Protein AF-0000000080313450 (afdb_homodimer)

Sequence (412 aa):
MVEDDPHGAEAVARVVRRHAEVVIRSTRADALAELDGVGREGWIAVIIDVGLADGSGLELLADIRQRWDDLPALVVTGQDSRALANRAQALRAEFAFKPFGPDNVLRFVESAIARDPDARVAQVIDELATAWGLTPREREIVTLVVAGHSRDGVMVILGVTENTLKSQTRSLLHKARAASLEAVARAVLERAVGLPLAPGTVPERRMVEDDPHGAEAVARVVRRHAEVVIRSTRADALAELDGVGREGWIAVIIDVGLADGSGLELLADIRQRWDDLPALVVTGQDSRALANRAQALRAEFAFKPFGPDNVLRFVESAIARDPDARVAQVIDELATAWGLTPREREIVTLVVAGHSRDGVMVILGVTENTLKSQTRSLLHKARAASLEAVARAVLERAVGLPLAPGTVPERR

Structure (mmCIF, N/CA/C/O backbone):
data_AF-0000000080313450-model_v1
#
loop_
_entity.id
_entity.type
_entity.pdbx_description
1 polymer 'Two-component nitrogen fixation transcriptional regulator FixJ'
#
loop_
_atom_site.group_PDB
_atom_site.id
_atom_site.type_symbol
_atom_site.label_atom_id
_atom_site.label_alt_id
_atom_site.label_comp_id
_atom_site.label_asym_id
_atom_site.label_entity_id
_atom_site.label_seq_id
_atom_site.pdbx_PDB_ins_code
_atom_site.Cartn_x
_atom_site.Cartn_y
_atom_site.Cartn_z
_atom_site.occupancy
_atom_site.B_iso_or_equiv
_atom_site.auth_seq_id
_atom_site.auth_comp_id
_atom_site.auth_asym_id
_atom_site.auth_atom_id
_atom_site.pdbx_PDB_model_num
ATOM 1 N N . MET A 1 1 ? 17.312 -11.492 1.434 1 92.06 1 MET A N 1
ATOM 2 C CA . MET A 1 1 ? 17.172 -12.625 0.525 1 92.06 1 MET A CA 1
ATOM 3 C C . MET A 1 1 ? 17.5 -13.938 1.24 1 92.06 1 MET A C 1
ATOM 5 O O . MET A 1 1 ? 18.5 -14.039 1.936 1 92.06 1 MET A O 1
ATOM 9 N N . VAL A 1 2 ? 16.625 -14.828 1.127 1 92.19 2 VAL A N 1
ATOM 10 C CA . VAL A 1 2 ? 16.859 -16.156 1.674 1 92.19 2 VAL A CA 1
ATOM 11 C C . VAL A 1 2 ? 16.938 -17.172 0.538 1 92.19 2 VAL A C 1
ATOM 13 O O . VAL A 1 2 ? 15.922 -17.531 -0.06 1 92.19 2 VAL A O 1
ATOM 16 N N . GLU A 1 3 ? 18.094 -17.641 0.206 1 92.12 3 GLU A N 1
ATOM 17 C CA . GLU A 1 3 ? 18.422 -18.469 -0.953 1 92.12 3 GLU A CA 1
ATOM 18 C C . GLU A 1 3 ? 19.672 -19.297 -0.696 1 92.12 3 GLU A C 1
ATOM 20 O O . GLU A 1 3 ? 20.75 -18.766 -0.428 1 92.12 3 GLU A O 1
ATOM 25 N N . ASP A 1 4 ? 19.531 -20.547 -0.769 1 90.5 4 ASP A N 1
ATOM 26 C CA . ASP A 1 4 ? 20.656 -21.406 -0.405 1 90.5 4 ASP A CA 1
ATOM 27 C C . ASP A 1 4 ? 21.547 -21.688 -1.611 1 90.5 4 ASP A C 1
ATOM 29 O O . ASP A 1 4 ? 22.688 -22.125 -1.457 1 90.5 4 ASP A O 1
ATOM 33 N N . ASP A 1 5 ? 21.062 -21.516 -2.85 1 92 5 ASP A N 1
ATOM 34 C CA . ASP A 1 5 ? 21.859 -21.641 -4.059 1 92 5 ASP A CA 1
ATOM 35 C C . ASP A 1 5 ? 22.578 -20.328 -4.383 1 92 5 ASP A C 1
ATOM 37 O O . ASP A 1 5 ? 21.953 -19.344 -4.77 1 92 5 ASP A O 1
ATOM 41 N N . PRO A 1 6 ? 23.938 -20.344 -4.324 1 92.75 6 PRO A N 1
ATOM 42 C CA . PRO A 1 6 ? 24.672 -19.109 -4.566 1 92.75 6 PRO A CA 1
ATOM 43 C C . PRO A 1 6 ? 24.422 -18.516 -5.949 1 92.75 6 PRO A C 1
ATOM 45 O O . PRO A 1 6 ? 24.422 -17.297 -6.117 1 92.75 6 PRO A O 1
ATOM 48 N N . HIS A 1 7 ? 24.266 -19.375 -6.91 1 93.19 7 HIS A N 1
ATOM 49 C CA . HIS A 1 7 ? 24 -18.891 -8.258 1 93.19 7 HIS A CA 1
ATOM 50 C C . HIS A 1 7 ? 22.641 -18.203 -8.336 1 93.19 7 HIS A C 1
ATOM 52 O O . HIS A 1 7 ? 22.5 -17.156 -8.984 1 93.19 7 HIS A O 1
ATOM 58 N N . GLY A 1 8 ? 21.672 -18.797 -7.668 1 93 8 GLY A N 1
ATOM 59 C CA . GLY A 1 8 ? 20.359 -18.172 -7.59 1 93 8 GLY A CA 1
ATOM 60 C C . GLY A 1 8 ? 20.391 -16.844 -6.859 1 93 8 GLY A C 1
ATOM 61 O O . GLY A 1 8 ? 19.766 -15.875 -7.309 1 93 8 GLY A O 1
ATOM 62 N N . ALA A 1 9 ? 21.109 -16.797 -5.781 1 93.5 9 ALA A N 1
ATOM 63 C CA . ALA A 1 9 ? 21.25 -15.562 -5.004 1 93.5 9 ALA A CA 1
ATOM 64 C C . ALA A 1 9 ? 21.875 -14.453 -5.836 1 93.5 9 ALA A C 1
ATOM 66 O O . ALA A 1 9 ? 21.406 -13.312 -5.824 1 93.5 9 ALA A O 1
ATOM 67 N N . GLU A 1 10 ? 22.859 -14.82 -6.527 1 94 10 GLU A N 1
ATOM 68 C CA . GLU A 1 10 ? 23.562 -13.836 -7.332 1 94 10 GLU A CA 1
ATOM 69 C C . GLU A 1 10 ? 22.703 -13.328 -8.484 1 94 10 GLU A C 1
ATOM 71 O O . GLU A 1 10 ? 22.766 -12.148 -8.836 1 94 10 GLU A O 1
ATOM 76 N N . ALA A 1 11 ? 21.984 -14.211 -9.125 1 92.94 11 ALA A N 1
ATOM 77 C CA . ALA A 1 11 ? 21.094 -13.82 -10.211 1 92.94 11 ALA A CA 1
ATOM 78 C C . ALA A 1 11 ? 20.094 -12.766 -9.75 1 92.94 11 ALA A C 1
ATOM 80 O O . ALA A 1 11 ? 19.891 -11.758 -10.43 1 92.94 11 ALA A O 1
ATOM 81 N N . VAL A 1 12 ? 19.531 -12.922 -8.578 1 94.88 12 VAL A N 1
ATOM 82 C CA . VAL A 1 12 ? 18.578 -11.969 -8.008 1 94.88 12 VAL A CA 1
ATOM 83 C C . VAL A 1 12 ? 19.297 -10.672 -7.641 1 94.88 12 VAL A C 1
ATOM 85 O O . VAL A 1 12 ? 18.828 -9.586 -7.949 1 94.88 12 VAL A O 1
ATOM 88 N N . ALA A 1 13 ? 20.438 -10.789 -7.062 1 95 13 ALA A N 1
ATOM 89 C CA . ALA A 1 13 ? 21.219 -9.641 -6.621 1 95 13 ALA A CA 1
ATOM 90 C C . ALA A 1 13 ? 21.562 -8.727 -7.793 1 95 13 ALA A C 1
ATOM 92 O O . ALA A 1 13 ? 21.5 -7.504 -7.676 1 95 13 ALA A O 1
ATOM 93 N N . ARG A 1 14 ? 21.906 -9.336 -8.859 1 94.62 14 ARG A N 1
ATOM 94 C CA . ARG A 1 14 ? 22.266 -8.578 -10.047 1 94.62 14 ARG A CA 1
ATOM 95 C C . ARG A 1 14 ? 21.109 -7.695 -10.508 1 94.62 14 ARG A C 1
ATOM 97 O O . ARG A 1 14 ? 21.328 -6.547 -10.906 1 94.62 14 ARG A O 1
ATOM 104 N N . VAL A 1 15 ? 19.969 -8.25 -10.469 1 94.12 15 VAL A N 1
ATOM 105 C CA . VAL A 1 15 ? 18.797 -7.504 -10.898 1 94.12 15 VAL A CA 1
ATOM 106 C C . VAL A 1 15 ? 18.484 -6.402 -9.891 1 94.12 15 VAL A C 1
ATOM 108 O O . VAL A 1 15 ? 18.25 -5.254 -10.273 1 94.12 15 VAL A O 1
ATOM 111 N N . VAL A 1 16 ? 18.531 -6.648 -8.57 1 94.12 16 VAL A N 1
ATOM 112 C CA . VAL A 1 16 ? 18.203 -5.707 -7.508 1 94.12 16 VAL A CA 1
ATOM 113 C C . VAL A 1 16 ? 19.172 -4.531 -7.539 1 94.12 16 VAL A C 1
ATOM 115 O O . VAL A 1 16 ? 18.781 -3.381 -7.352 1 94.12 16 VAL A O 1
ATOM 118 N N . ARG A 1 17 ? 20.359 -4.816 -7.848 1 91.5 17 ARG A N 1
ATOM 119 C CA . ARG A 1 17 ? 21.406 -3.811 -7.832 1 91.5 17 ARG A CA 1
ATOM 120 C C . ARG A 1 17 ? 21.203 -2.787 -8.945 1 91.5 17 ARG A C 1
ATOM 122 O O . ARG A 1 17 ? 21.812 -1.712 -8.922 1 91.5 17 ARG A O 1
ATOM 129 N N . ARG A 1 18 ? 20.359 -3.127 -9.898 1 88.62 18 ARG A N 1
ATOM 130 C CA . ARG A 1 18 ? 20.031 -2.172 -10.953 1 88.62 18 ARG A CA 1
ATOM 131 C C . ARG A 1 18 ? 19.172 -1.029 -10.422 1 88.62 18 ARG A C 1
ATOM 133 O O . ARG A 1 18 ? 19.016 -0.003 -11.086 1 88.62 18 ARG A O 1
ATOM 140 N N . HIS A 1 19 ? 18.547 -1.219 -9.273 1 84.06 19 HIS A N 1
ATOM 141 C CA . HIS A 1 19 ? 17.766 -0.171 -8.633 1 84.06 19 HIS A CA 1
ATOM 142 C C . HIS A 1 19 ? 18.578 0.565 -7.574 1 84.06 19 HIS A C 1
ATOM 144 O O . HIS A 1 19 ? 18.875 0.015 -6.508 1 84.06 19 HIS A O 1
ATOM 150 N N . ALA A 1 20 ? 18.875 1.78 -7.793 1 80.75 20 ALA A N 1
ATOM 151 C CA . ALA A 1 20 ? 19.719 2.57 -6.91 1 80.75 20 ALA A CA 1
ATOM 152 C C . ALA A 1 20 ? 19 2.895 -5.602 1 80.75 20 ALA A C 1
ATOM 154 O O . ALA A 1 20 ? 19.641 3.271 -4.613 1 80.75 20 ALA A O 1
ATOM 155 N N . GLU A 1 21 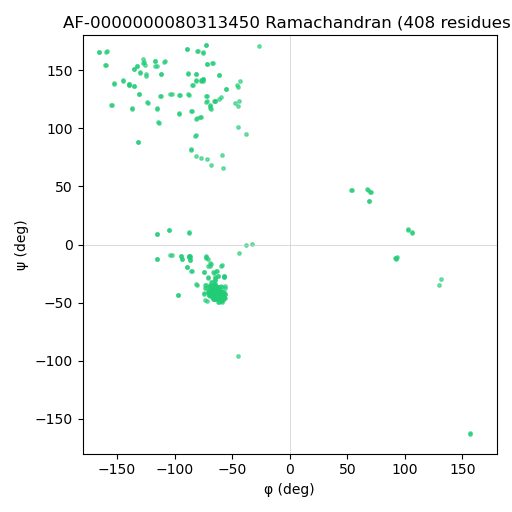? 17.766 2.676 -5.566 1 83.25 21 GLU A N 1
ATOM 156 C CA . GLU A 1 21 ? 16.969 3.094 -4.418 1 83.25 21 GLU A CA 1
ATOM 157 C C . GLU A 1 21 ? 16.969 2.027 -3.328 1 83.25 21 GLU A C 1
ATOM 159 O O . GLU A 1 21 ? 16.484 2.27 -2.217 1 83.25 21 GLU A O 1
ATOM 164 N N . VAL A 1 22 ? 17.484 0.849 -3.707 1 88 22 VAL A N 1
ATOM 165 C CA . VAL A 1 22 ? 17.422 -0.225 -2.719 1 88 22 VAL A CA 1
ATOM 166 C C . VAL A 1 22 ? 18.781 -0.919 -2.631 1 88 22 VAL A C 1
ATOM 168 O O . VAL A 1 22 ? 19.594 -0.84 -3.559 1 88 22 VAL A O 1
ATOM 171 N N . VAL A 1 23 ? 19.078 -1.507 -1.507 1 90.62 23 VAL A N 1
ATOM 172 C CA . VAL A 1 23 ? 20.281 -2.309 -1.301 1 90.62 23 VAL A CA 1
ATOM 173 C C . VAL A 1 23 ? 19.906 -3.652 -0.683 1 90.62 23 VAL A C 1
ATOM 175 O O . VAL A 1 23 ? 18.906 -3.758 0.032 1 90.62 23 VAL A O 1
ATOM 178 N N . ILE A 1 24 ? 20.656 -4.629 -1.016 1 91.19 24 ILE A N 1
ATOM 179 C CA . ILE A 1 24 ? 20.5 -5.914 -0.348 1 91.19 24 ILE A CA 1
ATOM 180 C C . ILE A 1 24 ? 21.156 -5.863 1.03 1 91.19 24 ILE A C 1
ATOM 182 O O . ILE A 1 24 ? 22.391 -5.809 1.138 1 91.19 24 ILE A O 1
ATOM 186 N N . ARG A 1 25 ? 20.375 -5.871 1.996 1 87.12 25 ARG A N 1
ATOM 187 C CA . ARG A 1 25 ? 20.859 -5.727 3.361 1 87.12 25 ARG A CA 1
ATOM 188 C C . ARG A 1 25 ? 21.391 -7.055 3.893 1 87.12 25 ARG A C 1
ATOM 190 O O . ARG A 1 25 ? 22.312 -7.074 4.719 1 87.12 25 ARG A O 1
ATOM 197 N N . SER A 1 26 ? 20.734 -8.164 3.467 1 86.5 26 SER A N 1
ATOM 198 C CA . SER A 1 26 ? 21.156 -9.469 3.961 1 86.5 26 SER A CA 1
ATOM 199 C C . SER A 1 26 ? 20.828 -10.57 2.949 1 86.5 26 SER A C 1
ATOM 201 O O . SER A 1 26 ? 19.797 -10.516 2.27 1 86.5 26 SER A O 1
ATOM 203 N N . THR A 1 27 ? 21.766 -11.461 2.824 1 88.75 27 THR A N 1
ATOM 204 C CA . THR A 1 27 ? 21.578 -12.695 2.078 1 88.75 27 THR A CA 1
ATOM 205 C C . THR A 1 27 ? 21.875 -13.906 2.957 1 88.75 27 THR A C 1
ATOM 207 O O . THR A 1 27 ? 22.953 -14.008 3.549 1 88.75 27 THR A O 1
ATOM 210 N N . ARG A 1 28 ? 20.859 -14.703 3.016 1 87.06 28 ARG A N 1
ATOM 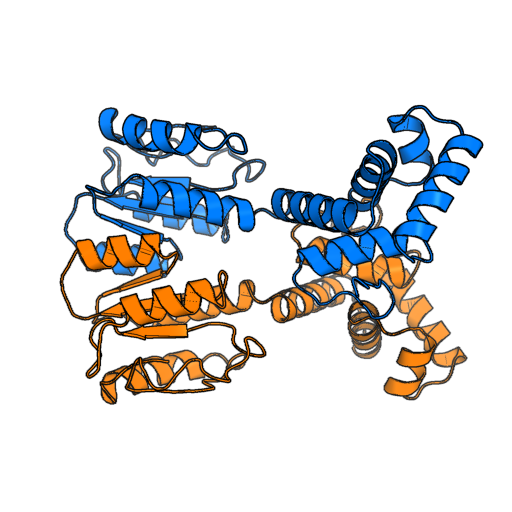211 C CA . ARG A 1 28 ? 21 -15.875 3.871 1 87.06 28 ARG A CA 1
ATOM 212 C C . ARG A 1 28 ? 20.656 -17.156 3.109 1 87.06 28 ARG A C 1
ATOM 214 O O . ARG A 1 28 ? 19.859 -17.125 2.176 1 87.06 28 ARG A O 1
ATOM 221 N N . ALA A 1 29 ? 21.266 -18.297 3.672 1 86.19 29 ALA A N 1
ATOM 222 C CA . ALA A 1 29 ? 21.047 -19.578 3.002 1 86.19 29 ALA A CA 1
ATOM 223 C C . ALA A 1 29 ? 20.047 -20.438 3.766 1 86.19 29 ALA A C 1
ATOM 225 O O . ALA A 1 29 ? 19.609 -21.484 3.279 1 86.19 29 ALA A O 1
ATOM 226 N N . ASP A 1 30 ? 19.734 -19.906 4.977 1 81.5 30 ASP A N 1
ATOM 227 C CA . ASP A 1 30 ? 18.891 -20.75 5.824 1 81.5 30 ASP A CA 1
ATOM 228 C C . ASP A 1 30 ? 17.781 -19.938 6.469 1 81.5 30 ASP A C 1
ATOM 230 O O . ASP A 1 30 ? 17.859 -18.719 6.551 1 81.5 30 ASP A O 1
ATOM 234 N N . ALA A 1 31 ? 16.656 -20.734 6.715 1 71.81 31 ALA A N 1
ATOM 235 C CA . ALA A 1 31 ? 15.461 -20.125 7.297 1 71.81 31 ALA A CA 1
ATOM 236 C C . ALA A 1 31 ? 15.703 -19.719 8.742 1 71.81 31 ALA A C 1
ATOM 238 O O . ALA A 1 31 ? 15.078 -18.766 9.234 1 71.81 31 ALA A O 1
ATOM 239 N N . LEU A 1 32 ? 16.547 -20.578 9.43 1 63.44 32 LEU A N 1
ATOM 240 C CA . LEU A 1 32 ? 16.734 -20.438 10.875 1 63.44 32 LEU A CA 1
ATOM 241 C C . LEU A 1 32 ? 17.5 -19.172 11.211 1 63.44 32 LEU A C 1
ATOM 243 O O . LEU A 1 32 ? 17.328 -18.594 12.289 1 63.44 32 LEU A O 1
ATOM 247 N N . ALA A 1 33 ? 18.469 -18.844 10.383 1 59 33 ALA A N 1
ATOM 248 C CA . ALA A 1 33 ? 19.234 -17.641 10.75 1 59 33 ALA A CA 1
ATOM 249 C C . ALA A 1 33 ? 18.312 -16.438 10.859 1 59 33 ALA A C 1
ATOM 251 O O . ALA A 1 33 ? 17.734 -15.984 9.859 1 59 33 ALA A O 1
ATOM 252 N N . GLU A 1 34 ? 17.5 -16.641 11.859 1 54.19 34 GLU A N 1
ATOM 253 C CA . GLU A 1 34 ? 16.25 -16.062 12.305 1 54.19 34 GLU A CA 1
ATOM 254 C C . GLU A 1 34 ? 16.266 -14.547 12.195 1 54.19 34 GLU A C 1
ATOM 256 O O . GLU A 1 34 ? 17.328 -13.922 12.289 1 54.19 34 GLU A O 1
ATOM 261 N N . LEU A 1 35 ? 15.07 -14.102 11.773 1 61.72 35 LEU A N 1
ATOM 262 C CA . LEU A 1 35 ? 14.422 -12.812 11.977 1 61.72 35 LEU A CA 1
ATOM 263 C C . LEU A 1 35 ? 14.695 -12.273 13.375 1 61.72 35 LEU A C 1
ATOM 265 O O . LEU A 1 35 ? 14.398 -11.117 13.672 1 61.72 35 LEU A O 1
ATOM 269 N N . ASP A 1 36 ? 15.547 -13.234 14.125 1 61.16 36 ASP A N 1
ATOM 270 C CA . ASP A 1 36 ? 15.75 -12.805 15.5 1 61.16 36 ASP A CA 1
ATOM 271 C C . ASP A 1 36 ? 16.641 -11.562 15.562 1 61.16 36 ASP A C 1
ATOM 273 O O . ASP A 1 36 ? 17.734 -11.547 14.992 1 61.16 36 ASP A O 1
ATOM 277 N N . GLY A 1 37 ? 16.203 -10.555 16.062 1 62.03 37 GLY A N 1
ATOM 278 C CA . GLY A 1 37 ? 16.906 -9.289 16.266 1 62.03 37 GLY A CA 1
ATOM 279 C C . GLY A 1 37 ? 16.734 -8.336 15.094 1 62.03 37 GLY A C 1
ATOM 280 O O . GLY A 1 37 ? 17.266 -7.215 15.125 1 62.03 37 GLY A O 1
ATOM 281 N N . VAL A 1 38 ? 16.203 -8.977 14.07 1 63.62 38 VAL A N 1
ATOM 282 C CA . VAL A 1 38 ? 16.047 -8.086 12.93 1 63.62 38 VAL A CA 1
ATOM 283 C C . VAL A 1 38 ? 14.781 -7.258 13.086 1 63.62 38 VAL A C 1
ATOM 285 O O . VAL A 1 38 ? 13.688 -7.812 13.258 1 63.62 38 VAL A O 1
ATOM 288 N N . GLY A 1 39 ? 15.07 -6.055 13.352 1 70 39 GLY A N 1
ATOM 289 C CA . GLY A 1 39 ? 13.93 -5.152 13.359 1 70 39 GLY A CA 1
ATOM 290 C C . GLY A 1 39 ? 13.391 -4.867 11.969 1 70 39 GLY A C 1
ATOM 291 O O . GLY A 1 39 ? 14.031 -5.188 10.969 1 70 39 GLY A O 1
ATOM 292 N N . ARG A 1 40 ? 12.094 -4.496 11.922 1 71.12 40 ARG A N 1
ATOM 293 C CA . ARG A 1 40 ? 11.406 -4.164 10.68 1 71.12 40 ARG A CA 1
ATOM 294 C C . ARG A 1 40 ? 12.086 -2.994 9.977 1 71.12 40 ARG A C 1
ATOM 296 O O . ARG A 1 40 ? 11.961 -2.84 8.758 1 71.12 40 ARG A O 1
ATOM 303 N N . GLU A 1 41 ? 12.867 -2.318 10.805 1 71.12 41 GLU A N 1
ATOM 304 C CA . GLU A 1 41 ? 13.367 -1.033 10.32 1 71.12 41 GLU A CA 1
ATOM 305 C C . GLU A 1 41 ? 14.289 -1.217 9.125 1 71.12 41 GLU A C 1
ATOM 307 O O . GLU A 1 41 ? 15.195 -2.059 9.148 1 71.12 41 GLU A O 1
ATOM 312 N N . GLY A 1 42 ? 14.016 -0.61 8.047 1 75.62 42 GLY A N 1
ATOM 313 C CA . GLY A 1 42 ? 14.852 -0.538 6.855 1 75.62 42 GLY A CA 1
ATOM 314 C C . GLY A 1 42 ? 14.555 -1.637 5.852 1 75.62 42 GLY A C 1
ATOM 315 O O . GLY A 1 42 ? 15.047 -1.599 4.723 1 75.62 42 GLY A O 1
ATOM 316 N N . TRP A 1 43 ? 13.742 -2.67 6.293 1 85.94 43 TRP A N 1
ATOM 317 C CA . TRP A 1 43 ? 13.391 -3.723 5.348 1 85.94 43 TRP A CA 1
ATOM 318 C C . TRP A 1 43 ? 12.148 -3.346 4.551 1 85.94 43 TRP A C 1
ATOM 320 O O . TRP A 1 43 ? 11.102 -3.029 5.133 1 85.94 43 TRP A O 1
ATOM 330 N N . ILE A 1 44 ? 12.273 -3.459 3.283 1 88.25 44 ILE A N 1
ATOM 331 C CA . ILE A 1 44 ? 11.094 -3.092 2.502 1 88.25 44 ILE A CA 1
ATOM 332 C C . ILE A 1 44 ? 10.562 -4.32 1.771 1 88.25 44 ILE A C 1
ATOM 334 O O . ILE A 1 44 ? 9.445 -4.297 1.241 1 88.25 44 ILE A O 1
ATOM 338 N N . ALA A 1 45 ? 11.422 -5.414 1.778 1 93.75 45 ALA A N 1
ATOM 339 C CA . ALA A 1 45 ? 10.969 -6.629 1.1 1 93.75 45 ALA A CA 1
ATOM 340 C C . ALA A 1 45 ? 11.836 -7.824 1.473 1 93.75 45 ALA A C 1
ATOM 342 O O . ALA A 1 45 ? 12.914 -7.656 2.047 1 93.75 45 ALA A O 1
ATOM 343 N N . VAL A 1 46 ? 11.312 -8.969 1.147 1 93.06 46 VAL A N 1
ATOM 344 C CA . VAL A 1 46 ? 12.078 -10.203 1.291 1 93.06 46 VAL A CA 1
ATOM 345 C C . VAL A 1 46 ? 11.828 -11.109 0.091 1 93.06 46 VAL A C 1
ATOM 347 O O . VAL A 1 46 ? 10.703 -11.188 -0.409 1 93.06 46 VAL A O 1
ATOM 350 N N . ILE A 1 47 ? 12.82 -11.711 -0.419 1 95.81 47 ILE A N 1
ATOM 351 C CA . ILE A 1 47 ? 12.734 -12.734 -1.451 1 95.81 47 ILE A CA 1
ATOM 352 C C . ILE A 1 47 ? 13.164 -14.086 -0.873 1 95.81 47 ILE A C 1
ATOM 354 O O . ILE A 1 47 ? 14.258 -14.203 -0.306 1 95.81 47 ILE A O 1
ATOM 358 N N . ILE A 1 48 ? 12.305 -15.086 -1.052 1 95.31 48 ILE A N 1
ATOM 359 C CA . ILE A 1 48 ? 12.492 -16.328 -0.316 1 95.31 48 ILE A CA 1
ATOM 360 C C . ILE A 1 48 ? 12.406 -17.516 -1.276 1 95.31 48 ILE A C 1
ATOM 362 O O . ILE A 1 48 ? 11.438 -17.656 -2.025 1 95.31 48 ILE A O 1
ATOM 366 N N . ASP A 1 49 ? 13.398 -18.359 -1.186 1 95.56 49 ASP A N 1
ATOM 367 C CA . ASP A 1 49 ? 13.312 -19.656 -1.831 1 95.56 49 ASP A CA 1
ATOM 368 C C . ASP A 1 49 ? 12.508 -20.641 -0.982 1 95.56 49 ASP A C 1
ATOM 370 O O . ASP A 1 49 ? 12.648 -20.672 0.243 1 95.56 49 ASP A O 1
ATOM 374 N N . VAL A 1 50 ? 11.703 -21.469 -1.653 1 94.56 50 VAL A N 1
ATOM 375 C CA . VAL A 1 50 ? 10.922 -22.453 -0.919 1 94.56 50 VAL A CA 1
ATOM 376 C C . VAL A 1 50 ? 11.844 -23.578 -0.418 1 94.56 50 VAL A C 1
ATOM 378 O O . VAL A 1 50 ? 11.719 -24.016 0.724 1 94.56 50 VAL A O 1
ATOM 381 N N . GLY A 1 51 ? 12.633 -24.016 -1.35 1 92.62 51 GLY A N 1
ATOM 382 C CA . GLY A 1 51 ? 13.531 -25.109 -1.028 1 92.62 51 GLY A CA 1
ATOM 383 C C . GLY A 1 51 ? 14.797 -24.656 -0.323 1 92.62 51 GLY A C 1
ATOM 384 O O . GLY A 1 51 ? 15.766 -24.266 -0.971 1 92.62 51 GLY A O 1
ATOM 385 N N . LEU A 1 52 ? 14.82 -24.656 0.959 1 90.19 52 LEU A N 1
ATOM 386 C CA . LEU A 1 52 ? 16 -24.328 1.751 1 90.19 52 LEU A CA 1
ATOM 387 C C . LEU A 1 52 ? 16.578 -25.578 2.422 1 90.19 52 LEU A C 1
ATOM 389 O O . LEU A 1 52 ? 15.867 -26.562 2.605 1 90.19 52 LEU A O 1
ATOM 393 N N . ALA A 1 53 ? 17.828 -25.5 2.758 1 84.31 53 ALA A N 1
ATOM 394 C CA . ALA A 1 53 ? 18.531 -26.656 3.324 1 84.31 53 ALA A CA 1
ATOM 395 C C . ALA A 1 53 ? 17.984 -27.016 4.695 1 84.31 53 ALA A C 1
ATOM 397 O O . ALA A 1 53 ? 17.922 -28.188 5.055 1 84.31 53 ALA A O 1
ATOM 398 N N . ASP A 1 54 ? 17.609 -26.062 5.5 1 80.94 54 ASP A N 1
ATOM 399 C CA . ASP A 1 54 ? 17.219 -26.297 6.887 1 80.94 54 ASP A CA 1
ATOM 400 C C . ASP A 1 54 ? 15.711 -26.203 7.066 1 80.94 54 ASP A C 1
ATOM 402 O O . ASP A 1 54 ? 15.219 -26.078 8.188 1 80.94 54 ASP A O 1
ATOM 406 N N . GLY A 1 55 ? 14.992 -26.188 5.914 1 82.69 55 GLY A N 1
ATOM 407 C CA . GLY A 1 55 ? 13.555 -26.094 6.078 1 82.69 55 GLY A CA 1
ATOM 408 C C . GLY A 1 55 ? 12.852 -25.516 4.859 1 82.69 55 GLY A C 1
ATOM 409 O O . GLY A 1 55 ? 13.359 -25.641 3.738 1 82.69 55 GLY A O 1
ATOM 410 N N . SER A 1 56 ? 11.617 -25.109 5.133 1 88.12 56 SER A N 1
ATOM 411 C CA . SER A 1 56 ? 10.797 -24.594 4.043 1 88.12 56 SER A CA 1
ATOM 412 C C . SER A 1 56 ? 10.734 -23.062 4.078 1 88.12 56 SER A C 1
ATOM 414 O O . SER A 1 56 ? 10.406 -22.484 5.113 1 88.12 56 SER A O 1
ATOM 416 N N . GLY A 1 57 ? 11 -22.469 3 1 92.94 57 GLY A N 1
ATOM 417 C CA . GLY A 1 57 ? 10.852 -21.031 2.869 1 92.94 57 GLY A CA 1
ATOM 418 C C . GLY A 1 57 ? 9.445 -20.547 3.189 1 92.94 57 GLY A C 1
ATOM 419 O O . GLY A 1 57 ? 9.266 -19.422 3.652 1 92.94 57 GLY A O 1
ATOM 420 N N . LEU A 1 58 ? 8.43 -21.406 2.994 1 94.12 58 LEU A N 1
ATOM 421 C CA . LEU A 1 58 ? 7.059 -21.016 3.285 1 94.12 58 LEU A CA 1
ATOM 422 C C . LEU A 1 58 ? 6.812 -20.969 4.789 1 94.12 58 LEU A C 1
ATOM 424 O O . LEU A 1 58 ? 6.039 -20.141 5.27 1 94.12 58 LEU A O 1
ATOM 428 N N . GLU A 1 59 ? 7.445 -21.859 5.504 1 91.94 59 GLU A N 1
ATOM 429 C CA . GLU A 1 59 ? 7.363 -21.797 6.961 1 91.94 59 GLU A CA 1
ATOM 430 C C . GLU A 1 59 ? 8.023 -20.531 7.492 1 91.94 59 GLU A C 1
ATOM 432 O O . GLU A 1 59 ? 7.504 -19.891 8.414 1 91.94 59 GLU A O 1
ATOM 437 N N . LEU A 1 60 ? 9.125 -20.25 6.902 1 90.75 60 LEU A N 1
ATOM 438 C CA . LEU A 1 60 ? 9.789 -19 7.258 1 90.75 60 LEU A CA 1
ATOM 439 C C . LEU A 1 60 ? 8.883 -17.797 6.984 1 90.75 60 LEU A C 1
ATOM 441 O O . LEU A 1 60 ? 8.789 -16.891 7.809 1 90.75 60 LEU A O 1
ATOM 445 N N . LEU A 1 61 ? 8.234 -17.75 5.809 1 93.62 61 LEU A N 1
ATOM 446 C CA . LEU A 1 61 ? 7.328 -16.656 5.453 1 93.62 61 LEU A CA 1
ATOM 447 C C . LEU A 1 61 ? 6.191 -16.547 6.465 1 93.62 61 LEU A C 1
ATOM 449 O O . LEU A 1 61 ? 5.805 -15.445 6.852 1 93.62 61 LEU A O 1
ATOM 453 N N . ALA A 1 62 ? 5.668 -17.703 6.875 1 92.56 62 ALA A N 1
ATOM 454 C CA . ALA A 1 62 ? 4.605 -17.703 7.879 1 92.56 62 ALA A CA 1
ATOM 455 C C . ALA A 1 62 ? 5.074 -17.031 9.164 1 92.56 62 ALA A C 1
ATOM 457 O O . ALA A 1 62 ? 4.332 -16.25 9.766 1 92.56 62 ALA A O 1
ATOM 458 N N . ASP A 1 63 ? 6.281 -17.297 9.547 1 89.12 63 ASP A N 1
ATOM 459 C CA . ASP A 1 63 ? 6.867 -16.672 10.734 1 89.12 63 ASP A CA 1
ATOM 460 C C . ASP A 1 63 ? 7.039 -15.172 10.531 1 89.12 63 ASP A C 1
ATOM 462 O O . ASP A 1 63 ? 6.766 -14.383 11.438 1 89.12 63 ASP A O 1
ATOM 466 N N . ILE A 1 64 ? 7.48 -14.789 9.375 1 89.25 64 ILE A N 1
ATOM 467 C CA . ILE A 1 64 ? 7.684 -13.383 9.047 1 89.25 64 ILE A CA 1
ATOM 468 C C . ILE A 1 64 ? 6.355 -12.633 9.125 1 89.25 64 ILE A C 1
ATOM 470 O O . ILE A 1 64 ? 6.293 -11.523 9.648 1 89.25 64 ILE A O 1
ATOM 474 N N . ARG A 1 65 ? 5.266 -13.281 8.633 1 91 65 ARG A N 1
ATOM 475 C CA . ARG A 1 65 ? 3.947 -12.656 8.617 1 91 65 ARG A CA 1
ATOM 476 C C . ARG A 1 65 ? 3.434 -12.414 10.031 1 91 65 ARG A C 1
ATOM 478 O O . ARG A 1 65 ? 2.703 -11.453 10.273 1 91 65 ARG A O 1
ATOM 485 N N . GLN A 1 66 ? 3.881 -13.25 10.93 1 87.75 66 GLN A N 1
ATOM 486 C CA . GLN A 1 66 ? 3.494 -13.07 12.328 1 87.75 66 GLN A CA 1
ATOM 487 C C . GLN A 1 66 ? 4.168 -11.844 12.93 1 87.75 66 GLN A C 1
ATOM 489 O O . GLN A 1 66 ? 3.607 -11.195 13.82 1 87.75 66 GLN A O 1
ATOM 494 N N . ARG A 1 67 ? 5.301 -11.531 12.414 1 83.69 67 ARG A N 1
ATOM 495 C CA . ARG A 1 67 ? 6.082 -10.422 12.953 1 83.69 67 ARG A CA 1
ATOM 496 C C . ARG A 1 67 ? 5.848 -9.141 12.148 1 83.69 67 ARG A C 1
ATOM 498 O O . ARG A 1 67 ? 5.73 -8.055 12.719 1 83.69 67 ARG A O 1
ATOM 505 N N . TRP A 1 68 ? 5.84 -9.32 10.859 1 86.31 68 TRP A N 1
ATOM 506 C CA . TRP A 1 68 ? 5.703 -8.234 9.906 1 86.31 68 TRP A CA 1
ATOM 507 C C . TRP A 1 68 ? 4.645 -8.555 8.852 1 86.31 68 TRP A C 1
ATOM 509 O O . TRP A 1 68 ? 4.977 -8.906 7.719 1 86.31 68 TRP A O 1
ATOM 519 N N . ASP A 1 69 ? 3.441 -8.211 9.172 1 82.81 69 ASP A N 1
ATOM 520 C CA . ASP A 1 69 ? 2.281 -8.656 8.406 1 82.81 69 ASP A CA 1
ATOM 521 C C . ASP A 1 69 ? 2.287 -8.062 7 1 82.81 69 ASP A C 1
ATOM 523 O O . ASP A 1 69 ? 1.832 -8.703 6.047 1 82.81 69 ASP A O 1
ATOM 527 N N . ASP A 1 70 ? 2.914 -6.984 6.828 1 82.44 70 ASP A N 1
ATOM 528 C CA . ASP A 1 70 ? 2.748 -6.25 5.574 1 82.44 70 ASP A CA 1
ATOM 529 C C . ASP A 1 70 ? 4.055 -6.203 4.789 1 82.44 70 ASP A C 1
ATOM 531 O O . ASP A 1 70 ? 4.176 -5.457 3.814 1 82.44 70 ASP A O 1
ATOM 535 N N . LEU A 1 71 ? 5.059 -6.941 5.207 1 89.12 71 LEU A N 1
ATOM 536 C CA . LEU A 1 71 ? 6.324 -6.938 4.48 1 89.12 71 LEU A CA 1
ATOM 537 C C . LEU A 1 71 ? 6.168 -7.605 3.121 1 89.12 71 LEU A C 1
ATOM 539 O O . LEU A 1 71 ? 5.855 -8.797 3.043 1 89.12 71 LEU A O 1
ATOM 543 N N . PRO A 1 72 ? 6.367 -6.879 2.055 1 93.81 72 PRO A N 1
ATOM 544 C CA . PRO A 1 72 ? 6.297 -7.5 0.73 1 93.81 72 PRO A CA 1
ATOM 545 C C . PRO A 1 72 ? 7.23 -8.695 0.591 1 93.81 72 PRO A C 1
ATOM 547 O O . PRO A 1 72 ? 8.375 -8.656 1.057 1 93.81 72 PRO A O 1
ATOM 550 N N . ALA A 1 73 ? 6.699 -9.758 0.04 1 95.56 73 ALA A N 1
ATOM 551 C CA . ALA A 1 73 ? 7.477 -10.984 -0.104 1 95.56 73 ALA A CA 1
ATOM 552 C C . ALA A 1 73 ? 7.293 -11.594 -1.491 1 95.56 73 ALA A C 1
ATOM 554 O O . ALA A 1 73 ? 6.184 -11.602 -2.029 1 95.56 73 ALA A O 1
ATOM 555 N N . LEU A 1 74 ? 8.367 -12.016 -2.043 1 97.5 74 LEU A N 1
ATOM 556 C CA . LEU A 1 74 ? 8.383 -12.812 -3.266 1 97.5 74 LEU A CA 1
ATOM 557 C C . LEU A 1 74 ? 8.938 -14.211 -2.996 1 97.5 74 LEU A C 1
ATOM 559 O O . LEU A 1 74 ? 10.078 -14.352 -2.561 1 97.5 74 LEU A O 1
ATOM 563 N N . VAL A 1 75 ? 8.094 -15.195 -3.203 1 97.12 75 VAL A N 1
ATOM 564 C CA . VAL A 1 75 ? 8.492 -16.594 -3.059 1 97.12 75 VAL A CA 1
ATOM 565 C C . VAL A 1 75 ? 8.891 -17.156 -4.418 1 97.12 75 VAL A C 1
ATOM 567 O O . VAL A 1 75 ? 8.156 -17.016 -5.398 1 97.12 75 VAL A O 1
ATOM 570 N N . VAL A 1 76 ? 10.062 -17.75 -4.465 1 96.81 76 VAL A N 1
ATOM 571 C CA . VAL A 1 76 ? 10.539 -18.344 -5.707 1 96.81 76 VAL A CA 1
ATOM 572 C C . VAL A 1 76 ? 10.883 -19.812 -5.477 1 96.81 76 VAL A C 1
ATOM 574 O O . VAL A 1 76 ? 11.305 -20.203 -4.379 1 96.81 76 VAL A O 1
ATOM 577 N N . THR A 1 77 ? 10.672 -20.609 -6.457 1 94.88 77 THR A N 1
ATOM 578 C CA . THR A 1 77 ? 11 -22.016 -6.258 1 94.88 77 THR A CA 1
ATOM 579 C C . THR A 1 77 ? 11.156 -22.734 -7.598 1 94.88 77 THR A C 1
ATOM 581 O O . THR A 1 77 ? 10.547 -22.328 -8.594 1 94.88 77 THR A O 1
ATOM 584 N N . GLY A 1 78 ? 11.906 -23.766 -7.605 1 94.06 78 GLY A N 1
ATOM 585 C CA . GLY A 1 78 ? 12.016 -24.656 -8.75 1 94.06 78 GLY A CA 1
ATOM 586 C C . GLY A 1 78 ? 11.086 -25.844 -8.664 1 94.06 78 GLY A C 1
ATOM 587 O O . GLY A 1 78 ? 10.953 -26.609 -9.625 1 94.06 78 GLY A O 1
ATOM 588 N N . GLN A 1 79 ? 10.5 -26 -7.551 1 93.38 79 GLN A N 1
ATOM 589 C CA . GLN A 1 79 ? 9.57 -27.109 -7.355 1 93.38 79 GLN A CA 1
ATOM 590 C C . GLN A 1 79 ? 8.266 -26.875 -8.109 1 93.38 79 GLN A C 1
ATOM 592 O O . GLN A 1 79 ? 7.625 -25.828 -7.941 1 93.38 79 GLN A O 1
ATOM 597 N N . ASP A 1 80 ? 7.871 -27.797 -8.867 1 91.38 80 ASP A N 1
ATOM 598 C CA . ASP A 1 80 ? 6.645 -27.703 -9.648 1 91.38 80 ASP A CA 1
ATOM 599 C C . ASP A 1 80 ? 5.434 -28.141 -8.828 1 91.38 80 ASP A C 1
ATOM 601 O O . ASP A 1 80 ? 4.973 -29.281 -8.938 1 91.38 80 ASP A O 1
ATOM 605 N N . SER A 1 81 ? 4.918 -27.312 -8.055 1 92.81 81 SER A N 1
ATOM 606 C CA . SER A 1 81 ? 3.805 -27.609 -7.16 1 92.81 81 SER A CA 1
ATOM 607 C C . SER A 1 81 ? 2.779 -26.484 -7.156 1 92.81 81 SER A C 1
ATOM 609 O O . SER A 1 81 ? 3.066 -25.375 -6.695 1 92.81 81 SER A O 1
ATOM 611 N N . ARG A 1 82 ? 1.623 -26.781 -7.582 1 93.75 82 ARG A N 1
ATOM 612 C CA . ARG A 1 82 ? 0.5 -25.859 -7.543 1 93.75 82 ARG A CA 1
ATOM 613 C C . ARG A 1 82 ? 0.154 -25.469 -6.109 1 93.75 82 ARG A C 1
ATOM 615 O O . ARG A 1 82 ? -0.2 -24.328 -5.836 1 93.75 82 ARG A O 1
ATOM 622 N N . ALA A 1 83 ? 0.309 -26.453 -5.301 1 94.56 83 ALA A N 1
ATOM 623 C CA . ALA A 1 83 ? -0.024 -26.266 -3.893 1 94.56 83 ALA A CA 1
ATOM 624 C C . ALA A 1 83 ? 0.888 -25.219 -3.252 1 94.56 83 ALA A C 1
ATOM 626 O O . ALA A 1 83 ? 0.449 -24.438 -2.406 1 94.56 83 ALA A O 1
ATOM 627 N N . LEU A 1 84 ? 2.107 -25.219 -3.643 1 94.75 84 LEU A N 1
ATOM 628 C CA . LEU A 1 84 ? 3.061 -24.266 -3.098 1 94.75 84 LEU A CA 1
ATOM 629 C C . LEU A 1 84 ? 2.707 -22.844 -3.531 1 94.75 84 LEU A C 1
ATOM 631 O O . LEU A 1 84 ? 2.793 -21.906 -2.732 1 94.75 84 LEU A O 1
ATOM 635 N N . ALA A 1 85 ? 2.311 -22.703 -4.766 1 96.31 85 ALA A N 1
ATOM 636 C CA . ALA A 1 85 ? 1.892 -21.391 -5.27 1 96.31 85 ALA A CA 1
ATOM 637 C C . ALA A 1 85 ? 0.687 -20.875 -4.496 1 96.31 85 ALA A C 1
ATOM 639 O O . ALA A 1 85 ? 0.677 -19.719 -4.059 1 96.31 85 ALA A O 1
ATOM 640 N N . ASN A 1 86 ? -0.312 -21.75 -4.324 1 97.5 86 ASN A N 1
ATOM 641 C CA . ASN A 1 86 ? -1.525 -21.359 -3.615 1 97.5 86 ASN A CA 1
ATOM 642 C C . ASN A 1 86 ? -1.238 -21.016 -2.154 1 97.5 86 ASN A C 1
ATOM 644 O O . ASN A 1 86 ? -1.812 -20.078 -1.604 1 97.5 86 ASN A O 1
ATOM 648 N N . ARG A 1 87 ? -0.352 -21.766 -1.562 1 96.56 87 ARG A N 1
ATOM 649 C CA . ARG A 1 87 ? 0.007 -21.5 -0.173 1 96.56 87 ARG A CA 1
ATOM 650 C C . ARG A 1 87 ? 0.74 -20.172 -0.042 1 96.56 87 ARG A C 1
ATOM 652 O O . ARG A 1 87 ? 0.479 -19.406 0.884 1 96.56 87 ARG A O 1
ATOM 659 N N . ALA A 1 88 ? 1.688 -19.922 -0.929 1 96.88 88 ALA A N 1
ATOM 660 C CA . ALA A 1 88 ? 2.41 -18.656 -0.923 1 96.88 88 ALA A CA 1
ATOM 661 C C . ALA A 1 88 ? 1.448 -17.484 -1.047 1 96.88 88 ALA A C 1
ATOM 663 O O . ALA A 1 88 ? 1.571 -16.484 -0.32 1 96.88 88 ALA A O 1
ATOM 664 N N . GLN A 1 89 ? 0.508 -17.609 -1.963 1 97 89 GLN A N 1
ATOM 665 C CA . GLN A 1 89 ? -0.488 -16.562 -2.162 1 97 89 GLN A CA 1
ATOM 666 C C . GLN A 1 89 ? -1.333 -16.359 -0.908 1 97 89 GLN A C 1
ATOM 668 O O . GLN A 1 89 ? -1.605 -15.227 -0.512 1 97 89 GLN A O 1
ATOM 673 N N . ALA A 1 90 ? -1.724 -17.453 -0.298 1 95.56 90 ALA A N 1
ATOM 674 C CA . ALA A 1 90 ? -2.527 -17.375 0.92 1 95.56 90 ALA A CA 1
ATOM 675 C C . ALA A 1 90 ? -1.76 -16.672 2.039 1 95.56 90 ALA A C 1
ATOM 677 O O . ALA A 1 90 ? -2.363 -16.109 2.957 1 95.56 90 ALA A O 1
ATOM 678 N N . LEU A 1 91 ? -0.445 -16.75 1.987 1 95 91 LEU A N 1
ATOM 679 C CA . LEU A 1 91 ? 0.408 -16.047 2.932 1 95 91 LEU A CA 1
ATOM 680 C C . LEU A 1 91 ? 0.705 -14.633 2.434 1 95 91 LEU A C 1
ATOM 682 O O . LEU A 1 91 ? 1.612 -13.969 2.941 1 95 91 LEU A O 1
ATOM 686 N N . ARG A 1 92 ? 0.002 -14.211 1.387 1 93.81 92 ARG A N 1
ATOM 687 C CA . ARG A 1 92 ? 0.03 -12.852 0.859 1 93.81 92 ARG A CA 1
ATOM 688 C C . ARG A 1 92 ? 1.379 -12.539 0.221 1 93.81 92 ARG A C 1
ATOM 690 O O . ARG A 1 92 ? 1.921 -11.445 0.406 1 93.81 92 ARG A O 1
ATOM 697 N N . ALA A 1 93 ? 1.904 -13.484 -0.405 1 96.5 93 ALA A N 1
ATOM 698 C CA . ALA A 1 93 ? 3.166 -13.281 -1.114 1 96.5 93 ALA A CA 1
ATOM 699 C C . ALA A 1 93 ? 2.965 -13.359 -2.625 1 96.5 93 ALA A C 1
ATOM 701 O O . ALA A 1 93 ? 2.055 -14.047 -3.102 1 96.5 93 ALA A O 1
ATOM 702 N N . GLU A 1 94 ? 3.752 -12.578 -3.342 1 96.69 94 GLU A N 1
ATOM 703 C CA . GLU A 1 94 ? 3.932 -12.875 -4.758 1 96.69 94 GLU A CA 1
ATOM 704 C C . GLU A 1 94 ? 4.68 -14.188 -4.961 1 96.69 94 GLU A C 1
ATOM 706 O O . GLU A 1 94 ? 5.344 -14.68 -4.043 1 96.69 94 GLU A O 1
ATOM 711 N N . PHE A 1 95 ? 4.492 -14.812 -6.141 1 97.12 95 PHE A N 1
ATOM 712 C CA . PHE A 1 95 ? 5.055 -16.141 -6.398 1 97.12 95 PHE A CA 1
ATOM 713 C C . PHE A 1 95 ? 5.59 -16.219 -7.824 1 97.12 95 PHE A C 1
ATOM 715 O O . PHE A 1 95 ? 4.945 -15.758 -8.766 1 97.12 95 PHE A O 1
ATOM 722 N N . ALA A 1 96 ? 6.789 -16.859 -7.973 1 97.12 96 ALA A N 1
ATOM 723 C CA . ALA A 1 96 ? 7.344 -17.141 -9.297 1 97.12 96 ALA A CA 1
ATOM 724 C C . ALA A 1 96 ? 8.094 -18.469 -9.305 1 97.12 96 ALA A C 1
ATOM 726 O O . ALA A 1 96 ? 8.82 -18.781 -8.359 1 97.12 96 ALA A O 1
ATOM 727 N N . PHE A 1 97 ? 7.918 -19.172 -10.391 1 96.75 97 PHE A N 1
ATOM 728 C CA . PHE A 1 97 ? 8.68 -20.391 -10.594 1 96.75 97 PHE A CA 1
ATOM 729 C C . PHE A 1 97 ? 10.047 -20.094 -11.18 1 96.75 97 PHE A C 1
ATOM 731 O O . PHE A 1 97 ? 10.18 -19.234 -12.062 1 96.75 97 PHE A O 1
ATOM 738 N N . LYS A 1 98 ? 11.008 -20.797 -10.625 1 95.06 98 LYS A N 1
ATOM 739 C CA . LYS A 1 98 ? 12.297 -20.812 -11.32 1 95.06 98 LYS A CA 1
ATOM 740 C C . LYS A 1 98 ? 12.25 -21.719 -12.547 1 95.06 98 LYS A C 1
ATOM 742 O O . LYS A 1 98 ? 11.586 -22.75 -12.539 1 95.06 98 LYS A O 1
ATOM 747 N N . PRO A 1 99 ? 12.883 -21.438 -13.703 1 94.81 99 PRO A N 1
ATOM 748 C CA . PRO A 1 99 ? 13.578 -20.156 -13.859 1 94.81 99 PRO A CA 1
ATOM 749 C C . PRO A 1 99 ? 12.617 -19 -14.094 1 94.81 99 PRO A C 1
ATOM 751 O O . PRO A 1 99 ? 11.57 -19.172 -14.727 1 94.81 99 PRO A O 1
ATOM 754 N N . PHE A 1 100 ? 12.875 -17.859 -13.531 1 93.88 100 PHE A N 1
ATOM 755 C CA . PHE A 1 100 ? 12.148 -16.625 -13.781 1 93.88 100 PHE A CA 1
ATOM 756 C C . PHE A 1 100 ? 13.055 -15.57 -14.391 1 93.88 100 PHE A C 1
ATOM 758 O O . PHE A 1 100 ? 14.281 -15.688 -14.336 1 93.88 100 PHE A O 1
ATOM 765 N N . GLY A 1 101 ? 12.477 -14.641 -15.039 1 92.62 101 GLY A N 1
ATOM 766 C CA . GLY A 1 101 ? 13.242 -13.594 -15.695 1 92.62 101 GLY A CA 1
ATOM 767 C C . GLY A 1 101 ? 13.508 -12.398 -14.797 1 92.62 101 GLY A C 1
ATOM 768 O O . GLY A 1 101 ? 12.953 -12.305 -13.703 1 92.62 101 GLY A O 1
ATOM 769 N N . PRO A 1 102 ? 14.414 -11.531 -15.281 1 94.75 102 PRO A N 1
ATOM 770 C CA . PRO A 1 102 ? 14.734 -10.328 -14.508 1 94.75 102 PRO A CA 1
ATOM 771 C C . PRO A 1 102 ? 13.508 -9.477 -14.211 1 94.75 102 PRO A C 1
ATOM 773 O O . PRO A 1 102 ? 13.445 -8.82 -13.164 1 94.75 102 PRO A O 1
ATOM 776 N N . ASP A 1 103 ? 12.523 -9.555 -15.07 1 94.88 103 ASP A N 1
ATOM 777 C CA . ASP A 1 103 ? 11.32 -8.742 -14.898 1 94.88 103 ASP A CA 1
ATOM 778 C C . ASP A 1 103 ? 10.57 -9.133 -13.633 1 94.88 103 ASP A C 1
ATOM 780 O O . ASP A 1 103 ? 9.984 -8.273 -12.961 1 94.88 103 ASP A O 1
ATOM 784 N N . ASN A 1 104 ? 10.57 -10.344 -13.336 1 96.56 104 ASN A N 1
ATOM 785 C CA . ASN A 1 104 ? 9.891 -10.797 -12.125 1 96.56 104 ASN A CA 1
ATOM 786 C C . ASN A 1 104 ? 10.469 -10.141 -10.875 1 96.56 104 ASN A C 1
ATOM 788 O O . ASN A 1 104 ? 9.727 -9.648 -10.023 1 96.56 104 ASN A O 1
ATOM 792 N N . VAL A 1 105 ? 11.766 -10.062 -10.836 1 96.25 105 VAL A N 1
ATOM 793 C CA . VAL A 1 105 ? 12.445 -9.461 -9.688 1 96.25 105 VAL A CA 1
ATOM 794 C C . VAL A 1 105 ? 12.281 -7.941 -9.734 1 96.25 105 VAL A C 1
ATOM 796 O O . VAL A 1 105 ? 11.969 -7.312 -8.719 1 96.25 105 VAL A O 1
ATOM 799 N N . LEU A 1 106 ? 12.438 -7.414 -10.906 1 94.62 106 LEU A N 1
ATOM 800 C CA . LEU A 1 106 ? 12.383 -5.965 -11.078 1 94.62 106 LEU A CA 1
ATOM 801 C C . LEU A 1 106 ? 11.008 -5.43 -10.672 1 94.62 106 LEU A C 1
ATOM 803 O O . LEU A 1 106 ? 10.922 -4.465 -9.906 1 94.62 106 LEU A O 1
ATOM 807 N N . ARG A 1 107 ? 10 -6.004 -11.141 1 93.31 107 ARG A N 1
ATOM 808 C CA . ARG A 1 107 ? 8.641 -5.547 -10.867 1 93.31 107 ARG A CA 1
ATOM 809 C C . ARG A 1 107 ? 8.297 -5.711 -9.391 1 93.31 107 ARG A C 1
ATOM 811 O O . ARG A 1 107 ? 7.621 -4.863 -8.805 1 93.31 107 ARG A O 1
ATOM 818 N N . PHE A 1 108 ? 8.805 -6.746 -8.812 1 95.44 108 PHE A N 1
ATOM 819 C CA . PHE A 1 108 ? 8.594 -6.957 -7.387 1 95.44 108 PHE A CA 1
ATOM 820 C C . PHE A 1 108 ? 9.25 -5.848 -6.574 1 95.44 108 PHE A C 1
ATOM 822 O O . PHE A 1 108 ? 8.625 -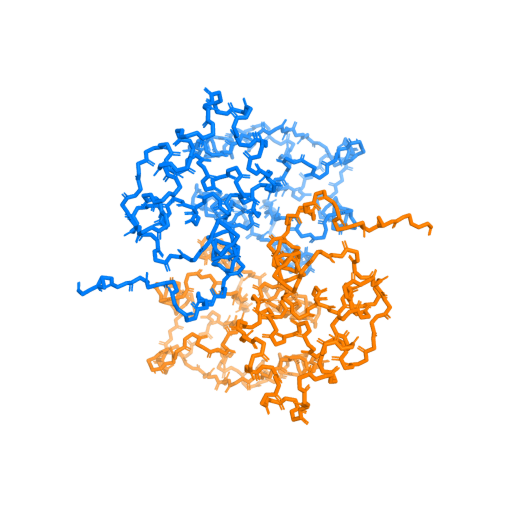5.277 -5.672 1 95.44 108 PHE A O 1
ATOM 829 N N . VAL A 1 109 ? 10.453 -5.523 -6.91 1 93.62 109 VAL A N 1
ATOM 830 C CA . VAL A 1 109 ? 11.211 -4.496 -6.203 1 93.62 109 VAL A CA 1
ATOM 831 C C . VAL A 1 109 ? 10.516 -3.145 -6.363 1 93.62 109 VAL A C 1
ATOM 833 O O . VAL A 1 109 ? 10.352 -2.402 -5.391 1 93.62 109 VAL A O 1
ATOM 836 N N . GLU A 1 110 ? 10.055 -2.881 -7.523 1 90.38 110 GLU A N 1
ATOM 837 C CA . GLU A 1 110 ? 9.352 -1.629 -7.789 1 90.38 110 GLU A CA 1
ATOM 838 C C . GLU A 1 110 ? 8.07 -1.533 -6.961 1 90.38 110 GLU A C 1
ATOM 840 O O . GLU A 1 110 ? 7.766 -0.479 -6.398 1 90.38 110 GLU A O 1
ATOM 845 N N . SER A 1 111 ? 7.379 -2.621 -6.895 1 90.56 111 SER A N 1
ATOM 846 C CA . SER A 1 111 ? 6.152 -2.662 -6.105 1 90.56 111 SER A CA 1
ATOM 847 C C . SER A 1 111 ? 6.441 -2.473 -4.621 1 90.56 111 SER A C 1
ATOM 849 O O . SER A 1 111 ? 5.695 -1.785 -3.922 1 90.56 111 SER A O 1
ATOM 851 N N . ALA A 1 112 ? 7.508 -3.088 -4.164 1 91.38 112 ALA A N 1
ATOM 852 C CA . ALA A 1 112 ? 7.906 -2.973 -2.762 1 91.38 112 ALA A CA 1
ATOM 853 C C . ALA A 1 112 ? 8.281 -1.536 -2.414 1 91.38 112 ALA A C 1
ATOM 855 O O . ALA A 1 112 ? 7.898 -1.027 -1.356 1 91.38 112 ALA A O 1
ATOM 856 N N . ILE A 1 113 ? 8.984 -0.886 -3.297 1 88.25 113 ILE A N 1
ATOM 857 C CA . ILE A 1 113 ? 9.375 0.504 -3.092 1 88.25 113 ILE A CA 1
ATOM 858 C C . ILE A 1 113 ? 8.133 1.387 -3.041 1 88.25 113 ILE A C 1
ATOM 860 O O . ILE A 1 113 ? 8.016 2.256 -2.174 1 88.25 113 ILE A O 1
ATOM 864 N N . ALA A 1 114 ? 7.211 1.129 -3.934 1 84.12 114 ALA A N 1
ATOM 865 C CA . ALA A 1 114 ? 5.992 1.927 -4.023 1 84.12 114 ALA A CA 1
ATOM 866 C C . ALA A 1 114 ? 5.152 1.789 -2.756 1 84.12 114 ALA A C 1
ATOM 868 O O . ALA A 1 114 ? 4.383 2.689 -2.412 1 84.12 114 ALA A O 1
ATOM 869 N N . ARG A 1 115 ? 5.41 0.661 -2.088 1 84.44 115 ARG A N 1
ATOM 870 C CA . ARG A 1 115 ? 4.602 0.39 -0.903 1 84.44 115 ARG A CA 1
ATOM 871 C C . ARG A 1 115 ? 5.289 0.903 0.358 1 84.44 115 ARG A C 1
ATOM 873 O O . ARG A 1 115 ? 4.68 0.953 1.427 1 84.44 115 ARG A O 1
ATOM 880 N N . ASP A 1 116 ? 6.516 1.245 0.228 1 86.06 116 ASP A N 1
ATOM 881 C CA . ASP A 1 116 ? 7.238 1.82 1.357 1 86.06 116 ASP A CA 1
ATOM 882 C C . ASP A 1 116 ? 6.77 3.244 1.644 1 86.06 116 ASP A C 1
ATOM 884 O O . ASP A 1 116 ? 6.805 4.105 0.761 1 86.06 116 ASP A O 1
ATOM 888 N N . PRO A 1 117 ? 6.309 3.453 2.891 1 85.94 117 PRO A N 1
ATOM 889 C CA . PRO A 1 117 ? 5.754 4.77 3.213 1 85.94 117 PRO A CA 1
ATOM 890 C C . PRO A 1 117 ? 6.754 5.902 2.984 1 85.94 117 PRO A C 1
ATOM 892 O O . PRO A 1 117 ? 6.391 6.961 2.467 1 85.94 117 PRO A O 1
ATOM 895 N N . ASP A 1 118 ? 8.016 5.691 3.412 1 85.69 118 ASP A N 1
ATOM 896 C CA . ASP A 1 118 ? 9.016 6.738 3.246 1 85.69 118 ASP A CA 1
ATOM 897 C C . ASP A 1 118 ? 9.273 7.023 1.768 1 85.69 118 ASP A C 1
ATOM 899 O O . ASP A 1 118 ? 9.383 8.188 1.364 1 85.69 118 ASP A O 1
ATOM 903 N N . ALA A 1 119 ? 9.352 6.027 1.011 1 85.94 119 ALA A N 1
ATOM 904 C CA . ALA A 1 119 ? 9.57 6.184 -0.424 1 85.94 119 ALA A CA 1
ATOM 905 C C . ALA A 1 119 ? 8.383 6.887 -1.085 1 85.94 119 ALA A C 1
ATOM 907 O O . ALA A 1 119 ? 8.562 7.734 -1.962 1 85.94 119 ALA A O 1
ATOM 908 N N . ARG A 1 120 ? 7.23 6.473 -0.652 1 88.25 120 ARG A N 1
ATOM 909 C CA . ARG A 1 120 ? 6.035 7.086 -1.227 1 88.25 120 ARG A CA 1
ATOM 910 C C . ARG A 1 120 ? 5.984 8.578 -0.919 1 88.25 120 ARG A C 1
ATOM 912 O O . ARG A 1 120 ? 5.699 9.391 -1.803 1 88.25 120 ARG A O 1
ATOM 919 N N . VAL A 1 121 ? 6.254 8.938 0.277 1 92.75 121 VAL A N 1
ATOM 920 C CA . VAL A 1 121 ? 6.246 10.336 0.676 1 92.75 121 VAL A CA 1
ATOM 921 C C . VAL A 1 121 ? 7.297 11.109 -0.12 1 92.75 121 VAL A C 1
ATOM 923 O O . VAL A 1 121 ? 7.016 12.195 -0.641 1 92.75 121 VAL A O 1
ATOM 926 N N . ALA A 1 122 ? 8.445 10.547 -0.25 1 91.56 122 ALA A N 1
ATOM 927 C CA . ALA A 1 122 ? 9.508 11.195 -1.016 1 91.56 122 ALA A CA 1
ATOM 928 C C . ALA A 1 122 ? 9.094 11.398 -2.469 1 91.56 122 ALA A C 1
ATOM 930 O O . ALA A 1 122 ? 9.344 12.461 -3.051 1 91.56 122 ALA A O 1
ATOM 931 N N . GLN A 1 123 ? 8.492 10.461 -3.031 1 89.69 123 GLN A N 1
ATOM 932 C CA . GLN A 1 123 ? 8.023 10.547 -4.41 1 89.69 123 GLN A CA 1
ATOM 933 C C . GLN A 1 123 ? 6.992 11.656 -4.57 1 89.69 123 GLN A C 1
ATOM 935 O O . GLN A 1 123 ? 7.039 12.422 -5.539 1 89.69 123 GLN A O 1
ATOM 940 N N . VAL A 1 124 ? 6.09 11.695 -3.672 1 93.12 124 VAL A N 1
ATOM 941 C CA . VAL A 1 124 ? 5.035 12.703 -3.719 1 93.12 124 VAL A CA 1
ATOM 942 C C . VAL A 1 124 ? 5.645 14.102 -3.574 1 93.12 124 VAL A C 1
ATOM 944 O O . VAL A 1 124 ? 5.258 15.031 -4.285 1 93.12 124 VAL A O 1
ATOM 947 N N . ILE A 1 125 ? 6.586 14.242 -2.66 1 95.75 125 ILE A N 1
ATOM 948 C CA . ILE A 1 125 ? 7.25 15.531 -2.488 1 95.75 125 ILE A CA 1
ATOM 949 C C . ILE A 1 125 ? 7.91 15.953 -3.799 1 95.75 125 ILE A C 1
ATOM 951 O O . ILE A 1 125 ? 7.785 17.109 -4.223 1 95.75 125 ILE A O 1
ATOM 955 N N . ASP A 1 126 ? 8.523 15.008 -4.453 1 94.62 126 ASP A N 1
ATOM 956 C CA . ASP A 1 126 ? 9.172 15.297 -5.73 1 94.62 126 ASP A CA 1
ATOM 957 C C . ASP A 1 126 ? 8.148 15.734 -6.777 1 94.62 126 ASP A C 1
ATOM 959 O O . ASP A 1 126 ? 8.375 16.703 -7.504 1 94.62 126 ASP A O 1
ATOM 963 N N . GLU A 1 127 ? 7.109 15.031 -6.844 1 93.62 127 GLU A N 1
ATOM 964 C CA . GLU A 1 127 ? 6.047 15.344 -7.793 1 93.62 127 GLU A CA 1
ATOM 965 C C . GLU A 1 127 ? 5.473 16.734 -7.555 1 93.62 127 GLU A C 1
ATOM 967 O O . GLU A 1 127 ? 5.336 17.531 -8.492 1 93.62 127 GLU A O 1
ATOM 972 N N . LEU A 1 128 ? 5.18 17.016 -6.324 1 94.44 128 LEU A N 1
ATOM 973 C CA . LEU A 1 128 ? 4.562 18.297 -5.984 1 94.44 128 LEU A CA 1
ATOM 974 C C . LEU A 1 128 ? 5.562 19.438 -6.133 1 94.44 128 LEU A C 1
ATOM 976 O O . LEU A 1 128 ? 5.207 20.531 -6.605 1 94.44 128 LEU A O 1
ATOM 980 N N . ALA A 1 129 ? 6.746 19.172 -5.711 1 96.19 129 ALA A N 1
ATOM 981 C CA . ALA A 1 129 ? 7.781 20.203 -5.863 1 96.19 129 ALA A CA 1
ATOM 982 C C . ALA A 1 129 ? 7.957 20.578 -7.328 1 96.19 129 ALA A C 1
ATOM 984 O O . ALA A 1 129 ? 8.109 21.766 -7.652 1 96.19 129 ALA A O 1
ATOM 985 N N . THR A 1 130 ? 7.93 19.609 -8.211 1 96.12 130 THR A N 1
ATOM 986 C CA . THR A 1 130 ? 8.031 19.859 -9.641 1 96.12 130 THR A CA 1
ATOM 987 C C . THR A 1 130 ? 6.812 20.609 -10.148 1 96.12 130 THR A C 1
ATOM 989 O O . THR A 1 130 ? 6.953 21.625 -10.852 1 96.12 130 THR A O 1
ATOM 992 N N . ALA A 1 131 ? 5.668 20.203 -9.773 1 95.38 131 ALA A N 1
ATOM 993 C CA . ALA A 1 131 ? 4.422 20.812 -10.211 1 95.38 131 ALA A CA 1
ATOM 994 C C . ALA A 1 131 ? 4.336 22.266 -9.734 1 95.38 131 ALA A C 1
ATOM 996 O O . ALA A 1 131 ? 3.82 23.125 -10.453 1 95.38 131 ALA A O 1
ATOM 997 N N . TRP A 1 132 ? 4.844 22.516 -8.531 1 95.81 132 TRP A N 1
ATOM 998 C CA . TRP A 1 132 ? 4.75 23.844 -7.93 1 95.81 132 TRP A CA 1
ATOM 999 C C . TRP A 1 132 ? 5.926 24.719 -8.352 1 95.81 132 TRP A C 1
ATOM 1001 O O . TRP A 1 132 ? 5.93 25.922 -8.094 1 95.81 132 TRP A O 1
ATOM 1011 N N . GLY A 1 133 ? 6.934 24.172 -8.969 1 97.25 133 GLY A N 1
ATOM 1012 C CA . GLY A 1 133 ? 8.117 24.922 -9.344 1 97.25 133 GLY A CA 1
ATOM 1013 C C . GLY A 1 133 ? 8.969 25.328 -8.148 1 97.25 133 GLY A C 1
ATOM 1014 O O . GLY A 1 133 ? 9.461 26.453 -8.086 1 97.25 133 GLY A O 1
ATOM 1015 N N . LEU A 1 134 ? 9.195 24.453 -7.27 1 97.75 134 LEU A N 1
ATOM 1016 C CA . LEU A 1 134 ? 9.945 24.766 -6.059 1 97.75 134 LEU A CA 1
ATOM 1017 C C . LEU A 1 134 ? 11.445 24.734 -6.32 1 97.75 134 LEU A C 1
ATOM 1019 O O . LEU A 1 134 ? 11.922 23.906 -7.098 1 97.75 134 LEU A O 1
ATOM 1023 N N . THR A 1 135 ? 12.148 25.609 -5.613 1 97.06 135 THR A N 1
ATOM 1024 C CA . THR A 1 135 ? 13.609 25.562 -5.613 1 97.06 135 THR A CA 1
ATOM 1025 C C . THR A 1 135 ? 14.109 24.406 -4.758 1 97.06 135 THR A C 1
ATOM 1027 O O . THR A 1 135 ? 13.352 23.828 -3.979 1 97.06 135 THR A O 1
ATOM 1030 N N . PRO A 1 136 ? 15.398 24.078 -4.938 1 96.94 136 PRO A N 1
ATOM 1031 C CA . PRO A 1 136 ? 15.953 23.031 -4.09 1 96.94 136 PRO A CA 1
ATOM 1032 C C . PRO A 1 136 ? 15.805 23.328 -2.602 1 96.94 136 PRO A C 1
ATOM 1034 O O . PRO A 1 136 ? 15.477 22.422 -1.818 1 96.94 136 PRO A O 1
ATOM 1037 N N . ARG A 1 137 ? 15.922 24.531 -2.25 1 97 137 ARG A N 1
ATOM 1038 C CA . ARG A 1 137 ? 15.797 24.922 -0.85 1 97 137 ARG A CA 1
ATOM 1039 C C . ARG A 1 137 ? 14.359 24.781 -0.361 1 97 137 ARG A C 1
ATOM 1041 O O . ARG A 1 137 ? 14.125 24.297 0.75 1 97 137 ARG A O 1
ATOM 1048 N N . GLU A 1 138 ? 13.438 25.203 -1.14 1 97.75 138 GLU A N 1
ATOM 1049 C CA . GLU A 1 138 ? 12.031 25.078 -0.782 1 97.75 138 GLU A CA 1
ATOM 1050 C C . GLU A 1 138 ? 11.625 23.625 -0.638 1 97.75 138 GLU A C 1
ATOM 1052 O O . GLU A 1 138 ? 10.859 23.266 0.261 1 97.75 138 GLU A O 1
ATOM 1057 N N . ARG A 1 139 ? 12.172 22.797 -1.467 1 97.69 139 ARG A N 1
ATOM 1058 C CA . ARG A 1 139 ? 11.93 21.359 -1.37 1 97.69 139 ARG A CA 1
ATOM 1059 C C . ARG A 1 139 ? 12.461 20.797 -0.053 1 97.69 139 ARG A C 1
ATOM 1061 O O . ARG A 1 139 ? 11.82 19.953 0.571 1 97.69 139 ARG A O 1
ATOM 1068 N N . GLU A 1 140 ? 13.578 21.25 0.318 1 97.56 140 GLU A N 1
ATOM 1069 C CA . GLU A 1 140 ? 14.148 20.844 1.598 1 97.56 140 GLU A CA 1
ATOM 1070 C C . GLU A 1 140 ? 13.242 21.234 2.76 1 97.56 140 GLU A C 1
ATOM 1072 O O . GLU A 1 140 ? 13.047 20.453 3.689 1 97.56 140 GLU A O 1
ATOM 1077 N N . ILE A 1 141 ? 12.68 22.375 2.643 1 97.56 141 ILE A N 1
ATOM 1078 C CA . ILE A 1 141 ? 11.781 22.859 3.688 1 97.56 141 ILE A CA 1
ATOM 1079 C C . ILE A 1 141 ? 10.562 21.953 3.771 1 97.56 141 ILE A C 1
ATOM 1081 O O . ILE A 1 141 ? 10.172 21.516 4.863 1 97.56 141 ILE A O 1
ATOM 1085 N N . VAL A 1 142 ? 10 21.609 2.637 1 97.31 142 VAL A N 1
ATOM 1086 C CA . VAL A 1 142 ? 8.836 20.734 2.602 1 97.31 142 VAL A CA 1
ATOM 1087 C C . VAL A 1 142 ? 9.18 19.375 3.23 1 97.31 142 VAL A C 1
ATOM 1089 O O . VAL A 1 142 ? 8.414 18.859 4.047 1 97.31 142 VAL A O 1
ATOM 1092 N N . THR A 1 143 ? 10.359 18.828 2.881 1 96.5 143 THR A N 1
ATOM 1093 C CA . THR A 1 143 ? 10.797 17.531 3.385 1 96.5 143 THR A CA 1
ATOM 1094 C C . THR A 1 143 ? 10.891 17.547 4.91 1 96.5 143 THR A C 1
ATOM 1096 O O . THR A 1 143 ? 10.406 16.625 5.574 1 96.5 143 THR A O 1
ATOM 1099 N N . LEU A 1 144 ? 11.398 18.625 5.5 1 95.56 144 LEU A N 1
ATOM 1100 C CA . LEU A 1 144 ? 11.586 18.734 6.941 1 95.56 144 LEU A CA 1
ATOM 1101 C C . LEU A 1 144 ? 10.25 18.922 7.648 1 95.56 144 LEU A C 1
ATOM 1103 O O . LEU A 1 144 ? 10.016 18.344 8.711 1 95.56 144 LEU A O 1
ATOM 1107 N N . VAL A 1 145 ? 9.367 19.656 7.043 1 94.06 145 VAL A N 1
ATOM 1108 C CA . VAL A 1 145 ? 8.07 19.922 7.656 1 94.06 145 VAL A CA 1
ATOM 1109 C C . VAL A 1 145 ? 7.238 18.641 7.66 1 94.06 145 VAL A C 1
ATOM 1111 O O . VAL A 1 145 ? 6.582 18.328 8.656 1 94.06 145 VAL A O 1
ATOM 1114 N N . VAL A 1 146 ? 7.293 17.906 6.617 1 93.94 146 VAL A N 1
ATOM 1115 C CA . VAL A 1 146 ? 6.555 16.656 6.531 1 93.94 146 VAL A CA 1
ATOM 1116 C C . VAL A 1 146 ? 7.098 15.664 7.555 1 93.94 146 VAL A C 1
ATOM 1118 O O . VAL A 1 146 ? 6.34 14.883 8.141 1 93.94 146 VAL A O 1
ATOM 1121 N N . ALA A 1 147 ? 8.406 15.75 7.773 1 90.94 147 ALA A N 1
ATOM 1122 C CA . ALA A 1 147 ? 9.047 14.875 8.75 1 90.94 147 ALA A CA 1
ATOM 1123 C C . ALA A 1 147 ? 8.695 15.297 10.18 1 90.94 147 ALA A C 1
ATOM 1125 O O . ALA A 1 147 ? 9.062 14.625 11.141 1 90.94 147 ALA A O 1
ATOM 1126 N N . GLY A 1 148 ? 8.086 16.422 10.359 1 87.69 148 GLY A N 1
ATOM 1127 C CA . GLY A 1 148 ? 7.547 16.797 11.656 1 87.69 148 GLY A CA 1
ATOM 1128 C C . GLY A 1 148 ? 8.367 17.859 12.359 1 87.69 148 GLY A C 1
ATOM 1129 O O . GLY A 1 148 ? 8.094 18.203 13.508 1 87.69 148 GLY A O 1
ATOM 1130 N N . HIS A 1 149 ? 9.258 18.422 11.695 1 90.62 149 HIS A N 1
ATOM 1131 C CA . HIS A 1 149 ? 10.07 19.453 12.336 1 90.62 149 HIS A CA 1
ATOM 1132 C C . HIS A 1 149 ? 9.305 20.766 12.445 1 90.62 149 HIS A C 1
ATOM 1134 O O . HIS A 1 149 ? 8.57 21.156 11.531 1 90.62 149 HIS A O 1
ATOM 1140 N N . SER A 1 150 ? 9.492 21.453 13.57 1 90.44 150 SER A N 1
ATOM 1141 C CA . SER A 1 150 ? 8.969 22.797 13.773 1 90.44 150 SER A CA 1
ATOM 1142 C C . SER A 1 150 ? 9.75 23.828 12.961 1 90.44 150 SER A C 1
ATOM 1144 O O . SER A 1 150 ? 10.781 23.5 12.375 1 90.44 150 SER A O 1
ATOM 1146 N N . ARG A 1 151 ? 9.18 25.094 12.969 1 92.25 151 ARG A N 1
ATOM 1147 C CA . ARG A 1 151 ? 9.898 26.188 12.305 1 92.25 151 ARG A CA 1
ATOM 1148 C C . ARG A 1 151 ? 11.297 26.359 12.891 1 92.25 151 ARG A C 1
ATOM 1150 O O . ARG A 1 151 ? 12.258 26.562 12.156 1 92.25 151 ARG A O 1
ATOM 1157 N N . ASP A 1 152 ? 11.352 26.234 14.18 1 95 152 ASP A N 1
ATOM 1158 C CA . ASP A 1 152 ? 12.641 26.344 14.852 1 95 152 ASP A CA 1
ATOM 1159 C C . ASP A 1 152 ? 13.578 25.219 14.422 1 95 152 ASP A C 1
ATOM 1161 O O . ASP A 1 152 ? 14.758 25.453 14.148 1 95 152 ASP A O 1
ATOM 1165 N N . GLY A 1 153 ? 13.062 24.047 14.398 1 95.38 153 GLY A N 1
ATOM 1166 C CA . GLY A 1 153 ? 13.836 22.906 13.953 1 95.38 153 GLY A CA 1
ATOM 1167 C C . GLY A 1 153 ? 14.352 23.047 12.539 1 95.38 153 GLY A C 1
ATOM 1168 O O . GLY A 1 153 ? 15.5 22.703 12.25 1 95.38 153 GLY A O 1
ATOM 1169 N N . VAL A 1 154 ? 13.57 23.547 11.695 1 96.38 154 VAL A N 1
ATOM 1170 C CA . VAL A 1 154 ? 13.945 23.75 10.297 1 96.38 154 VAL A CA 1
ATOM 1171 C C . VAL A 1 154 ? 15.094 24.75 10.219 1 96.38 154 VAL A C 1
ATOM 1173 O O . VAL A 1 154 ? 16.062 24.547 9.484 1 96.38 154 VAL A O 1
ATOM 1176 N N . MET A 1 155 ? 14.984 25.828 10.992 1 97.06 155 MET A N 1
ATOM 1177 C CA . MET A 1 155 ? 16.031 26.844 11.008 1 97.06 155 MET A CA 1
ATOM 1178 C C . MET A 1 155 ? 17.359 26.25 11.445 1 97.06 155 MET A C 1
ATOM 1180 O O . MET A 1 155 ? 18.391 26.516 10.828 1 97.06 155 MET A O 1
ATOM 1184 N N . VAL A 1 156 ? 17.328 25.438 12.461 1 97.31 156 VAL A N 1
ATOM 1185 C CA . VAL A 1 156 ? 18.531 24.828 13.023 1 97.31 156 VAL A CA 1
ATOM 1186 C C . VAL A 1 156 ? 19.156 23.891 11.992 1 97.31 156 VAL A C 1
ATOM 1188 O O . VAL A 1 156 ? 20.359 23.953 11.734 1 97.31 156 VAL A O 1
ATOM 1191 N N . ILE A 1 157 ? 18.406 23.078 11.359 1 96.75 157 ILE A N 1
ATOM 1192 C CA . ILE A 1 157 ? 18.906 22.062 10.445 1 96.75 157 ILE A CA 1
ATOM 1193 C C . ILE A 1 157 ? 19.453 22.719 9.18 1 96.75 157 ILE A C 1
ATOM 1195 O O . ILE A 1 157 ? 20.5 22.312 8.672 1 96.75 157 ILE A O 1
ATOM 1199 N N . LEU A 1 158 ? 18.75 23.703 8.727 1 97 158 LEU A N 1
ATOM 1200 C CA . LEU A 1 158 ? 19.156 24.328 7.48 1 97 158 LEU A CA 1
ATOM 1201 C C . LEU A 1 158 ? 20.188 25.438 7.738 1 97 158 LEU A C 1
ATOM 1203 O O . LEU A 1 158 ? 20.828 25.922 6.809 1 97 158 LEU A O 1
ATOM 1207 N N . GLY A 1 159 ? 20.328 25.828 8.969 1 97.19 159 GLY A N 1
ATOM 1208 C CA . GLY A 1 159 ? 21.297 26.859 9.32 1 97.19 159 GLY A CA 1
ATOM 1209 C C . GLY A 1 159 ? 20.922 28.234 8.773 1 97.19 159 GLY A C 1
ATOM 1210 O O . GLY A 1 159 ? 21.766 28.938 8.203 1 97.19 159 GLY A O 1
ATOM 1211 N N . VAL A 1 160 ? 19.656 28.609 8.953 1 97.12 160 VAL A N 1
ATOM 1212 C CA . VAL A 1 160 ? 19.203 29.891 8.422 1 97.12 160 VAL A CA 1
ATOM 1213 C C . VAL A 1 160 ? 18.547 30.703 9.539 1 97.12 160 VAL A C 1
ATOM 1215 O O . VAL A 1 160 ? 18.125 30.156 10.555 1 97.12 160 VAL A O 1
ATOM 1218 N N . THR A 1 161 ? 18.516 32 9.344 1 96.38 161 THR A N 1
ATOM 1219 C CA . THR A 1 161 ? 17.859 32.906 10.289 1 96.38 161 THR A CA 1
ATOM 1220 C C . THR A 1 161 ? 16.344 32.906 10.078 1 96.38 161 THR A C 1
ATOM 1222 O O . THR A 1 161 ? 15.852 32.406 9.062 1 96.38 161 THR A O 1
ATOM 1225 N N . GLU A 1 162 ? 15.695 33.438 11.008 1 96.31 162 GLU A N 1
ATOM 1226 C CA . GLU A 1 162 ? 14.242 33.531 10.938 1 96.31 162 GLU A CA 1
ATOM 1227 C C . GLU A 1 162 ? 13.797 34.312 9.711 1 96.31 162 GLU A C 1
ATOM 1229 O O . GLU A 1 162 ? 12.828 33.969 9.047 1 96.31 162 GLU A O 1
ATOM 1234 N N . ASN A 1 163 ? 14.484 35.375 9.43 1 96.81 163 ASN A N 1
ATOM 1235 C CA . ASN A 1 163 ? 14.125 36.219 8.305 1 96.81 163 ASN A CA 1
ATOM 1236 C C . ASN A 1 163 ? 14.297 35.5 6.977 1 96.81 163 ASN A C 1
ATOM 1238 O O . ASN A 1 163 ? 13.453 35.594 6.086 1 96.81 163 ASN A O 1
ATOM 1242 N N . THR A 1 164 ? 15.336 34.719 6.891 1 96.19 164 THR A N 1
ATOM 1243 C CA . THR A 1 164 ? 15.586 33.938 5.684 1 96.19 164 THR A CA 1
ATOM 1244 C C . THR A 1 164 ? 14.516 32.875 5.504 1 96.19 164 THR A C 1
ATOM 1246 O O . THR A 1 164 ? 13.977 32.688 4.406 1 96.19 164 THR A O 1
ATOM 1249 N N . LEU A 1 165 ? 14.25 32.188 6.559 1 97.62 165 LEU A N 1
ATOM 1250 C CA . LEU A 1 165 ? 13.227 31.156 6.48 1 97.62 165 LEU A CA 1
ATOM 1251 C C . LEU A 1 165 ? 11.867 31.766 6.117 1 97.62 165 LEU A C 1
ATOM 1253 O O . LEU A 1 165 ? 11.117 31.172 5.336 1 97.62 165 LEU A O 1
ATOM 1257 N N . LYS A 1 166 ? 11.547 32.875 6.723 1 97 166 LYS A N 1
ATOM 1258 C CA . LYS A 1 166 ? 10.289 33.562 6.445 1 97 166 LYS A CA 1
ATOM 1259 C C . LYS A 1 166 ? 10.148 33.875 4.957 1 97 166 LYS A C 1
ATOM 1261 O O . LYS A 1 166 ? 9.102 33.625 4.359 1 97 166 LYS A O 1
ATOM 1266 N N . SER A 1 167 ? 11.148 34.375 4.395 1 97.25 167 SER A N 1
ATOM 1267 C CA . SER A 1 167 ? 11.125 34.719 2.979 1 97.25 167 SER A CA 1
ATOM 1268 C C . SER A 1 167 ? 10.961 33.469 2.109 1 97.25 167 SER A C 1
ATOM 1270 O O . SER A 1 167 ? 10.141 33.469 1.185 1 97.25 167 SER A O 1
ATOM 1272 N N . GLN A 1 168 ? 11.703 32.469 2.418 1 97.25 168 GLN A N 1
ATOM 1273 C CA . GLN A 1 168 ? 11.633 31.234 1.658 1 97.25 168 GLN A CA 1
ATOM 1274 C C . GLN A 1 168 ? 10.266 30.562 1.807 1 97.25 168 GLN A C 1
ATOM 1276 O O . GLN A 1 168 ? 9.734 30.016 0.846 1 97.25 168 GLN A O 1
ATOM 1281 N N . THR A 1 169 ? 9.727 30.609 2.949 1 97.5 169 THR A N 1
ATOM 1282 C CA . THR A 1 169 ? 8.414 30.031 3.217 1 97.5 169 THR A CA 1
ATOM 1283 C C . THR A 1 169 ? 7.332 30.797 2.461 1 97.5 169 THR A C 1
ATOM 1285 O O . THR A 1 169 ? 6.414 30.203 1.899 1 97.5 169 THR A O 1
ATOM 1288 N N . ARG A 1 170 ? 7.473 32.094 2.484 1 97.44 170 ARG A N 1
ATOM 1289 C CA . ARG A 1 170 ? 6.508 32.906 1.754 1 97.44 170 ARG A CA 1
ATOM 1290 C C . ARG A 1 170 ? 6.484 32.531 0.275 1 97.44 170 ARG A C 1
ATOM 1292 O O . ARG A 1 170 ? 5.414 32.375 -0.313 1 97.44 170 ARG A O 1
ATOM 1299 N N . SER A 1 171 ? 7.652 32.438 -0.269 1 97.5 171 SER A N 1
ATOM 1300 C CA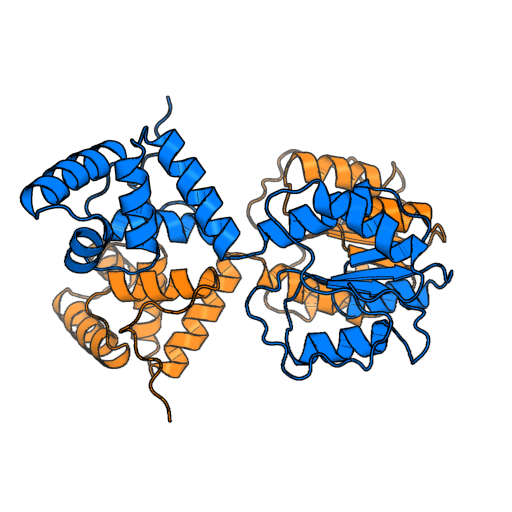 . SER A 1 171 ? 7.773 32.031 -1.666 1 97.5 171 SER A CA 1
ATOM 1301 C C . SER A 1 171 ? 7.176 30.656 -1.896 1 97.5 171 SER A C 1
ATOM 1303 O O . SER A 1 171 ? 6.41 30.453 -2.844 1 97.5 171 SER A O 1
ATOM 1305 N N . LEU A 1 172 ? 7.488 29.734 -1.029 1 97.44 172 LEU A N 1
ATOM 1306 C CA . LEU A 1 172 ? 7.012 28.359 -1.098 1 97.44 172 LEU A CA 1
ATOM 1307 C C . LEU A 1 172 ? 5.488 28.312 -1.046 1 97.44 172 LEU A C 1
ATOM 1309 O O . LEU A 1 172 ? 4.855 27.656 -1.872 1 97.44 172 LEU A O 1
ATOM 1313 N N . LEU A 1 173 ? 4.922 29 -0.103 1 96.75 173 LEU A N 1
ATOM 1314 C CA . LEU A 1 173 ? 3.477 28.984 0.091 1 96.75 173 LEU A CA 1
ATOM 1315 C C . LEU A 1 173 ? 2.758 29.594 -1.103 1 96.75 173 LEU A C 1
ATOM 1317 O O . LEU A 1 173 ? 1.681 29.141 -1.492 1 96.75 173 LEU A O 1
ATOM 1321 N N . HIS A 1 174 ? 3.322 30.641 -1.639 1 97.25 174 HIS A N 1
ATOM 1322 C CA . HIS A 1 174 ? 2.76 31.266 -2.83 1 97.25 174 HIS A CA 1
ATOM 1323 C C . HIS A 1 174 ? 2.723 30.281 -4 1 97.25 174 HIS A C 1
ATOM 1325 O O . HIS A 1 174 ? 1.688 30.125 -4.656 1 97.25 174 HIS A O 1
ATOM 1331 N N . LYS A 1 175 ? 3.785 29.594 -4.195 1 96.75 175 LYS A N 1
ATOM 1332 C CA . LYS A 1 175 ? 3.891 28.641 -5.297 1 96.75 175 LYS A CA 1
ATOM 1333 C C . LYS A 1 175 ? 2.932 27.469 -5.098 1 96.75 175 LYS A C 1
ATOM 1335 O O . LYS A 1 175 ? 2.326 26.984 -6.059 1 96.75 175 LYS A O 1
ATOM 1340 N N . ALA A 1 176 ? 2.785 27.078 -3.846 1 95.88 176 ALA A N 1
ATOM 1341 C CA . ALA A 1 176 ? 1.945 25.922 -3.525 1 95.88 176 ALA A CA 1
ATOM 1342 C C . ALA A 1 176 ? 0.491 26.344 -3.328 1 95.88 176 ALA A C 1
ATOM 1344 O O . ALA A 1 176 ? -0.386 25.5 -3.146 1 95.88 176 ALA A O 1
ATOM 1345 N N . ARG A 1 177 ? 0.221 27.578 -3.266 1 95.06 177 ARG A N 1
ATOM 1346 C CA . ARG A 1 177 ? -1.098 28.125 -2.965 1 95.06 177 ARG A CA 1
ATOM 1347 C C . ARG A 1 177 ? -1.639 27.562 -1.654 1 95.06 177 ARG A C 1
ATOM 1349 O O . ARG A 1 177 ? -2.783 27.109 -1.592 1 95.06 177 ARG A O 1
ATOM 1356 N N . ALA A 1 178 ? -0.774 27.594 -0.739 1 93.31 178 ALA A N 1
ATOM 1357 C CA . ALA A 1 178 ? -1.121 27.062 0.582 1 93.31 178 ALA A CA 1
ATOM 1358 C C . ALA A 1 178 ? -1.076 28.172 1.633 1 93.31 178 ALA A C 1
ATOM 1360 O O . ALA A 1 178 ? -0.31 29.125 1.504 1 93.31 178 ALA A O 1
ATOM 1361 N N . ALA A 1 179 ? -1.891 27.938 2.684 1 91 179 ALA A N 1
ATOM 1362 C CA . ALA A 1 179 ? -2.02 28.969 3.721 1 91 179 ALA A CA 1
ATOM 1363 C C . ALA A 1 179 ? -0.914 28.828 4.766 1 91 179 ALA A C 1
ATOM 1365 O O . ALA A 1 179 ? -0.619 29.781 5.492 1 91 179 ALA A O 1
ATOM 1366 N N . SER A 1 180 ? -0.344 27.641 4.883 1 90.69 180 SER A N 1
ATOM 1367 C CA . SER A 1 180 ? 0.664 27.391 5.906 1 90.69 180 SER A CA 1
ATOM 1368 C C . SER A 1 180 ? 1.521 26.188 5.547 1 90.69 180 SER A C 1
ATOM 1370 O O . SER A 1 180 ? 1.178 25.422 4.645 1 90.69 180 SER A O 1
ATOM 1372 N N . LEU A 1 181 ? 2.604 26.078 6.266 1 91.88 181 LEU A N 1
ATOM 1373 C CA . LEU A 1 181 ? 3.455 24.906 6.09 1 91.88 181 LEU A CA 1
ATOM 1374 C C . LEU A 1 181 ? 2.729 23.641 6.516 1 91.88 181 LEU A C 1
ATOM 1376 O O . LEU A 1 181 ? 2.938 22.578 5.934 1 91.88 181 LEU A O 1
ATOM 1380 N N . GLU A 1 182 ? 1.894 23.781 7.434 1 88.12 182 GLU A N 1
ATOM 1381 C CA . GLU A 1 182 ? 1.085 22.641 7.863 1 88.12 182 GLU A CA 1
ATOM 1382 C C . GLU A 1 182 ? 0.155 22.172 6.746 1 88.12 182 GLU A C 1
ATOM 1384 O O . GLU A 1 182 ? -0.033 20.969 6.555 1 88.12 182 GLU A O 1
ATOM 1389 N N . ALA A 1 183 ? -0.349 23.141 6.09 1 89 183 ALA A N 1
ATOM 1390 C CA . ALA A 1 183 ? -1.214 22.797 4.957 1 89 183 ALA A CA 1
ATOM 1391 C C . ALA A 1 183 ? -0.432 22.094 3.861 1 89 183 ALA A C 1
ATOM 1393 O O . ALA A 1 183 ? -0.945 21.156 3.229 1 89 183 ALA A O 1
ATOM 1394 N N . VAL A 1 184 ? 0.807 22.516 3.674 1 93 184 VAL A N 1
ATOM 1395 C CA . VAL A 1 184 ? 1.672 21.875 2.688 1 93 184 VAL A CA 1
ATOM 1396 C C . VAL A 1 184 ? 1.949 20.422 3.104 1 93 184 VAL A C 1
ATOM 1398 O O . VAL A 1 184 ? 1.826 19.5 2.291 1 93 184 VAL A O 1
ATOM 1401 N N . ALA A 1 185 ? 2.291 20.266 4.375 1 92.94 185 ALA A N 1
ATOM 1402 C CA . ALA A 1 185 ? 2.562 18.938 4.895 1 92.94 185 ALA A CA 1
ATOM 1403 C C . ALA A 1 185 ? 1.339 18.031 4.758 1 92.94 185 ALA A C 1
ATOM 1405 O O . ALA A 1 185 ? 1.456 16.875 4.359 1 92.94 185 ALA A O 1
ATOM 1406 N N . ARG A 1 186 ? 0.261 18.578 5.027 1 89.56 186 ARG A N 1
ATOM 1407 C CA . ARG A 1 186 ? -0.976 17.812 4.914 1 89.56 186 ARG A CA 1
ATOM 1408 C C . ARG A 1 186 ? -1.229 17.391 3.471 1 89.56 186 ARG A C 1
ATOM 1410 O O . ARG A 1 186 ? -1.617 16.25 3.211 1 89.56 186 ARG A O 1
ATOM 1417 N N . ALA A 1 187 ? -1.033 18.281 2.609 1 90.56 187 ALA A N 1
ATOM 1418 C CA . ALA A 1 187 ? -1.237 17.984 1.195 1 90.56 187 ALA A CA 1
ATOM 1419 C C . ALA A 1 187 ? -0.339 16.828 0.745 1 90.56 187 ALA A C 1
ATOM 1421 O O . ALA A 1 187 ? -0.78 15.938 0.019 1 90.56 187 ALA A O 1
ATOM 1422 N N . VAL A 1 188 ? 0.875 16.891 1.209 1 94.06 188 VAL A N 1
ATOM 1423 C CA . VAL A 1 188 ? 1.823 15.836 0.866 1 94.06 188 VAL A CA 1
ATOM 1424 C C . VAL A 1 188 ? 1.331 14.5 1.416 1 94.06 188 VAL A C 1
ATOM 1426 O O . VAL A 1 188 ? 1.285 13.508 0.693 1 94.06 188 VAL A O 1
ATOM 1429 N N . LEU A 1 189 ? 0.912 14.516 2.637 1 92.19 189 LEU A N 1
ATOM 1430 C CA . LEU A 1 189 ? 0.494 13.281 3.295 1 92.19 189 LEU A CA 1
ATOM 1431 C C . LEU A 1 189 ? -0.8 12.75 2.686 1 92.19 189 LEU A C 1
ATOM 1433 O O . LEU A 1 189 ? -0.96 11.539 2.512 1 92.19 189 LEU A O 1
ATOM 1437 N N . GLU A 1 190 ? -1.681 13.648 2.369 1 89.62 190 GLU A N 1
ATOM 1438 C CA . GLU A 1 190 ? -2.92 13.25 1.708 1 89.62 190 GLU A CA 1
ATOM 1439 C C . GLU A 1 190 ? -2.637 12.539 0.39 1 89.62 190 GLU A C 1
ATOM 1441 O O . GLU A 1 190 ? -3.188 11.469 0.127 1 89.62 190 GLU A O 1
ATOM 1446 N N . ARG A 1 191 ? -1.752 13.086 -0.324 1 89.75 191 ARG A N 1
ATOM 1447 C CA . ARG A 1 191 ? -1.393 12.484 -1.604 1 89.75 191 ARG A CA 1
ATOM 1448 C C . ARG A 1 191 ? -0.66 11.164 -1.401 1 89.75 191 ARG A C 1
ATOM 1450 O O . ARG A 1 191 ? -0.848 10.219 -2.17 1 89.75 191 ARG A O 1
ATOM 1457 N N . ALA A 1 192 ? 0.113 11.164 -0.369 1 90.75 192 ALA A N 1
ATOM 1458 C CA . ALA A 1 192 ? 0.888 9.953 -0.104 1 90.75 192 ALA A CA 1
ATOM 1459 C C . ALA A 1 192 ? -0.021 8.797 0.301 1 90.75 192 ALA A C 1
ATOM 1461 O O . ALA A 1 192 ? 0.278 7.637 0.014 1 90.75 192 ALA A O 1
ATOM 1462 N N . VAL A 1 193 ? -1.075 9.109 0.957 1 87.38 193 VAL A N 1
ATOM 1463 C CA . VAL A 1 193 ? -2.045 8.086 1.328 1 87.38 193 VAL A CA 1
ATOM 1464 C C . VAL A 1 193 ? -2.855 7.672 0.101 1 87.38 193 VAL A C 1
ATOM 1466 O O . VAL A 1 193 ? -3.389 6.559 0.048 1 87.38 193 VAL A O 1
ATOM 1469 N N . GLY A 1 194 ? -2.955 8.531 -0.918 1 81.75 194 GLY A N 1
ATOM 1470 C CA . GLY A 1 194 ? -3.734 8.273 -2.119 1 81.75 194 GLY A CA 1
ATOM 1471 C C . GLY A 1 194 ? -5.062 9.008 -2.141 1 81.75 194 GLY A C 1
ATOM 1472 O O . GLY A 1 194 ? -5.965 8.648 -2.898 1 81.75 194 GLY A O 1
ATOM 1473 N N . LEU A 1 195 ? -5.219 9.93 -1.277 1 76.25 195 LEU A N 1
ATOM 1474 C CA . LEU A 1 195 ? -6.422 10.75 -1.243 1 76.25 195 LEU A CA 1
ATOM 1475 C C . LEU A 1 195 ? -6.273 11.969 -2.137 1 76.25 195 LEU A C 1
ATOM 1477 O O . LEU A 1 195 ? -5.156 12.406 -2.426 1 76.25 195 LEU A O 1
ATOM 1481 N N . PRO A 1 196 ? -7.484 12.297 -2.678 1 69.06 196 PRO A N 1
ATOM 1482 C CA . PRO A 1 196 ? -7.395 13.547 -3.438 1 69.06 196 PRO A CA 1
ATOM 1483 C C . PRO A 1 196 ? -6.98 14.734 -2.576 1 69.06 196 PRO A C 1
ATOM 1485 O O . PRO A 1 196 ? -7.133 14.703 -1.353 1 69.06 196 PRO A O 1
ATOM 1488 N N . LEU A 1 197 ? -6.246 15.586 -3.205 1 57.06 197 LEU A N 1
ATOM 1489 C CA . LEU A 1 197 ? -5.852 16.781 -2.475 1 57.06 197 LEU A CA 1
ATOM 1490 C C . LEU A 1 197 ? -7.074 17.594 -2.051 1 57.06 197 LEU A C 1
ATOM 1492 O O . LEU A 1 197 ? -8.055 17.672 -2.791 1 57.06 197 LEU A O 1
ATOM 1496 N N . ALA A 1 198 ? -7.168 17.875 -0.755 1 55.56 198 ALA A N 1
ATOM 1497 C CA . ALA A 1 198 ? -8.258 18.75 -0.308 1 55.56 198 ALA A CA 1
ATOM 1498 C C . ALA A 1 198 ? -8.398 19.953 -1.225 1 55.56 198 ALA A C 1
ATOM 1500 O O . ALA A 1 198 ? -7.422 20.422 -1.808 1 55.56 198 ALA A O 1
ATOM 1501 N N . PRO A 1 199 ? -9.68 20.328 -1.616 1 46.47 199 PRO A N 1
ATOM 1502 C CA . PRO A 1 199 ? -9.922 21.562 -2.379 1 46.47 199 PRO A CA 1
ATOM 1503 C C . PRO A 1 199 ? -9.164 22.75 -1.821 1 46.47 199 PRO A C 1
ATOM 1505 O O . PRO A 1 199 ? -9.047 22.906 -0.603 1 46.47 199 PRO A O 1
ATOM 1508 N N . GLY A 1 200 ? -8.211 23.391 -2.703 1 45.94 200 GLY A N 1
ATOM 1509 C CA . GLY A 1 200 ? -7.43 24.609 -2.49 1 45.94 200 GLY A CA 1
ATOM 1510 C C . GLY A 1 200 ? -5.957 24.438 -2.814 1 45.94 200 GLY A C 1
ATOM 1511 O O . GLY A 1 200 ? -5.191 25.391 -2.77 1 45.94 200 GLY A O 1
ATOM 1512 N N . THR A 1 201 ? -5.512 23.219 -2.627 1 44.97 201 THR A N 1
ATOM 1513 C CA . THR A 1 201 ? -4.141 23.078 -3.111 1 44.97 201 THR A CA 1
ATOM 1514 C C . THR A 1 201 ? -4.121 22.859 -4.621 1 44.97 201 THR A C 1
ATOM 1516 O O . THR A 1 201 ? -4.641 21.859 -5.117 1 44.97 201 THR A O 1
ATOM 1519 N N . VAL A 1 202 ? -4.301 23.734 -5.562 1 39.38 202 VAL A N 1
ATOM 1520 C CA . VAL A 1 202 ? -4.469 23.797 -7.012 1 39.38 202 VAL A CA 1
ATOM 1521 C C . VAL A 1 202 ? -3.439 22.891 -7.684 1 39.38 202 VAL A C 1
ATOM 1523 O O . VAL A 1 202 ? -2.242 22.984 -7.406 1 39.38 202 VAL A O 1
ATOM 1526 N N . PRO A 1 203 ? -3.48 21.516 -8.289 1 42.28 203 PRO A N 1
ATOM 1527 C CA . PRO A 1 203 ? -2.654 21.484 -9.492 1 42.28 203 PRO A CA 1
ATOM 1528 C C . PRO A 1 203 ? -3.281 22.25 -10.656 1 42.28 203 PRO A C 1
ATOM 1530 O O . PRO A 1 203 ? -4.418 21.969 -11.047 1 42.28 203 PRO A O 1
ATOM 1533 N N . GLU A 1 204 ? -3.346 23.516 -10.742 1 32.69 204 GLU A N 1
ATOM 1534 C CA . GLU A 1 204 ? -3.801 24.234 -11.922 1 32.69 204 GLU A CA 1
ATOM 1535 C C . GLU A 1 204 ? -3.199 23.656 -13.203 1 32.69 204 GLU A C 1
ATOM 1537 O O . GLU A 1 204 ? -3.586 24.031 -14.305 1 32.69 204 GLU A O 1
ATOM 1542 N N . ARG A 1 205 ? -2.264 22.734 -13.672 1 32.03 205 ARG A N 1
ATOM 1543 C CA . ARG A 1 205 ? -1.938 23.312 -14.969 1 32.03 205 ARG A CA 1
ATOM 1544 C C . ARG A 1 205 ? -3.146 23.297 -15.898 1 32.03 205 ARG A C 1
ATOM 1546 O O . ARG A 1 205 ? -3.775 22.25 -16.078 1 32.03 205 ARG A O 1
ATOM 1553 N N . ARG A 1 206 ? -3.584 24.422 -16.438 1 27.05 206 ARG A N 1
ATOM 1554 C CA . ARG A 1 206 ? -4.141 24.781 -17.734 1 27.05 206 ARG A CA 1
ATOM 1555 C C . ARG A 1 206 ? -3.457 24 -18.844 1 27.05 206 ARG A C 1
ATOM 1557 O O . ARG A 1 206 ? -2.242 23.797 -18.812 1 27.05 206 ARG A O 1
ATOM 1564 N N . MET B 1 1 ? -15.117 -8.984 -11.031 1 91.88 1 MET B N 1
ATOM 1565 C CA . MET B 1 1 ? -14.727 -10.367 -11.281 1 91.88 1 MET B CA 1
ATOM 1566 C C . MET B 1 1 ? -14.875 -10.719 -12.758 1 91.88 1 MET B C 1
ATOM 1568 O O . MET B 1 1 ? -15.906 -10.422 -13.375 1 91.88 1 MET B O 1
ATOM 1572 N N . VAL B 1 2 ? -13.859 -11.227 -13.289 1 92 2 VAL B N 1
ATOM 1573 C CA . VAL B 1 2 ? -13.914 -11.703 -14.664 1 92 2 VAL B CA 1
ATOM 1574 C C . VAL B 1 2 ? -13.75 -13.219 -14.695 1 92 2 VAL B C 1
ATOM 1576 O O . VAL B 1 2 ? -12.648 -13.742 -14.484 1 92 2 VAL B O 1
ATOM 1579 N N . GLU B 1 3 ? -14.789 -13.945 -14.914 1 91.88 3 GLU B N 1
ATOM 1580 C CA . GLU B 1 3 ? -14.898 -15.398 -14.805 1 91.88 3 GLU B CA 1
ATOM 1581 C C . GLU B 1 3 ? -16.016 -15.938 -15.703 1 91.88 3 GLU B C 1
ATOM 1583 O O . GLU B 1 3 ? -17.172 -15.562 -15.547 1 91.88 3 GLU B O 1
ATOM 1588 N N . ASP B 1 4 ? -15.664 -16.766 -16.578 1 90.19 4 ASP B N 1
ATOM 1589 C CA . ASP B 1 4 ? -16.656 -17.219 -17.547 1 90.19 4 ASP B CA 1
ATOM 1590 C C . ASP B 1 4 ? -17.406 -18.453 -17.047 1 90.19 4 ASP B C 1
ATOM 1592 O O . ASP B 1 4 ? -18.469 -18.797 -17.562 1 90.19 4 ASP B O 1
ATOM 1596 N N . ASP B 1 5 ? -16.859 -19.203 -16.047 1 91.75 5 ASP B N 1
ATOM 1597 C CA . ASP B 1 5 ? -17.547 -20.328 -15.422 1 91.75 5 ASP B CA 1
ATOM 1598 C C . ASP B 1 5 ? -18.438 -19.859 -14.281 1 91.75 5 ASP B C 1
ATOM 1600 O O . ASP B 1 5 ? -17.938 -19.422 -13.242 1 91.75 5 ASP B O 1
ATOM 1604 N N . PRO B 1 6 ? -19.766 -20.031 -14.438 1 92.56 6 PRO B N 1
ATOM 1605 C CA . PRO B 1 6 ? -20.688 -19.547 -13.406 1 92.56 6 PRO B CA 1
ATOM 1606 C C . PRO B 1 6 ? -20.422 -20.172 -12.039 1 92.56 6 PRO B C 1
ATOM 1608 O O . PRO B 1 6 ? -20.594 -19.531 -11.008 1 92.56 6 PRO B O 1
ATOM 1611 N N . HIS B 1 7 ? -20.062 -21.422 -12.047 1 93.06 7 HIS B N 1
ATOM 1612 C CA . HIS B 1 7 ? -19.781 -22.094 -10.773 1 93.06 7 HIS B CA 1
ATOM 1613 C C . HIS B 1 7 ? -18.547 -21.484 -10.102 1 93.06 7 HIS B C 1
ATOM 1615 O O . HIS B 1 7 ? -18.531 -21.297 -8.883 1 93.06 7 HIS B O 1
ATOM 1621 N N . GLY B 1 8 ? -17.547 -21.219 -10.922 1 92.88 8 GLY B N 1
ATOM 1622 C CA . GLY B 1 8 ? -16.375 -20.547 -10.398 1 92.88 8 GLY B CA 1
ATOM 1623 C C . GLY B 1 8 ? -16.656 -19.156 -9.875 1 92.88 8 GLY B C 1
ATOM 1624 O O . GLY B 1 8 ? -16.172 -18.766 -8.805 1 92.88 8 GLY B O 1
ATOM 1625 N N . ALA B 1 9 ? -17.469 -18.422 -10.602 1 93.38 9 ALA B N 1
ATOM 1626 C CA . ALA B 1 9 ? -17.844 -17.078 -10.188 1 93.38 9 ALA B CA 1
ATOM 1627 C C . ALA B 1 9 ? -18.594 -17.094 -8.859 1 93.38 9 ALA B C 1
ATOM 1629 O O . ALA B 1 9 ? -18.312 -16.281 -7.973 1 93.38 9 ALA B O 1
ATOM 1630 N N . GLU B 1 10 ? -19.438 -18 -8.758 1 93.88 10 GLU B N 1
ATOM 1631 C CA . GLU B 1 10 ? -20.25 -18.094 -7.543 1 93.88 10 GLU B CA 1
ATOM 1632 C C . GLU B 1 10 ? -19.391 -18.5 -6.344 1 93.88 10 GLU B C 1
ATOM 1634 O O . GLU B 1 10 ? -19.625 -18.031 -5.227 1 93.88 10 GLU B O 1
ATOM 1639 N N . ALA B 1 11 ? -18.5 -19.438 -6.543 1 92.81 11 ALA B N 1
ATOM 1640 C CA . ALA B 1 11 ? -17.609 -19.875 -5.465 1 92.81 11 ALA B CA 1
ATOM 1641 C C . ALA B 1 11 ? -16.828 -18.688 -4.898 1 92.81 11 ALA B C 1
ATOM 1643 O O . ALA B 1 11 ? -16.734 -18.531 -3.68 1 92.81 11 ALA B O 1
ATOM 1644 N N . VAL B 1 12 ? -16.328 -17.812 -5.734 1 94.81 12 VAL B N 1
ATOM 1645 C CA . VAL B 1 12 ? -15.594 -16.625 -5.32 1 94.81 12 VAL B CA 1
ATOM 1646 C C . VAL B 1 12 ? -16.547 -15.633 -4.641 1 94.81 12 VAL B C 1
ATOM 1648 O O . VAL B 1 12 ? -16.219 -15.094 -3.576 1 94.81 12 VAL B O 1
ATOM 1651 N N . ALA B 1 13 ? -17.672 -15.469 -5.191 1 94.88 13 ALA B N 1
ATOM 1652 C CA . ALA B 1 13 ? -18.656 -14.523 -4.672 1 94.88 13 ALA B CA 1
ATOM 1653 C C . ALA B 1 13 ? -19.062 -14.883 -3.248 1 94.88 13 ALA B C 1
ATOM 1655 O O . ALA B 1 13 ? -19.219 -14.008 -2.396 1 94.88 13 ALA B O 1
ATOM 1656 N N . ARG B 1 14 ? -19.234 -16.141 -3.047 1 94.5 14 ARG B N 1
ATOM 1657 C CA . ARG B 1 14 ? -19.625 -16.609 -1.724 1 94.5 14 ARG B CA 1
ATOM 1658 C C . ARG B 1 14 ? -18.594 -16.203 -0.671 1 94.5 14 ARG B C 1
ATOM 1660 O O . ARG B 1 14 ? -18.953 -15.805 0.437 1 94.5 14 ARG B O 1
ATOM 1667 N N . VAL B 1 15 ? -17.375 -16.359 -1.021 1 93.94 15 VAL B N 1
ATOM 1668 C CA . VAL B 1 15 ? -16.312 -16.016 -0.09 1 93.94 15 VAL B CA 1
ATOM 1669 C C . VAL B 1 15 ? -16.266 -14.492 0.108 1 93.94 15 VAL B C 1
ATOM 1671 O O . VAL B 1 15 ? -16.188 -14.016 1.241 1 93.94 15 VAL B O 1
ATOM 1674 N N . VAL B 1 16 ? -16.359 -13.664 -0.941 1 93.94 16 VAL B N 1
ATOM 1675 C CA . VAL B 1 16 ? -16.281 -12.203 -0.902 1 93.94 16 VAL B CA 1
ATOM 1676 C C . VAL B 1 16 ? -17.422 -11.641 -0.067 1 93.94 16 VAL B C 1
ATOM 1678 O O . VAL B 1 16 ? -17.234 -10.703 0.709 1 93.94 16 VAL B O 1
ATOM 1681 N N . ARG B 1 17 ? -18.516 -12.242 -0.177 1 91.38 17 ARG B N 1
ATOM 1682 C CA . ARG B 1 17 ? -19.719 -11.758 0.492 1 91.38 17 ARG B CA 1
ATOM 1683 C C . ARG B 1 17 ? -19.594 -11.914 2.004 1 91.38 17 ARG B C 1
ATOM 1685 O O . ARG B 1 17 ? -20.375 -11.312 2.756 1 91.38 17 ARG B O 1
ATOM 1692 N N . ARG B 1 18 ? -18.641 -12.727 2.436 1 88.44 18 ARG B N 1
ATOM 1693 C CA . ARG B 1 18 ? -18.391 -12.859 3.867 1 88.44 18 ARG B CA 1
ATOM 1694 C C . ARG B 1 18 ? -17.781 -11.594 4.445 1 88.44 18 ARG B C 1
ATOM 1696 O O . ARG B 1 18 ? -17.734 -11.414 5.664 1 88.44 18 ARG B O 1
ATOM 1703 N N . HIS B 1 19 ? -17.219 -10.742 3.609 1 83.81 19 HIS B N 1
ATOM 1704 C CA . HIS B 1 19 ? -16.656 -9.461 4.039 1 83.81 19 HIS B CA 1
ATOM 1705 C C . HIS B 1 19 ? -17.672 -8.336 3.846 1 83.81 19 HIS B C 1
ATOM 1707 O O . HIS B 1 19 ? -17.938 -7.93 2.715 1 83.81 19 HIS B O 1
ATOM 1713 N N . ALA B 1 20 ? -18.125 -7.777 4.875 1 80.44 20 ALA B N 1
ATOM 1714 C CA . ALA B 1 20 ? -19.172 -6.746 4.832 1 80.44 20 ALA B CA 1
ATOM 1715 C C . ALA B 1 20 ? -18.609 -5.438 4.281 1 80.44 20 ALA B C 1
ATOM 1717 O O . ALA B 1 20 ? -19.375 -4.559 3.873 1 80.44 20 ALA B O 1
ATOM 1718 N N . GLU B 1 21 ? -17.359 -5.34 4.172 1 83.06 21 GLU B N 1
ATOM 1719 C CA . GLU B 1 21 ? -16.734 -4.074 3.801 1 83.06 21 GLU B CA 1
ATOM 1720 C C . GLU B 1 21 ? -16.641 -3.93 2.285 1 83.06 21 GLU B C 1
ATOM 1722 O O . GLU B 1 21 ? -16.297 -2.857 1.778 1 83.06 21 GLU B O 1
ATOM 1727 N N . VAL B 1 22 ? -16.922 -5.047 1.601 1 87.88 22 VAL B N 1
ATOM 1728 C CA . VAL B 1 22 ? -16.766 -4.973 0.152 1 87.88 22 VAL B CA 1
ATOM 1729 C C . VAL B 1 22 ? -17.984 -5.57 -0.532 1 87.88 22 VAL B C 1
ATOM 1731 O O . VAL B 1 22 ? -18.719 -6.359 0.07 1 87.88 22 VAL B O 1
ATOM 1734 N N . VAL B 1 23 ? -18.266 -5.145 -1.732 1 90.44 23 VAL B N 1
ATOM 1735 C CA . VAL B 1 23 ? -19.344 -5.691 -2.562 1 90.44 23 VAL B CA 1
ATOM 1736 C C . VAL B 1 23 ? -18.797 -6.016 -3.953 1 90.44 23 VAL B C 1
ATOM 1738 O O . VAL B 1 23 ? -17.844 -5.379 -4.422 1 90.44 23 VAL B O 1
ATOM 1741 N N . ILE B 1 24 ? -19.344 -7.016 -4.523 1 90.88 24 ILE B N 1
ATOM 1742 C CA . ILE B 1 24 ? -19.031 -7.305 -5.918 1 90.88 24 ILE B CA 1
ATOM 1743 C C . ILE B 1 24 ? -19.781 -6.34 -6.828 1 90.88 24 ILE B C 1
ATOM 1745 O O . ILE B 1 24 ? -21.016 -6.422 -6.949 1 90.88 24 ILE B O 1
ATOM 1749 N N . ARG B 1 25 ? -19.078 -5.48 -7.418 1 86.94 25 ARG B N 1
ATOM 1750 C CA . ARG B 1 25 ? -19.688 -4.438 -8.234 1 86.94 25 ARG B CA 1
ATOM 1751 C C . ARG B 1 25 ? -20.031 -4.965 -9.625 1 86.94 25 ARG B C 1
ATOM 1753 O O . ARG B 1 25 ? -20.984 -4.5 -10.25 1 86.94 25 ARG B O 1
ATOM 1760 N N . SER B 1 26 ? -19.172 -5.883 -10.125 1 86.06 26 SER B N 1
ATOM 1761 C CA . SER B 1 26 ? -19.406 -6.406 -11.469 1 86.06 26 SER B CA 1
ATOM 1762 C C . SER B 1 26 ? -18.828 -7.816 -11.609 1 86.06 26 SER B C 1
ATOM 1764 O O . SER B 1 26 ? -17.781 -8.125 -11.047 1 86.06 26 SER B O 1
ATOM 1766 N N . THR B 1 27 ? -19.609 -8.641 -12.273 1 88.25 27 THR B N 1
ATOM 1767 C CA . THR B 1 27 ? -19.156 -9.961 -12.703 1 88.25 27 THR B CA 1
ATOM 1768 C C . THR B 1 27 ? -19.312 -10.117 -14.211 1 88.25 27 THR B C 1
ATOM 1770 O O . THR B 1 27 ? -20.406 -9.906 -14.758 1 88.25 27 THR B O 1
ATOM 1773 N N . ARG B 1 28 ? -18.188 -10.391 -14.781 1 86.69 28 ARG B N 1
ATOM 1774 C CA . ARG B 1 28 ? -18.188 -10.516 -16.234 1 86.69 28 ARG B CA 1
ATOM 1775 C C . ARG B 1 28 ? -17.594 -11.852 -16.672 1 86.69 28 ARG B C 1
ATOM 1777 O O . ARG B 1 28 ? -16.75 -12.414 -15.984 1 86.69 28 ARG B O 1
ATOM 1784 N N . ALA B 1 29 ? -18.062 -12.258 -17.906 1 85.88 29 ALA B N 1
ATOM 1785 C CA . ALA B 1 29 ? -17.594 -13.547 -18.422 1 85.88 29 ALA B CA 1
ATOM 1786 C C . ALA B 1 29 ? -16.516 -13.352 -19.484 1 85.88 29 ALA B C 1
ATOM 1788 O O . ALA B 1 29 ? -15.891 -14.32 -19.922 1 85.88 29 ALA B O 1
ATOM 1789 N N . ASP B 1 30 ? -16.375 -12.055 -19.859 1 80.75 30 ASP B N 1
A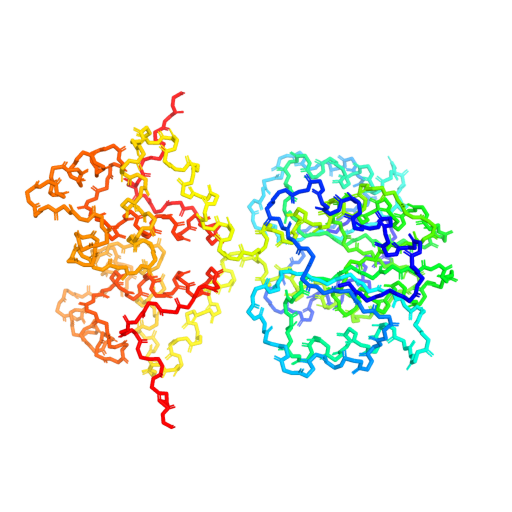TOM 1790 C CA . ASP B 1 30 ? -15.469 -11.805 -20.984 1 80.75 30 ASP B CA 1
ATOM 1791 C C . ASP B 1 30 ? -14.555 -10.625 -20.703 1 80.75 30 ASP B C 1
ATOM 1793 O O . ASP B 1 30 ? -14.836 -9.812 -19.828 1 80.75 30 ASP B O 1
ATOM 1797 N N . ALA B 1 31 ? -13.32 -10.758 -21.375 1 70.75 31 ALA B N 1
ATOM 1798 C CA . ALA B 1 31 ? -12.297 -9.734 -21.219 1 70.75 31 ALA B CA 1
ATOM 1799 C C . ALA B 1 31 ? -12.727 -8.414 -21.844 1 70.75 31 ALA B C 1
ATOM 1801 O O . ALA B 1 31 ? -12.336 -7.336 -21.375 1 70.75 31 ALA B O 1
ATOM 1802 N N . LEU B 1 32 ? -13.43 -8.562 -23.047 1 62.12 32 LEU B N 1
ATOM 1803 C CA . LEU B 1 32 ? -13.711 -7.418 -23.906 1 62.12 32 LEU B CA 1
ATOM 1804 C C . LEU B 1 32 ? -14.719 -6.48 -23.25 1 62.12 32 LEU B C 1
ATOM 1806 O O . LEU B 1 32 ? -14.711 -5.273 -23.516 1 62.12 32 LEU B O 1
ATOM 1810 N N . ALA B 1 33 ? -15.688 -7.105 -22.562 1 57.5 33 ALA B N 1
ATOM 1811 C CA . ALA B 1 33 ? -16.688 -6.191 -22.031 1 57.5 33 ALA B CA 1
ATOM 1812 C C . ALA B 1 33 ? -16.062 -5.152 -21.109 1 57.5 33 ALA B C 1
ATOM 1814 O O . ALA B 1 33 ? -15.5 -5.496 -20.062 1 57.5 33 ALA B O 1
ATOM 1815 N N . GLU B 1 34 ? -15.445 -4.195 -21.812 1 53.5 34 GLU B N 1
ATOM 1816 C CA . GLU B 1 34 ? -14.406 -3.182 -21.672 1 53.5 34 GLU B CA 1
ATOM 1817 C C . GLU B 1 34 ? -14.547 -2.422 -20.344 1 53.5 34 GLU B C 1
ATOM 1819 O O . GLU B 1 34 ? -15.664 -2.191 -19.875 1 53.5 34 GLU B O 1
ATOM 1824 N N . LEU B 1 35 ? -13.406 -2.498 -19.594 1 61.38 35 LEU B N 1
ATOM 1825 C CA . LEU B 1 35 ? -12.961 -1.453 -18.672 1 61.38 35 LEU B CA 1
ATOM 1826 C C . LEU B 1 35 ? -13.367 -0.074 -19.188 1 61.38 35 LEU B C 1
ATOM 1828 O O . LEU B 1 35 ? -13.211 0.924 -18.484 1 61.38 35 LEU B O 1
ATOM 1832 N N . ASP B 1 36 ? -14.117 -0.224 -20.484 1 60.97 36 ASP B N 1
ATOM 1833 C CA . ASP B 1 36 ? -14.477 1.063 -21.062 1 60.97 36 ASP B CA 1
ATOM 1834 C C . ASP B 1 36 ? -15.547 1.771 -20.234 1 60.97 36 ASP B C 1
ATOM 1836 O O . ASP B 1 36 ? -16.594 1.19 -19.938 1 60.97 36 ASP B O 1
ATOM 1840 N N . GLY B 1 37 ? -15.273 2.844 -19.75 1 61.75 37 GLY B N 1
ATOM 1841 C CA . GLY B 1 37 ? -16.172 3.689 -18.969 1 61.75 37 GLY B CA 1
ATOM 1842 C C . GLY B 1 37 ? -16.078 3.443 -17.469 1 61.75 37 GLY B C 1
ATOM 1843 O O . GLY B 1 37 ? -16.781 4.09 -16.688 1 61.75 37 GLY B O 1
ATOM 1844 N N . VAL B 1 38 ? -15.391 2.334 -17.281 1 63.41 38 VAL B N 1
ATOM 1845 C CA . VAL B 1 38 ? -15.297 2.07 -15.844 1 63.41 38 VAL B CA 1
ATOM 1846 C C . VAL B 1 38 ? -14.188 2.922 -15.234 1 63.41 38 VAL B C 1
ATOM 1848 O O . VAL B 1 38 ? -13.039 2.869 -15.672 1 63.41 38 VAL B O 1
ATOM 1851 N N . GLY B 1 39 ? -14.688 3.84 -14.523 1 69.56 39 GLY B N 1
ATOM 1852 C CA . GLY B 1 39 ? -13.711 4.605 -13.766 1 69.56 39 GLY B CA 1
ATOM 1853 C C . GLY B 1 39 ? -13.117 3.83 -12.602 1 69.56 39 GLY B C 1
ATOM 1854 O O . GLY B 1 39 ? -13.633 2.771 -12.227 1 69.56 39 GLY B O 1
ATOM 1855 N N . ARG B 1 40 ? -11.891 4.23 -12.195 1 70.62 40 ARG B N 1
ATOM 1856 C CA . ARG B 1 40 ? -11.18 3.621 -11.078 1 70.62 40 ARG B CA 1
ATOM 1857 C C . ARG B 1 40 ? -11.984 3.727 -9.789 1 70.62 40 ARG B C 1
ATOM 1859 O O . ARG B 1 40 ? -11.805 2.928 -8.867 1 70.62 40 ARG B O 1
ATOM 1866 N N . GLU B 1 41 ? -12.938 4.652 -9.891 1 70.94 41 GLU B N 1
ATOM 1867 C CA . GLU B 1 41 ? -13.602 5.023 -8.641 1 70.94 41 GLU B CA 1
ATOM 1868 C C . GLU B 1 41 ? -14.398 3.855 -8.07 1 70.94 41 GLU B C 1
ATOM 1870 O O . GLU B 1 41 ? -15.156 3.205 -8.797 1 70.94 41 GLU B O 1
ATOM 1875 N N . GLY B 1 42 ? -14.141 3.467 -6.898 1 75.12 42 GLY B N 1
ATOM 1876 C CA . GLY B 1 42 ? -14.891 2.48 -6.141 1 75.12 42 GLY B CA 1
ATOM 1877 C C . GLY B 1 42 ? -14.352 1.072 -6.285 1 75.12 42 GLY B C 1
ATOM 1878 O O . GLY B 1 42 ? -14.758 0.164 -5.559 1 75.12 42 GLY B O 1
ATOM 1879 N N . TRP B 1 43 ? -13.398 0.879 -7.281 1 85.5 43 TRP B N 1
ATOM 1880 C CA . TRP B 1 43 ? -12.812 -0.449 -7.426 1 85.5 43 TRP B CA 1
ATOM 1881 C C . TRP B 1 43 ? -11.586 -0.604 -6.527 1 85.5 43 TRP B C 1
ATOM 1883 O O . TRP B 1 43 ? -10.664 0.213 -6.574 1 85.5 43 TRP B O 1
ATOM 1893 N N . ILE B 1 44 ? -11.602 -1.653 -5.801 1 88 44 ILE B N 1
ATOM 1894 C CA . ILE B 1 44 ? -10.453 -1.815 -4.922 1 88 44 ILE B CA 1
ATOM 1895 C C . ILE B 1 44 ? -9.664 -3.059 -5.328 1 88 44 ILE B C 1
ATOM 1897 O O . ILE B 1 44 ? -8.531 -3.26 -4.883 1 88 44 ILE B O 1
ATOM 1901 N N . ALA B 1 45 ? -10.336 -3.898 -6.223 1 93.69 45 ALA B N 1
ATOM 1902 C CA . ALA B 1 45 ? -9.641 -5.105 -6.66 1 93.69 45 ALA B CA 1
ATOM 1903 C C . ALA B 1 45 ? -10.328 -5.727 -7.871 1 93.69 45 ALA B C 1
ATOM 1905 O O . ALA B 1 45 ? -11.461 -5.363 -8.203 1 93.69 45 ALA B O 1
ATOM 1906 N N . VAL B 1 46 ? -9.602 -6.617 -8.477 1 92.94 46 VAL B N 1
ATOM 1907 C CA . VAL B 1 46 ? -10.164 -7.418 -9.562 1 92.94 46 VAL B CA 1
ATOM 1908 C C . VAL B 1 46 ? -9.68 -8.859 -9.445 1 92.94 46 VAL B C 1
ATOM 1910 O O . VAL B 1 46 ? -8.523 -9.102 -9.086 1 92.94 46 VAL B O 1
ATOM 1913 N N . ILE B 1 47 ? -10.523 -9.797 -9.633 1 95.69 47 ILE B N 1
ATOM 1914 C CA . ILE B 1 47 ? -10.195 -11.211 -9.727 1 95.69 47 ILE B CA 1
ATOM 1915 C C . ILE B 1 47 ? -10.445 -11.703 -11.156 1 95.69 47 ILE B C 1
ATOM 1917 O O . ILE B 1 47 ? -11.531 -11.531 -11.695 1 95.69 47 ILE B O 1
ATOM 1921 N N . ILE B 1 48 ? -9.414 -12.344 -11.727 1 95.25 48 ILE B N 1
ATOM 1922 C CA . ILE B 1 48 ? -9.445 -12.609 -13.156 1 95.25 48 ILE B CA 1
ATOM 1923 C C . ILE B 1 48 ? -9.102 -14.078 -13.414 1 95.25 48 ILE B C 1
ATOM 1925 O O . ILE B 1 48 ? -8.07 -14.57 -12.953 1 95.25 48 ILE B O 1
ATOM 1929 N N . ASP B 1 49 ? -9.938 -14.695 -14.18 1 95.44 49 ASP B N 1
ATOM 1930 C CA . ASP B 1 49 ? -9.602 -16 -14.742 1 95.44 49 ASP B CA 1
ATOM 1931 C C . ASP B 1 49 ? -8.719 -15.852 -15.977 1 95.44 49 ASP B C 1
ATOM 1933 O O . ASP B 1 49 ? -8.945 -14.984 -16.812 1 95.44 49 ASP B O 1
ATOM 1937 N N . VAL B 1 50 ? -7.734 -16.75 -16.094 1 94.5 50 VAL B N 1
ATOM 1938 C CA . VAL B 1 50 ? -6.859 -16.703 -17.25 1 94.5 50 VAL B CA 1
ATOM 1939 C C . VAL B 1 50 ? -7.621 -17.172 -18.5 1 94.5 50 VAL B C 1
ATOM 1941 O O . VAL B 1 50 ? -7.512 -16.578 -19.562 1 94.5 50 VAL B O 1
ATOM 1944 N N . GLY B 1 51 ? -8.258 -18.297 -18.297 1 92.44 51 GLY B N 1
ATOM 1945 C CA . GLY B 1 51 ? -8.984 -18.891 -19.406 1 92.44 51 GLY B CA 1
ATOM 1946 C C . GLY B 1 51 ? -10.359 -18.266 -19.609 1 92.44 51 GLY B C 1
ATOM 1947 O O . GLY B 1 51 ? -11.328 -18.672 -18.969 1 92.44 51 GLY B O 1
ATOM 1948 N N . LEU B 1 52 ? -10.477 -17.312 -20.453 1 89.75 52 LEU B N 1
ATOM 1949 C CA . LEU B 1 52 ? -11.75 -16.703 -20.812 1 89.75 52 LEU B CA 1
ATOM 1950 C C . LEU B 1 52 ? -12.164 -17.078 -22.234 1 89.75 52 LEU B C 1
ATOM 1952 O O . LEU B 1 52 ? -11.328 -17.453 -23.047 1 89.75 52 LEU B O 1
ATOM 1956 N N . ALA B 1 53 ? -13.445 -16.984 -22.484 1 84.06 53 ALA B N 1
ATOM 1957 C CA . ALA B 1 53 ? -14 -17.406 -23.766 1 84.06 53 ALA B CA 1
ATOM 1958 C C . ALA B 1 53 ? -13.492 -16.516 -24.906 1 84.06 53 ALA B C 1
ATOM 1960 O O . ALA B 1 53 ? -13.273 -16.984 -26.016 1 84.06 53 ALA B O 1
ATOM 1961 N N . ASP B 1 54 ? -13.336 -15.242 -24.688 1 80.88 54 ASP B N 1
ATOM 1962 C CA . ASP B 1 54 ? -13.023 -14.289 -25.734 1 80.88 54 ASP B CA 1
ATOM 1963 C C . ASP B 1 54 ? -11.562 -13.844 -25.672 1 80.88 54 ASP B C 1
ATOM 1965 O O . ASP B 1 54 ? -11.18 -12.836 -26.266 1 80.88 54 ASP B O 1
ATOM 1969 N N . GLY B 1 55 ? -10.766 -14.602 -24.844 1 82.69 55 GLY B N 1
ATOM 1970 C CA . GLY B 1 55 ? -9.375 -14.18 -24.766 1 82.69 55 GLY B CA 1
ATOM 1971 C C . GLY B 1 55 ? -8.688 -14.625 -23.484 1 82.69 55 GLY B C 1
ATOM 1972 O O . GLY B 1 55 ? -9.078 -15.625 -22.891 1 82.69 55 GLY B O 1
ATOM 1973 N N . SER B 1 56 ? -7.57 -13.938 -23.25 1 88.06 56 SER B N 1
ATOM 1974 C CA . SER B 1 56 ? -6.77 -14.289 -22.078 1 88.06 56 SER B CA 1
ATOM 1975 C C . SER B 1 56 ? -6.957 -13.281 -20.953 1 88.06 56 SER B C 1
ATOM 1977 O O . SER B 1 56 ? -6.812 -12.07 -21.172 1 88.06 56 SER B O 1
ATOM 1979 N N . GLY B 1 57 ? -7.227 -13.766 -19.844 1 92.75 57 GLY B N 1
ATOM 1980 C CA . GLY B 1 57 ? -7.305 -12.922 -18.656 1 92.75 57 GLY B CA 1
ATOM 1981 C C . GLY B 1 57 ? -6.027 -12.141 -18.391 1 92.75 57 GLY B C 1
ATOM 1982 O O . GLY B 1 57 ? -6.07 -11.047 -17.844 1 92.75 57 GLY B O 1
ATOM 1983 N N . LEU B 1 58 ? -4.871 -12.672 -18.828 1 94 58 LEU B N 1
ATOM 1984 C CA . LEU B 1 58 ? -3.607 -11.977 -18.625 1 94 58 LEU B CA 1
ATOM 1985 C C . LEU B 1 58 ? -3.488 -10.773 -19.547 1 94 58 LEU B C 1
ATOM 1987 O O . LEU B 1 58 ? -2.9 -9.758 -19.172 1 94 58 LEU B O 1
ATOM 1991 N N . GLU B 1 59 ? -4.027 -10.898 -20.734 1 91.62 59 GLU B N 1
ATOM 1992 C CA . GLU B 1 59 ? -4.062 -9.75 -21.641 1 91.62 59 GLU B CA 1
ATOM 1993 C C . GLU B 1 59 ? -4.961 -8.648 -21.078 1 91.62 59 GLU B C 1
ATOM 1995 O O . GLU B 1 59 ? -4.621 -7.461 -21.156 1 91.62 59 GLU B O 1
ATOM 2000 N N . LEU B 1 60 ? -6.035 -9.102 -20.562 1 90.56 60 LEU B N 1
ATOM 2001 C CA . LEU B 1 60 ? -6.922 -8.148 -19.906 1 90.56 60 LEU B CA 1
ATOM 2002 C C . LEU B 1 60 ? -6.207 -7.445 -18.75 1 90.56 60 LEU B C 1
ATOM 2004 O O . LEU B 1 60 ? -6.32 -6.227 -18.609 1 90.56 60 LEU B O 1
ATOM 2008 N N . LEU B 1 61 ? -5.496 -8.188 -17.906 1 93.44 61 LEU B N 1
ATOM 2009 C CA . LEU B 1 61 ? -4.754 -7.617 -16.781 1 93.44 61 LEU B CA 1
ATOM 2010 C C . LEU B 1 61 ? -3.725 -6.605 -17.281 1 93.44 61 LEU B C 1
ATOM 2012 O O . LEU B 1 61 ? -3.555 -5.543 -16.672 1 93.44 61 LEU B O 1
ATOM 2016 N N . ALA B 1 62 ? -3.049 -6.941 -18.375 1 92.5 62 ALA B N 1
ATOM 2017 C CA . ALA B 1 62 ? -2.078 -6.012 -18.953 1 92.5 62 ALA B CA 1
ATOM 2018 C C . ALA B 1 62 ? -2.74 -4.688 -19.312 1 92.5 62 ALA B C 1
ATOM 2020 O O . ALA B 1 62 ? -2.182 -3.617 -19.062 1 92.5 62 ALA B O 1
ATOM 2021 N N . ASP B 1 63 ? -3.912 -4.773 -19.859 1 88.94 63 ASP B N 1
ATOM 2022 C CA . ASP B 1 63 ? -4.672 -3.578 -20.203 1 88.94 63 ASP B CA 1
ATOM 2023 C C . ASP B 1 63 ? -5.078 -2.799 -18.953 1 88.94 63 ASP B C 1
ATOM 2025 O O . ASP B 1 63 ? -5 -1.568 -18.938 1 88.94 63 ASP B O 1
ATOM 2029 N N . ILE B 1 64 ? -5.504 -3.49 -17.953 1 89.06 64 ILE B N 1
ATOM 2030 C CA . ILE B 1 64 ? -5.91 -2.877 -16.688 1 89.06 64 ILE B CA 1
ATOM 2031 C C . ILE B 1 64 ? -4.73 -2.125 -16.078 1 89.06 64 ILE B C 1
ATOM 2033 O O . ILE B 1 64 ? -4.887 -1.013 -15.57 1 89.06 64 ILE B O 1
ATOM 2037 N N . ARG B 1 65 ? -3.51 -2.723 -16.156 1 90.94 65 ARG B N 1
ATOM 2038 C CA . ARG B 1 65 ? -2.311 -2.131 -15.578 1 90.94 65 ARG B CA 1
ATOM 2039 C C . ARG B 1 65 ? -1.947 -0.826 -16.281 1 90.94 65 ARG B C 1
ATOM 2041 O O . ARG B 1 65 ? -1.406 0.089 -15.656 1 90.94 65 ARG B O 1
ATOM 2048 N N . GLN B 1 66 ? -2.322 -0.745 -17.531 1 87.69 66 GLN B N 1
ATOM 2049 C CA . GLN B 1 66 ? -2.07 0.483 -18.281 1 87.69 66 GLN B CA 1
ATOM 2050 C C . GLN B 1 66 ? -2.977 1.614 -17.797 1 87.69 66 GLN B C 1
ATOM 2052 O O . GLN B 1 66 ? -2.596 2.785 -17.859 1 87.69 66 GLN B O 1
ATOM 2057 N N . ARG B 1 67 ? -4.102 1.233 -17.312 1 83.56 67 ARG B N 1
ATOM 2058 C CA . ARG B 1 67 ? -5.09 2.221 -16.891 1 83.56 67 ARG B CA 1
ATOM 2059 C C . ARG B 1 67 ? -5.012 2.461 -15.383 1 83.56 67 ARG B C 1
ATOM 2061 O O . ARG B 1 67 ? -5.121 3.602 -14.922 1 83.56 67 ARG B O 1
ATOM 2068 N N . TRP B 1 68 ? -4.887 1.376 -14.695 1 86.31 68 TRP B N 1
ATOM 2069 C CA . TRP B 1 68 ? -4.863 1.37 -13.234 1 86.31 68 TRP B CA 1
ATOM 2070 C C . TRP B 1 68 ? -3.693 0.541 -12.711 1 86.31 68 TRP B C 1
ATOM 2072 O O . TRP B 1 68 ? -3.881 -0.595 -12.266 1 86.31 68 TRP B O 1
ATOM 2082 N N . ASP B 1 69 ? -2.588 1.209 -12.562 1 82.81 69 ASP B N 1
ATOM 2083 C CA . ASP B 1 69 ? -1.317 0.534 -12.312 1 82.81 69 ASP B CA 1
ATOM 2084 C C . ASP B 1 69 ? -1.315 -0.145 -10.945 1 82.81 69 ASP B C 1
ATOM 2086 O O . ASP B 1 69 ? -0.691 -1.194 -10.773 1 82.81 69 ASP B O 1
ATOM 2090 N N . ASP B 1 70 ? -2.1 0.306 -10.07 1 82.38 70 ASP B N 1
ATOM 2091 C CA . ASP B 1 70 ? -1.96 -0.14 -8.688 1 82.38 70 ASP B CA 1
ATOM 2092 C C . ASP B 1 70 ? -3.191 -0.922 -8.234 1 82.38 70 ASP B C 1
ATOM 2094 O O . ASP B 1 70 ? -3.354 -1.203 -7.043 1 82.38 70 ASP B O 1
ATOM 2098 N N . LEU B 1 71 ? -4.082 -1.24 -9.125 1 89 71 LEU B N 1
ATOM 2099 C CA . LEU B 1 71 ? -5.27 -1.992 -8.742 1 89 71 LEU B CA 1
ATOM 2100 C C . LEU B 1 71 ? -4.906 -3.42 -8.352 1 89 71 LEU B C 1
ATOM 2102 O O . LEU B 1 71 ? -4.398 -4.184 -9.172 1 89 71 LEU B O 1
ATOM 2106 N N . PRO B 1 72 ? -5.145 -3.797 -7.117 1 93.75 72 PRO B N 1
ATOM 2107 C CA . PRO B 1 72 ? -4.875 -5.18 -6.715 1 93.75 72 PRO B CA 1
ATOM 2108 C C . PRO B 1 72 ? -5.59 -6.199 -7.602 1 93.75 72 PRO B C 1
ATOM 2110 O O . PRO B 1 72 ? -6.754 -6.008 -7.957 1 93.75 72 PRO B O 1
ATOM 2113 N N . ALA B 1 73 ? -4.852 -7.215 -8.008 1 95.56 73 ALA B N 1
ATOM 2114 C CA . ALA B 1 73 ? -5.41 -8.227 -8.898 1 95.56 73 ALA B CA 1
ATOM 2115 C C . ALA B 1 73 ? -5.031 -9.633 -8.43 1 95.56 73 ALA B C 1
ATOM 2117 O O . ALA B 1 73 ? -3.898 -9.867 -8.008 1 95.56 73 ALA B O 1
ATOM 2118 N N . LEU B 1 74 ? -5.98 -10.484 -8.469 1 97.44 74 LEU B N 1
ATOM 2119 C CA . LEU B 1 74 ? -5.777 -11.922 -8.273 1 97.44 74 LEU B CA 1
ATOM 2120 C C . LEU B 1 74 ? -6.109 -12.695 -9.547 1 97.44 74 LEU B C 1
ATOM 2122 O O . LEU B 1 74 ? -7.242 -12.648 -10.023 1 97.44 74 LEU B O 1
ATOM 2126 N N . VAL B 1 75 ? -5.098 -13.344 -10.078 1 97.19 75 VAL B N 1
ATOM 2127 C CA . VAL B 1 75 ? -5.277 -14.188 -11.25 1 97.19 75 VAL B CA 1
ATOM 2128 C C . VAL B 1 75 ? -5.473 -15.641 -10.82 1 97.19 75 VAL B C 1
ATOM 2130 O O . VAL B 1 75 ? -4.695 -16.172 -10.023 1 97.19 75 VAL B O 1
ATOM 2133 N N . VAL B 1 76 ? -6.523 -16.25 -11.336 1 96.81 76 VAL B N 1
ATOM 2134 C CA . VAL B 1 76 ? -6.809 -17.641 -11.016 1 96.81 76 VAL B CA 1
ATOM 2135 C C . VAL B 1 76 ? -6.926 -18.453 -12.297 1 96.81 76 VAL B C 1
ATOM 2137 O O . VAL B 1 76 ? -7.355 -17.938 -13.328 1 96.81 76 VAL B O 1
ATOM 2140 N N . THR B 1 77 ? -6.504 -19.641 -12.242 1 94.88 77 THR B N 1
ATOM 2141 C CA . THR B 1 77 ? -6.613 -20.453 -13.461 1 94.88 77 THR B CA 1
ATOM 2142 C C . THR B 1 77 ? -6.555 -21.938 -13.141 1 94.88 77 THR B C 1
ATOM 2144 O O . THR B 1 77 ? -5.957 -22.328 -12.133 1 94.88 77 THR B O 1
ATOM 2147 N N . GLY B 1 78 ? -7.113 -22.734 -13.961 1 94.12 78 GLY B N 1
ATOM 2148 C CA . GLY B 1 78 ? -6.992 -24.172 -13.898 1 94.12 78 GLY B CA 1
ATOM 2149 C C . GLY B 1 78 ? -5.887 -24.719 -14.781 1 94.12 78 GLY B C 1
ATOM 2150 O O . GLY B 1 78 ? -5.566 -25.906 -14.719 1 94.12 78 GLY B O 1
ATOM 2151 N N . GLN B 1 79 ? -5.375 -23.875 -15.57 1 93.44 79 GLN B N 1
ATOM 2152 C CA . GLN B 1 79 ? -4.297 -24.281 -16.453 1 93.44 79 GLN B CA 1
ATOM 2153 C C . GLN B 1 79 ? -2.996 -24.5 -15.688 1 93.44 79 GLN B C 1
ATOM 2155 O O . GLN B 1 79 ? -2.551 -23.594 -14.961 1 93.44 79 GLN B O 1
ATOM 2160 N N . ASP B 1 80 ? -2.396 -25.594 -15.859 1 91.38 80 ASP B N 1
ATOM 2161 C CA . ASP B 1 80 ? -1.149 -25.922 -15.18 1 91.38 80 ASP B CA 1
ATOM 2162 C C . ASP B 1 80 ? 0.055 -25.391 -15.945 1 91.38 80 ASP B C 1
ATOM 2164 O O . ASP B 1 80 ? 0.706 -26.125 -16.688 1 91.38 80 ASP B O 1
ATOM 2168 N N . SER B 1 81 ? 0.37 -24.188 -15.805 1 92.81 81 SER B N 1
ATOM 2169 C CA . SER B 1 81 ? 1.447 -23.531 -16.531 1 92.81 81 SER B CA 1
ATOM 2170 C C . SER B 1 81 ? 2.273 -22.641 -15.609 1 92.81 81 SER B C 1
ATOM 2172 O O . SER B 1 81 ? 1.773 -21.641 -15.094 1 92.81 81 SER B O 1
ATOM 2174 N N . ARG B 1 82 ? 3.486 -22.953 -15.469 1 93.75 82 ARG B N 1
ATOM 2175 C CA . ARG B 1 82 ? 4.438 -22.156 -14.711 1 93.75 82 ARG B CA 1
ATOM 2176 C C . ARG B 1 82 ? 4.602 -20.766 -15.336 1 93.75 82 ARG B C 1
ATOM 2178 O O . ARG B 1 82 ? 4.742 -19.766 -14.617 1 93.75 82 ARG B O 1
ATOM 2185 N N . ALA B 1 83 ? 4.555 -20.812 -16.609 1 94.56 83 ALA B N 1
ATOM 2186 C CA . ALA B 1 83 ? 4.742 -19.562 -17.359 1 94.56 83 ALA B CA 1
ATOM 2187 C C . ALA B 1 83 ? 3.625 -18.578 -17.062 1 94.56 83 ALA B C 1
ATOM 2189 O O . ALA B 1 83 ? 3.863 -17.359 -16.984 1 94.56 83 ALA B O 1
ATOM 2190 N N . LEU B 1 84 ? 2.451 -19.062 -16.891 1 94.81 84 LEU B N 1
ATOM 2191 C CA . LEU B 1 84 ? 1.316 -18.203 -16.594 1 94.81 84 LEU B CA 1
ATOM 2192 C C . LEU B 1 84 ? 1.464 -17.562 -15.219 1 94.81 84 LEU B C 1
ATOM 2194 O O . LEU B 1 84 ? 1.166 -16.391 -15.039 1 94.81 84 LEU B O 1
ATOM 2198 N N . ALA B 1 85 ? 1.925 -18.344 -14.273 1 96.31 85 ALA B N 1
ATOM 2199 C CA . ALA B 1 85 ? 2.162 -17.828 -12.93 1 96.31 85 ALA B CA 1
ATOM 2200 C C . ALA B 1 85 ? 3.205 -16.719 -12.945 1 96.31 85 ALA B C 1
ATOM 2202 O O . ALA B 1 85 ? 2.994 -15.648 -12.359 1 96.31 85 ALA B O 1
ATOM 2203 N N . ASN B 1 86 ? 4.316 -16.969 -13.648 1 97.5 86 ASN B N 1
ATOM 2204 C CA . ASN B 1 86 ? 5.391 -15.992 -13.727 1 97.5 86 ASN B CA 1
ATOM 2205 C C . ASN B 1 86 ? 4.945 -14.727 -14.445 1 97.5 86 ASN B C 1
ATOM 2207 O O . ASN B 1 86 ? 5.316 -13.617 -14.055 1 97.5 86 ASN B O 1
ATOM 2211 N N . ARG B 1 87 ? 4.152 -14.906 -15.469 1 96.56 87 ARG B N 1
ATOM 2212 C CA . ARG B 1 87 ? 3.652 -13.742 -16.203 1 96.56 87 ARG B CA 1
ATOM 2213 C C . ARG B 1 87 ? 2.707 -12.922 -15.336 1 96.56 87 ARG B C 1
ATOM 2215 O O . ARG B 1 87 ? 2.768 -11.688 -15.344 1 96.56 87 ARG B O 1
ATOM 2222 N N . ALA B 1 88 ? 1.804 -13.594 -14.641 1 96.88 88 ALA B N 1
ATOM 2223 C CA . ALA B 1 88 ? 0.888 -12.898 -13.742 1 96.88 88 ALA B CA 1
ATOM 2224 C C . ALA B 1 88 ? 1.653 -12.078 -12.703 1 96.88 88 ALA B C 1
ATOM 2226 O O . ALA B 1 88 ? 1.319 -10.922 -12.445 1 96.88 88 ALA B O 1
ATOM 2227 N N . GLN B 1 89 ? 2.662 -12.695 -12.133 1 97 89 GLN B N 1
ATOM 2228 C CA . GLN B 1 89 ? 3.486 -12.016 -11.141 1 97 89 GLN B CA 1
ATOM 2229 C C . GLN B 1 89 ? 4.191 -10.805 -11.742 1 97 89 GLN B C 1
ATOM 2231 O O . GLN B 1 89 ? 4.246 -9.742 -11.125 1 97 89 GLN B O 1
ATOM 2236 N N . ALA B 1 90 ? 4.711 -10.977 -12.93 1 95.62 90 ALA B N 1
ATOM 2237 C CA . ALA B 1 90 ? 5.395 -9.875 -13.609 1 95.62 90 ALA B CA 1
ATOM 2238 C C . ALA B 1 90 ? 4.441 -8.719 -13.875 1 95.62 90 ALA B C 1
ATOM 2240 O O . ALA B 1 90 ? 4.871 -7.566 -14 1 95.62 90 ALA B O 1
ATOM 2241 N N . LEU B 1 91 ? 3.16 -9.023 -14 1 95.06 91 LEU B N 1
ATOM 2242 C CA . LEU B 1 91 ? 2.135 -7.992 -14.141 1 95.06 91 LEU B CA 1
ATOM 2243 C C . LEU B 1 91 ? 1.65 -7.52 -12.773 1 95.06 91 LEU B C 1
ATOM 2245 O O . LEU B 1 91 ? 0.61 -6.863 -12.672 1 95.06 91 LEU B O 1
ATOM 2249 N N . ARG B 1 92 ? 2.348 -7.926 -11.727 1 93.94 92 ARG B N 1
ATOM 2250 C CA . ARG B 1 92 ? 2.139 -7.465 -10.359 1 93.94 92 ARG B CA 1
ATOM 2251 C C . ARG B 1 92 ? 0.807 -7.965 -9.805 1 93.94 92 ARG B C 1
ATOM 2253 O O . ARG B 1 92 ? 0.081 -7.219 -9.148 1 93.94 92 ARG B O 1
ATOM 2260 N N . ALA B 1 93 ? 0.497 -9.125 -10.148 1 96.56 93 ALA B N 1
ATOM 2261 C CA . ALA B 1 93 ? -0.723 -9.742 -9.625 1 96.56 93 ALA B CA 1
ATOM 2262 C C . ALA B 1 93 ? -0.397 -10.898 -8.688 1 96.56 93 ALA B C 1
ATOM 2264 O O . ALA B 1 93 ? 0.648 -11.539 -8.82 1 96.56 93 ALA B O 1
ATOM 2265 N N . GLU B 1 94 ? -1.247 -11.07 -7.699 1 96.62 94 GLU B N 1
ATOM 2266 C CA . GLU B 1 94 ? -1.267 -12.352 -7.008 1 96.62 94 GLU B CA 1
ATOM 2267 C C . GLU B 1 94 ? -1.779 -13.461 -7.922 1 96.62 94 GLU B C 1
ATOM 2269 O O . GLU B 1 94 ? -2.424 -13.188 -8.938 1 96.62 94 GLU B O 1
ATOM 2274 N N . PHE B 1 95 ? -1.391 -14.719 -7.602 1 97.12 95 PHE B N 1
ATOM 2275 C CA . PHE B 1 95 ? -1.711 -15.844 -8.469 1 97.12 95 PHE B CA 1
ATOM 2276 C C . PHE B 1 95 ? -2.115 -17.062 -7.652 1 97.12 95 PHE B C 1
ATOM 2278 O O . PHE B 1 95 ? -1.488 -17.375 -6.637 1 97.12 95 PHE B O 1
ATOM 2285 N N . ALA B 1 96 ? -3.182 -17.781 -8.125 1 97.12 96 ALA B N 1
ATOM 2286 C CA . ALA B 1 96 ? -3.582 -19.047 -7.512 1 97.12 96 ALA B CA 1
ATOM 2287 C C . ALA B 1 96 ? -4.105 -20.016 -8.562 1 97.12 96 ALA B C 1
ATOM 2289 O O . ALA B 1 96 ? -4.836 -19.625 -9.477 1 97.12 96 ALA B O 1
ATOM 2290 N N . PHE B 1 97 ? -3.744 -21.266 -8.359 1 96.75 97 PHE B N 1
ATOM 2291 C CA . PHE B 1 97 ? -4.273 -22.312 -9.219 1 96.75 97 PHE B CA 1
ATOM 2292 C C . PHE B 1 97 ? -5.633 -22.797 -8.711 1 96.75 97 PHE B C 1
ATOM 2294 O O . PHE B 1 97 ? -5.836 -22.938 -7.504 1 96.75 97 PHE B O 1
ATOM 2301 N N . LYS B 1 98 ? -6.492 -22.969 -9.68 1 95.06 98 LYS B N 1
ATOM 2302 C CA . LYS B 1 98 ? -7.707 -23.703 -9.352 1 95.06 98 LYS B CA 1
ATOM 2303 C C . LYS B 1 98 ? -7.426 -25.203 -9.227 1 95.06 98 LYS B C 1
ATOM 2305 O O . LYS B 1 98 ? -6.609 -25.75 -9.969 1 95.06 98 LYS B O 1
ATOM 2310 N N . PRO B 1 99 ? -8.016 -26 -8.305 1 94.81 99 PRO B N 1
ATOM 2311 C CA . PRO B 1 99 ? -8.898 -25.422 -7.285 1 94.81 99 PRO B CA 1
ATOM 2312 C C . PRO B 1 99 ? -8.125 -24.703 -6.184 1 94.81 99 PRO B C 1
ATOM 2314 O O . PRO B 1 99 ? -7.02 -25.125 -5.824 1 94.81 99 PRO B O 1
ATOM 2317 N N . PHE B 1 100 ? -8.625 -23.594 -5.719 1 93.81 100 PHE B N 1
ATOM 2318 C CA . PHE B 1 100 ? -8.086 -22.875 -4.57 1 93.81 100 PHE B CA 1
ATOM 2319 C C . PHE B 1 100 ? -9.102 -22.828 -3.438 1 93.81 100 PHE B C 1
ATOM 2321 O O . PHE B 1 100 ? -10.297 -23.062 -3.654 1 93.81 100 PHE B O 1
ATOM 2328 N N . GLY B 1 101 ? -8.625 -22.625 -2.279 1 92.56 101 GLY B N 1
ATOM 2329 C CA . GLY B 1 101 ? -9.492 -22.578 -1.116 1 92.56 101 GLY B CA 1
ATOM 2330 C C . GLY B 1 101 ? -10.023 -21.188 -0.823 1 92.56 101 GLY B C 1
ATOM 2331 O O . GLY B 1 101 ? -9.578 -20.203 -1.42 1 92.56 101 GLY B O 1
ATOM 2332 N N . PRO B 1 102 ? -11.016 -21.156 0.078 1 94.62 102 PRO B N 1
ATOM 2333 C CA . PRO B 1 102 ? -11.586 -19.859 0.455 1 94.62 102 PRO B CA 1
ATOM 2334 C C . PRO B 1 102 ? -10.539 -18.891 0.999 1 94.62 102 PRO B C 1
ATOM 2336 O O . PRO B 1 102 ? -10.656 -17.672 0.817 1 94.62 102 PRO B O 1
ATOM 2339 N N . ASP B 1 103 ? -9.477 -19.422 1.577 1 94.81 103 ASP B N 1
ATOM 2340 C CA . ASP B 1 103 ? -8.438 -18.594 2.168 1 94.81 103 ASP B CA 1
ATOM 2341 C C . ASP B 1 103 ? -7.73 -17.75 1.102 1 94.81 103 ASP B C 1
ATOM 2343 O O . ASP B 1 103 ? -7.344 -16.609 1.351 1 94.81 103 ASP B O 1
ATOM 2347 N N . ASN B 1 104 ? -7.559 -18.297 -0.001 1 96.5 104 ASN B N 1
ATOM 2348 C CA . ASN B 1 104 ? -6.91 -17.562 -1.084 1 96.5 104 ASN B CA 1
ATOM 2349 C C . ASN B 1 104 ? -7.684 -16.297 -1.444 1 96.5 104 ASN B C 1
ATOM 2351 O O . ASN B 1 104 ? -7.098 -15.227 -1.57 1 96.5 104 ASN B O 1
ATOM 2355 N N . VAL B 1 105 ? -8.984 -16.422 -1.517 1 96.19 105 VAL B N 1
ATOM 2356 C CA . VAL B 1 105 ? -9.828 -15.289 -1.858 1 96.19 105 VAL B CA 1
ATOM 2357 C C . VAL B 1 105 ? -9.922 -14.336 -0.671 1 96.19 105 VAL B C 1
ATOM 2359 O O . VAL B 1 105 ? -9.789 -13.117 -0.834 1 96.19 105 VAL B O 1
ATOM 2362 N N . LEU B 1 106 ? -10.062 -14.914 0.477 1 94.56 106 LEU B N 1
ATOM 2363 C CA . LEU B 1 106 ? -10.227 -14.109 1.683 1 94.56 106 LEU B CA 1
ATOM 2364 C C . LEU B 1 106 ? -9 -13.234 1.927 1 94.56 106 LEU B C 1
ATOM 2366 O O . LEU B 1 106 ? -9.125 -12.031 2.162 1 94.56 106 LEU B O 1
ATOM 2370 N N . ARG B 1 107 ? -7.875 -13.797 1.879 1 93.25 107 ARG B N 1
ATOM 2371 C CA . ARG B 1 107 ? -6.637 -13.07 2.146 1 93.25 107 ARG B CA 1
ATOM 2372 C C . ARG B 1 107 ? -6.383 -12.008 1.084 1 93.25 107 ARG B C 1
ATOM 2374 O O . ARG B 1 107 ? -5.895 -10.922 1.394 1 93.25 107 ARG B O 1
ATOM 2381 N N . PHE B 1 108 ? -6.754 -12.305 -0.108 1 95.38 108 PHE B N 1
ATOM 2382 C CA . PHE B 1 108 ? -6.621 -11.328 -1.182 1 95.38 108 PHE B CA 1
ATOM 2383 C C . PHE B 1 108 ? -7.508 -10.117 -0.925 1 95.38 108 PHE B C 1
ATOM 2385 O O . PHE B 1 108 ? -7.059 -8.977 -1.037 1 95.38 108 PHE B O 1
ATOM 2392 N N . VAL B 1 109 ? -8.719 -10.367 -0.556 1 93.62 109 VAL B N 1
ATOM 2393 C CA . VAL B 1 109 ? -9.68 -9.305 -0.3 1 93.62 109 VAL B CA 1
ATOM 2394 C C . VAL B 1 109 ? -9.211 -8.453 0.876 1 93.62 109 VAL B C 1
ATOM 2396 O O . VAL B 1 109 ? -9.242 -7.223 0.812 1 93.62 109 VAL B O 1
ATOM 2399 N N . GLU B 1 110 ? -8.719 -9.086 1.864 1 90.31 110 GLU B N 1
ATOM 2400 C CA . GLU B 1 110 ? -8.211 -8.375 3.033 1 90.31 110 GLU B CA 1
ATOM 2401 C C . GLU B 1 110 ? -7.031 -7.484 2.666 1 90.31 110 GLU B C 1
ATOM 2403 O O . GLU B 1 110 ? -6.945 -6.336 3.115 1 90.31 110 GLU B O 1
ATOM 2408 N N . SER B 1 111 ? -6.176 -8.008 1.858 1 90.44 111 SER B N 1
ATOM 2409 C CA . SER B 1 111 ? -5.02 -7.238 1.408 1 90.44 111 SER B CA 1
ATOM 2410 C C . SER B 1 111 ? -5.445 -6.047 0.558 1 90.44 111 SER B C 1
ATOM 2412 O O . SER B 1 111 ? -4.875 -4.957 0.675 1 90.44 111 SER B O 1
ATOM 2414 N N . ALA B 1 112 ? -6.43 -6.266 -0.291 1 91.31 112 ALA B N 1
ATOM 2415 C CA . ALA B 1 112 ? -6.945 -5.199 -1.148 1 91.31 112 ALA B CA 1
ATOM 2416 C C . ALA B 1 112 ? -7.574 -4.086 -0.321 1 91.31 112 ALA B C 1
ATOM 2418 O O . ALA B 1 112 ? -7.367 -2.9 -0.6 1 91.31 112 ALA B O 1
ATOM 2419 N N . ILE B 1 113 ? -8.305 -4.453 0.686 1 88.19 113 ILE B N 1
ATOM 2420 C CA . ILE B 1 113 ? -8.938 -3.477 1.571 1 88.19 113 ILE B CA 1
ATOM 2421 C C . ILE B 1 113 ? -7.859 -2.674 2.299 1 88.19 113 ILE B C 1
ATOM 2423 O O . ILE B 1 113 ? -7.953 -1.448 2.4 1 88.19 113 ILE B O 1
ATOM 2427 N N . ALA B 1 114 ? -6.844 -3.357 2.768 1 84.19 114 ALA B N 1
ATOM 2428 C CA . ALA B 1 114 ? -5.77 -2.717 3.52 1 84.19 114 ALA B CA 1
ATOM 2429 C C . ALA B 1 114 ? -5.016 -1.713 2.652 1 84.19 114 ALA B C 1
ATOM 2431 O O . ALA B 1 114 ? -4.422 -0.76 3.168 1 84.19 114 ALA B O 1
ATOM 2432 N N . ARG B 1 115 ? -5.137 -1.969 1.347 1 84.44 115 ARG B N 1
ATOM 2433 C CA . ARG B 1 115 ? -4.387 -1.117 0.43 1 84.44 115 ARG B CA 1
ATOM 2434 C C . ARG B 1 115 ? -5.238 0.05 -0.055 1 84.44 115 ARG B C 1
ATOM 2436 O O . ARG B 1 115 ? -4.727 0.99 -0.666 1 84.44 115 ARG B O 1
ATOM 2443 N N . ASP B 1 116 ? -6.492 -0.028 0.192 1 86.06 116 ASP B N 1
ATOM 2444 C CA . ASP B 1 116 ? -7.383 1.072 -0.165 1 86.06 116 ASP B CA 1
ATOM 2445 C C . ASP B 1 116 ? -7.168 2.271 0.754 1 86.06 116 ASP B C 1
ATOM 2447 O O . ASP B 1 116 ? -7.27 2.15 1.978 1 86.06 116 ASP B O 1
ATOM 2451 N N . PRO B 1 117 ? -6.852 3.42 0.127 1 85.94 117 PRO B N 1
ATOM 2452 C CA . PRO B 1 117 ? -6.543 4.594 0.949 1 85.94 117 PRO B CA 1
ATOM 2453 C C . PRO B 1 117 ? -7.688 4.977 1.882 1 85.94 117 PRO B C 1
ATOM 2455 O O . PRO B 1 117 ? -7.457 5.32 3.043 1 85.94 117 PRO B O 1
ATOM 2458 N N . ASP B 1 118 ? -8.922 4.965 1.363 1 85.69 118 ASP B N 1
ATOM 2459 C CA . ASP B 1 118 ? -10.062 5.34 2.191 1 85.69 118 ASP B CA 1
ATOM 2460 C C . ASP B 1 118 ? -10.242 4.367 3.354 1 85.69 118 ASP B C 1
ATOM 2462 O O . ASP B 1 118 ? -10.508 4.781 4.484 1 85.69 118 ASP B O 1
ATOM 2466 N N . ALA B 1 119 ? -10.094 3.145 3.082 1 85.94 119 ALA B N 1
ATOM 2467 C CA . ALA B 1 119 ? -10.227 2.127 4.121 1 85.94 119 ALA B CA 1
ATOM 2468 C C . ALA B 1 119 ? -9.125 2.27 5.168 1 85.94 119 ALA B C 1
ATOM 2470 O O . ALA B 1 119 ? -9.375 2.113 6.367 1 85.94 119 ALA B O 1
ATOM 2471 N N . ARG B 1 120 ? -7.965 2.516 4.645 1 88.12 120 ARG B N 1
ATOM 2472 C CA . ARG B 1 120 ? -6.844 2.664 5.566 1 88.12 120 ARG B CA 1
ATOM 2473 C C . ARG B 1 120 ? -7.055 3.854 6.5 1 88.12 120 ARG B C 1
ATOM 2475 O O . ARG B 1 120 ? -6.836 3.748 7.707 1 88.12 120 ARG B O 1
ATOM 2482 N N . VAL B 1 121 ? -7.473 4.949 5.977 1 92.75 121 VAL B N 1
ATOM 2483 C CA . VAL B 1 121 ? -7.719 6.145 6.777 1 92.75 121 VAL B CA 1
ATOM 2484 C C . VAL B 1 121 ? -8.812 5.863 7.805 1 92.75 121 VAL B C 1
ATOM 2486 O O . VAL B 1 121 ? -8.672 6.207 8.984 1 92.75 121 VAL B O 1
ATOM 2489 N N . ALA B 1 122 ? -9.844 5.223 7.383 1 91.56 122 ALA B N 1
ATOM 2490 C CA . ALA B 1 122 ? -10.938 4.879 8.289 1 91.56 122 ALA B CA 1
ATOM 2491 C C . ALA B 1 122 ? -10.445 3.984 9.422 1 91.56 122 ALA B C 1
ATOM 2493 O O . ALA B 1 122 ? -10.82 4.176 10.586 1 91.56 122 ALA B O 1
ATOM 2494 N N . GLN B 1 123 ? -9.664 3.047 9.117 1 89.69 123 GLN B N 1
ATOM 2495 C CA . GLN B 1 123 ? -9.109 2.139 10.117 1 89.69 123 GLN B CA 1
ATOM 2496 C C . GLN B 1 123 ? -8.258 2.893 11.133 1 89.69 123 GLN B C 1
ATOM 2498 O O . GLN B 1 123 ? -8.352 2.643 12.336 1 89.69 123 GLN B O 1
ATOM 2503 N N . VAL B 1 124 ? -7.449 3.75 10.656 1 93.06 124 VAL B N 1
ATOM 2504 C CA . VAL B 1 124 ? -6.57 4.527 11.523 1 93.06 124 VAL B CA 1
ATOM 2505 C C . VAL B 1 124 ? -7.406 5.422 12.438 1 93.06 124 VAL B C 1
ATOM 2507 O O . VAL B 1 124 ? -7.121 5.539 13.625 1 93.06 124 VAL B O 1
ATOM 2510 N N . ILE B 1 125 ? -8.422 6.055 11.883 1 95.75 125 ILE B N 1
ATOM 2511 C CA . ILE B 1 125 ? -9.297 6.895 12.695 1 95.75 125 ILE B CA 1
ATOM 2512 C C . ILE B 1 125 ? -9.914 6.059 13.812 1 95.75 125 ILE B C 1
ATOM 2514 O O . ILE B 1 125 ? -9.953 6.492 14.969 1 95.75 125 ILE B O 1
ATOM 2518 N N . ASP B 1 126 ? -10.312 4.867 13.484 1 94.62 126 ASP B N 1
ATOM 2519 C CA . ASP B 1 126 ? -10.898 3.975 14.484 1 94.62 126 ASP B CA 1
ATOM 2520 C C . ASP B 1 126 ? -9.883 3.635 15.57 1 94.62 126 ASP B C 1
ATOM 2522 O O . ASP B 1 126 ? -10.203 3.662 16.766 1 94.62 126 ASP B O 1
ATOM 2526 N N . GLU B 1 127 ? -8.75 3.307 15.164 1 93.5 127 GLU B N 1
ATOM 2527 C CA . GLU B 1 127 ? -7.68 2.957 16.094 1 93.5 127 GLU B CA 1
ATOM 2528 C C . GLU B 1 127 ? -7.359 4.117 17.031 1 93.5 127 GLU B C 1
ATOM 2530 O O . GLU B 1 127 ? -7.281 3.936 18.25 1 93.5 127 GLU B O 1
ATOM 2535 N N . LEU B 1 128 ? -7.215 5.273 16.469 1 94.38 128 LEU B N 1
ATOM 2536 C CA . LEU B 1 128 ? -6.844 6.441 17.25 1 94.38 128 LEU B CA 1
ATOM 2537 C C . LEU B 1 128 ? -8 6.891 18.141 1 94.38 128 LEU B C 1
ATOM 2539 O O . LEU B 1 128 ? -7.793 7.277 19.297 1 94.38 128 LEU B O 1
ATOM 2543 N N . ALA B 1 129 ? -9.156 6.844 17.578 1 96.25 129 ALA B N 1
ATOM 2544 C CA . ALA B 1 129 ? -10.32 7.207 18.375 1 96.25 129 ALA B CA 1
ATOM 2545 C C . ALA B 1 129 ? -10.445 6.316 19.609 1 96.25 129 ALA B C 1
ATOM 2547 O O . ALA B 1 129 ? -10.766 6.797 20.703 1 96.25 129 ALA B O 1
ATOM 2548 N N . THR B 1 130 ? -10.195 5.039 19.453 1 96.12 130 THR B N 1
ATOM 2549 C CA . THR B 1 130 ? -10.227 4.094 20.562 1 96.12 130 THR B CA 1
ATOM 2550 C C . THR B 1 130 ? -9.117 4.391 21.562 1 96.12 130 THR B C 1
ATOM 2552 O O . THR B 1 130 ? -9.359 4.473 22.766 1 96.12 130 THR B O 1
ATOM 2555 N N . ALA B 1 131 ? -7.945 4.594 21.078 1 95.38 131 ALA B N 1
ATOM 2556 C CA . ALA B 1 131 ? -6.789 4.863 21.922 1 95.38 131 ALA B CA 1
ATOM 2557 C C . ALA B 1 131 ? -6.973 6.152 22.719 1 95.38 131 ALA B C 1
ATOM 2559 O O . ALA B 1 131 ? -6.551 6.246 23.875 1 95.38 131 ALA B O 1
ATOM 2560 N N . TRP B 1 132 ? -7.605 7.141 22.078 1 95.88 132 TRP B N 1
ATOM 2561 C CA . TRP B 1 132 ? -7.766 8.453 22.703 1 95.88 132 TRP B CA 1
ATOM 2562 C C . TRP B 1 132 ? -9.031 8.5 23.547 1 95.88 132 TRP B C 1
ATOM 2564 O O . TRP B 1 132 ? -9.25 9.461 24.297 1 95.88 132 TRP B O 1
ATOM 2574 N N . GLY B 1 133 ? -9.898 7.516 23.469 1 97.31 133 GLY B N 1
ATOM 2575 C CA . GLY B 1 133 ? -11.156 7.523 24.188 1 97.31 133 GLY B CA 1
ATOM 2576 C C . GLY B 1 133 ? -12.141 8.539 23.656 1 97.31 133 GLY B C 1
ATOM 2577 O O . GLY B 1 133 ? -12.812 9.227 24.438 1 97.31 133 GLY B O 1
ATOM 2578 N N . LEU B 1 134 ? -12.297 8.617 22.422 1 97.75 134 LEU B N 1
ATOM 2579 C CA . LEU B 1 134 ? -13.18 9.609 21.812 1 97.75 134 LEU B CA 1
ATOM 2580 C C . LEU B 1 134 ? -14.633 9.148 21.844 1 97.75 134 LEU B C 1
ATOM 2582 O O . LEU B 1 134 ? -14.906 7.953 21.688 1 97.75 134 LEU B O 1
ATOM 2586 N N . THR B 1 135 ? -15.516 10.117 21.984 1 97 135 THR B N 1
ATOM 2587 C CA . THR B 1 135 ? -16.938 9.852 21.844 1 97 135 THR B CA 1
ATOM 2588 C C . THR B 1 135 ? -17.312 9.68 20.375 1 97 135 THR B C 1
ATOM 2590 O O . THR B 1 135 ? -16.531 10.023 19.484 1 97 135 THR B O 1
ATOM 2593 N N . PRO B 1 136 ? -18.516 9.141 20.156 1 96.88 136 PRO B N 1
ATOM 2594 C CA . PRO B 1 136 ? -18.969 9.016 18.766 1 96.88 136 PRO B CA 1
ATOM 2595 C C . PRO B 1 136 ? -18.969 10.359 18.031 1 96.88 136 PRO B C 1
ATOM 2597 O O . PRO B 1 136 ? -18.562 10.43 16.875 1 96.88 136 PRO B O 1
ATOM 2600 N N . ARG B 1 137 ? -19.312 11.383 18.703 1 96.94 137 ARG B N 1
ATOM 2601 C CA . ARG B 1 137 ? -19.359 12.711 18.094 1 96.94 137 ARG B CA 1
ATOM 2602 C C . ARG B 1 137 ? -17.953 13.219 17.781 1 96.94 137 ARG B C 1
ATOM 2604 O O . ARG B 1 137 ? -17.734 13.789 16.703 1 96.94 137 ARG B O 1
ATOM 2611 N N . GLU B 1 138 ? -17.062 13.047 18.672 1 97.75 138 GLU B N 1
ATOM 2612 C CA . GLU B 1 138 ? -15.68 13.469 18.453 1 97.75 138 GLU B CA 1
ATOM 2613 C C . GLU B 1 138 ? -15.055 12.711 17.281 1 97.75 138 GLU B C 1
ATOM 2615 O O . GLU B 1 138 ? -14.312 13.289 16.5 1 97.75 138 GLU B O 1
ATOM 2620 N N . ARG B 1 139 ? -15.398 11.469 17.156 1 97.69 139 ARG B N 1
ATOM 2621 C CA . ARG B 1 139 ? -14.938 10.664 16.031 1 97.69 139 ARG B CA 1
ATOM 2622 C C . ARG B 1 139 ? -15.469 11.227 14.711 1 97.69 139 ARG B C 1
ATOM 2624 O O . ARG B 1 139 ? -14.75 11.258 13.711 1 97.69 139 ARG B O 1
ATOM 2631 N N . GLU B 1 140 ? -16.656 11.617 14.734 1 97.56 140 GLU B N 1
ATOM 2632 C CA . GLU B 1 140 ? -17.25 12.234 13.555 1 97.56 140 GLU B CA 1
ATOM 2633 C C . GLU B 1 140 ? -16.516 13.508 13.156 1 97.56 140 GLU B C 1
ATOM 2635 O O . GLU B 1 140 ? -16.266 13.742 11.969 1 97.56 140 GLU B O 1
ATOM 2640 N N . ILE B 1 141 ? -16.141 14.227 14.133 1 97.56 141 ILE B N 1
ATOM 2641 C CA . ILE B 1 141 ? -15.422 15.469 13.883 1 97.56 141 ILE B CA 1
ATOM 2642 C C . ILE B 1 141 ? -14.078 15.156 13.227 1 97.56 141 ILE B C 1
ATOM 2644 O O . ILE B 1 141 ? -13.703 15.773 12.227 1 97.56 141 ILE B O 1
ATOM 2648 N N . VAL B 1 142 ? -13.383 14.164 13.742 1 97.31 142 VAL B N 1
ATOM 2649 C CA . VAL B 1 142 ? -12.094 13.773 13.195 1 97.31 142 VAL B CA 1
ATOM 2650 C C . VAL B 1 142 ? -12.258 13.336 11.742 1 97.31 142 VAL B C 1
ATOM 2652 O O . VAL B 1 142 ? -11.484 13.742 10.867 1 97.31 142 VAL B O 1
ATOM 2655 N N . THR B 1 143 ? -13.297 12.539 11.461 1 96.5 143 THR B N 1
ATOM 2656 C CA . THR B 1 143 ? -13.562 12.031 10.125 1 96.5 143 THR B CA 1
ATOM 2657 C C . THR B 1 143 ? -13.766 13.172 9.141 1 96.5 143 THR B C 1
ATOM 2659 O O . THR B 1 143 ? -13.195 13.172 8.047 1 96.5 143 THR B O 1
ATOM 2662 N N . LEU B 1 144 ? -14.492 14.219 9.531 1 95.56 144 LEU B N 1
ATOM 2663 C CA . LEU B 1 144 ? -14.805 15.352 8.664 1 95.56 144 LEU B CA 1
ATOM 2664 C C . LEU B 1 144 ? -13.57 16.219 8.445 1 95.56 144 LEU B C 1
ATOM 2666 O O . LEU B 1 144 ? -13.336 16.703 7.332 1 95.56 144 LEU B O 1
ATOM 2670 N N . VAL B 1 145 ? -12.781 16.375 9.453 1 94.06 145 VAL B N 1
ATOM 2671 C CA . VAL B 1 145 ? -11.594 17.219 9.344 1 94.06 145 VAL B CA 1
ATOM 2672 C C . VAL B 1 145 ? -10.57 16.547 8.438 1 94.06 145 VAL B C 1
ATOM 2674 O O . VAL B 1 145 ? -9.945 17.203 7.598 1 94.06 145 VAL B O 1
ATOM 2677 N N . VAL B 1 146 ? -10.43 15.273 8.562 1 93.94 146 VAL B N 1
ATOM 2678 C CA . VAL B 1 146 ? -9.5 14.531 7.727 1 93.94 146 VAL B CA 1
ATOM 2679 C C . VAL B 1 146 ? -9.953 14.586 6.273 1 93.94 146 VAL B C 1
ATOM 2681 O O . VAL B 1 146 ? -9.125 14.656 5.359 1 93.94 146 VAL B O 1
ATOM 2684 N N . ALA B 1 147 ? -11.266 14.602 6.098 1 90.94 147 ALA B N 1
ATOM 2685 C CA . ALA B 1 147 ? -11.828 14.688 4.754 1 90.94 147 ALA B CA 1
ATOM 2686 C C . ALA B 1 147 ? -11.648 16.078 4.168 1 90.94 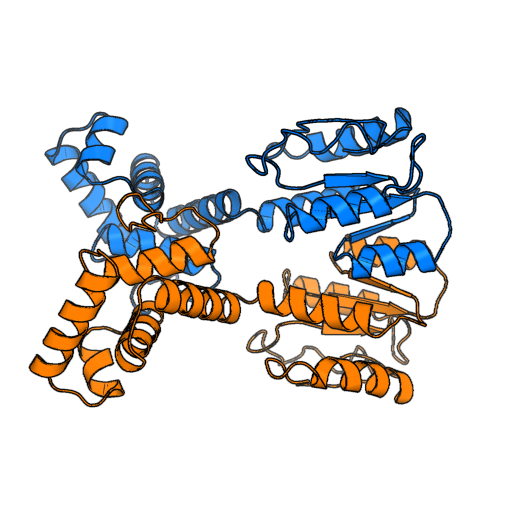147 ALA B C 1
ATOM 2688 O O . ALA B 1 147 ? -11.984 16.328 3.006 1 90.94 147 ALA B O 1
ATOM 2689 N N . GLY B 1 148 ? -11.25 17.031 4.934 1 87.75 148 GLY B N 1
ATOM 2690 C CA . GLY B 1 148 ? -10.883 18.344 4.406 1 87.75 148 GLY B CA 1
ATOM 2691 C C . GLY B 1 148 ? -11.914 19.406 4.703 1 87.75 148 GLY B C 1
ATOM 2692 O O . GLY B 1 148 ? -11.789 20.547 4.223 1 87.75 148 GLY B O 1
ATOM 2693 N N . HIS B 1 149 ? -12.828 19.125 5.496 1 90.69 149 HIS B N 1
ATOM 2694 C CA . HIS B 1 149 ? -13.844 20.125 5.801 1 90.69 149 HIS B CA 1
ATOM 2695 C C . HIS B 1 149 ? -13.312 21.172 6.777 1 90.69 149 HIS B C 1
ATOM 2697 O O . HIS B 1 149 ? -12.578 20.844 7.711 1 90.69 149 HIS B O 1
ATOM 2703 N N . SER B 1 150 ? -13.695 22.422 6.543 1 90.44 150 SER B N 1
ATOM 2704 C CA . SER B 1 150 ? -13.406 23.516 7.469 1 90.44 150 SER B CA 1
ATOM 2705 C C . SER B 1 150 ? -14.273 23.422 8.719 1 90.44 150 SER B C 1
ATOM 2707 O O . SER B 1 150 ? -15.195 22.609 8.781 1 90.44 150 SER B O 1
ATOM 2709 N N . ARG B 1 151 ? -13.938 24.312 9.719 1 92.06 151 ARG B N 1
ATOM 2710 C CA . ARG B 1 151 ? -14.758 24.391 10.922 1 92.06 151 ARG B CA 1
ATOM 2711 C C . ARG B 1 151 ? -16.203 24.719 10.57 1 92.06 151 ARG B C 1
ATOM 2713 O O . ARG B 1 151 ? -17.141 24.141 11.133 1 92.06 151 ARG B O 1
ATOM 2720 N N . ASP B 1 152 ? -16.344 25.625 9.641 1 95 152 ASP B N 1
ATOM 2721 C CA . ASP B 1 152 ? -17.672 25.984 9.195 1 95 152 ASP B CA 1
ATOM 2722 C C . ASP B 1 152 ? -18.391 24.797 8.547 1 95 152 ASP B C 1
ATOM 2724 O O . ASP B 1 152 ? -19.562 24.547 8.82 1 95 152 ASP B O 1
ATOM 2728 N N . GLY B 1 153 ? -17.688 24.109 7.711 1 95.38 153 GLY B N 1
ATOM 2729 C CA . GLY B 1 153 ? -18.234 22.922 7.078 1 95.38 153 GLY B CA 1
ATOM 2730 C C . GLY B 1 153 ? -18.656 21.859 8.078 1 95.38 153 GLY B C 1
ATOM 2731 O O . GLY B 1 153 ? -19.719 21.234 7.922 1 95.38 153 GLY B O 1
ATOM 2732 N N . VAL B 1 154 ? -17.906 21.656 9.062 1 96.31 154 VAL B N 1
ATOM 2733 C CA . VAL B 1 154 ? -18.203 20.672 10.102 1 96.31 154 VAL B CA 1
ATOM 2734 C C . VAL B 1 154 ? -19.484 21.062 10.828 1 96.31 154 VAL B C 1
ATOM 2736 O O . VAL B 1 154 ? -20.344 20.219 11.07 1 96.31 154 VAL B O 1
ATOM 2739 N N . MET B 1 155 ? -19.609 22.359 11.148 1 97.06 155 MET B N 1
ATOM 2740 C CA . MET B 1 155 ? -20.797 22.844 11.828 1 97.06 155 MET B CA 1
ATOM 2741 C C . MET B 1 155 ? -22.047 22.578 10.992 1 97.06 155 MET B C 1
ATOM 2743 O O . MET B 1 155 ? -23.062 22.094 11.516 1 97.06 155 MET B O 1
ATOM 2747 N N . VAL B 1 156 ? -21.953 22.844 9.719 1 97.31 156 VAL B N 1
ATOM 2748 C CA . VAL B 1 156 ? -23.078 22.672 8.805 1 97.31 156 VAL B CA 1
ATOM 2749 C C . VAL B 1 156 ? -23.469 21.203 8.719 1 97.31 156 VAL B C 1
ATOM 2751 O O . VAL B 1 156 ? -24.641 20.859 8.852 1 97.31 156 VAL B O 1
ATOM 2754 N N . ILE B 1 157 ? -22.562 20.328 8.57 1 96.75 157 ILE B N 1
ATOM 2755 C CA . ILE B 1 157 ? -22.812 18.906 8.359 1 96.75 157 ILE B CA 1
ATOM 2756 C C . ILE B 1 157 ? -23.359 18.281 9.633 1 96.75 157 ILE B C 1
ATOM 2758 O O . ILE B 1 157 ? -24.297 17.469 9.586 1 96.75 157 ILE B O 1
ATOM 2762 N N . LEU B 1 158 ? -22.797 18.672 10.727 1 97 158 LEU B N 1
ATOM 2763 C CA . LEU B 1 158 ? -23.203 18.062 11.984 1 97 158 LEU B CA 1
ATOM 2764 C C . LEU B 1 158 ? -24.406 18.781 12.578 1 97 158 LEU B C 1
ATOM 2766 O O . LEU B 1 158 ? -25.047 18.281 13.5 1 97 158 LEU B O 1
ATOM 2770 N N . GLY B 1 159 ? -24.719 19.938 12.055 1 97.25 159 GLY B N 1
ATOM 2771 C CA . GLY B 1 159 ? -25.859 20.703 12.539 1 97.25 159 GLY B CA 1
ATOM 2772 C C . GLY B 1 159 ? -25.672 21.219 13.953 1 97.25 159 GLY B C 1
ATOM 2773 O O . GLY B 1 159 ? -26.562 21.094 14.789 1 97.25 159 GLY B O 1
ATOM 2774 N N . VAL B 1 160 ? -24.516 21.812 14.219 1 97.12 160 VAL B N 1
ATOM 2775 C CA . VAL B 1 160 ? -24.234 22.312 15.57 1 97.12 160 VAL B CA 1
ATOM 2776 C C . VAL B 1 160 ? -23.812 23.766 15.508 1 97.12 160 VAL B C 1
ATOM 2778 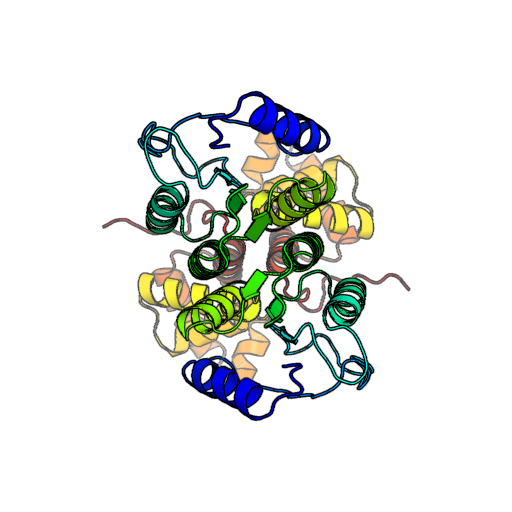O O . VAL B 1 160 ? -23.391 24.25 14.453 1 97.12 160 VAL B O 1
ATOM 2781 N N . THR B 1 161 ? -23.938 24.453 16.625 1 96.38 161 THR B N 1
ATOM 2782 C CA . THR B 1 161 ? -23.516 25.844 16.75 1 96.38 161 THR B CA 1
ATOM 2783 C C . THR B 1 161 ? -22.016 25.922 16.969 1 96.38 161 THR B C 1
ATOM 2785 O O . THR B 1 161 ? -21.375 24.922 17.297 1 96.38 161 THR B O 1
ATOM 2788 N N . GLU B 1 162 ? -21.547 27.078 16.812 1 96.31 162 GLU B N 1
ATOM 2789 C CA . GLU B 1 162 ? -20.125 27.328 17.031 1 96.31 162 GLU B CA 1
ATOM 2790 C C . GLU B 1 162 ? -19.719 26.969 18.469 1 96.31 162 GLU B C 1
ATOM 2792 O O . GLU B 1 162 ? -18.656 26.391 18.688 1 96.31 162 GLU B O 1
ATOM 2797 N N . ASN B 1 163 ? -20.531 27.312 19.375 1 96.81 163 ASN B N 1
ATOM 2798 C CA . ASN B 1 163 ? -20.234 27.062 20.781 1 96.81 163 ASN B CA 1
ATOM 2799 C C . ASN B 1 163 ? -20.188 25.562 21.078 1 96.81 163 ASN B C 1
ATOM 2801 O O . ASN B 1 163 ? -19.297 25.094 21.797 1 96.81 163 ASN B O 1
ATOM 2805 N N . THR B 1 164 ? -21.062 24.828 20.5 1 96.31 164 THR B N 1
ATOM 2806 C CA . THR B 1 164 ? -21.094 23.391 20.672 1 96.31 164 THR B CA 1
ATOM 2807 C C . THR B 1 164 ? -19.844 22.734 20.062 1 96.31 164 THR B C 1
ATOM 2809 O O . THR B 1 164 ? -19.219 21.891 20.688 1 96.31 164 THR B O 1
ATOM 2812 N N . LEU B 1 165 ? -19.578 23.156 18.891 1 97.62 165 LEU B N 1
ATOM 2813 C CA . LEU B 1 165 ? -18.391 22.609 18.234 1 97.62 165 LEU B CA 1
ATOM 2814 C C . LEU B 1 165 ? -17.125 22.938 19.016 1 97.62 165 LEU B C 1
ATOM 2816 O O . LEU B 1 165 ? -16.234 22.094 19.141 1 97.62 165 LEU B O 1
ATOM 2820 N N . LYS B 1 166 ? -17.047 24.156 19.484 1 97 166 LYS B N 1
ATOM 2821 C CA . LYS B 1 166 ? -15.891 24.578 20.266 1 97 166 LYS B CA 1
ATOM 2822 C C . LYS B 1 166 ? -15.695 23.672 21.484 1 97 166 LYS B C 1
ATOM 2824 O O . LYS B 1 166 ? -14.578 23.234 21.766 1 97 166 LYS B O 1
ATOM 2829 N N . SER B 1 167 ? -16.719 23.406 22.156 1 97.31 167 SER B N 1
ATOM 2830 C CA . SER B 1 167 ? -16.641 22.562 23.344 1 97.31 167 SER B CA 1
ATOM 2831 C C . SER B 1 167 ? -16.219 21.141 22.984 1 97.31 167 SER B C 1
ATOM 2833 O O . SER B 1 167 ? -15.344 20.578 23.641 1 97.31 167 SER B O 1
ATOM 2835 N N . GLN B 1 168 ? -16.797 20.625 21.984 1 97.38 168 GLN B N 1
ATOM 2836 C CA . GLN B 1 168 ? -16.469 19.266 21.547 1 97.38 168 GLN B CA 1
ATOM 2837 C C . GLN B 1 168 ? -15.031 19.188 21.047 1 97.38 168 GLN B C 1
ATOM 2839 O O . GLN B 1 168 ? -14.344 18.188 21.297 1 97.38 168 GLN B O 1
ATOM 2844 N N . THR B 1 169 ? -14.602 20.156 20.359 1 97.56 169 THR B N 1
ATOM 2845 C CA . THR B 1 169 ? -13.234 20.219 19.859 1 97.56 169 THR B CA 1
ATOM 2846 C C . THR B 1 169 ? -12.234 20.297 21 1 97.56 169 THR B C 1
ATOM 2848 O O . THR B 1 169 ? -11.195 19.641 20.984 1 97.56 169 THR B O 1
ATOM 2851 N N . ARG B 1 170 ? -12.586 21.125 21.953 1 97.5 170 ARG B N 1
ATOM 2852 C CA . ARG B 1 170 ? -11.711 21.25 23.109 1 97.5 170 ARG B CA 1
ATOM 2853 C C . ARG B 1 170 ? -11.516 19.906 23.797 1 97.5 170 ARG B C 1
ATOM 2855 O O . ARG B 1 170 ? -10.383 19.531 24.141 1 97.5 170 ARG B O 1
ATOM 2862 N N . SER B 1 171 ? -12.602 19.234 24 1 97.56 171 SER B N 1
ATOM 2863 C CA . SER B 1 171 ? -12.547 17.906 24.594 1 97.56 171 SER B CA 1
ATOM 2864 C C . SER B 1 171 ? -11.719 16.953 23.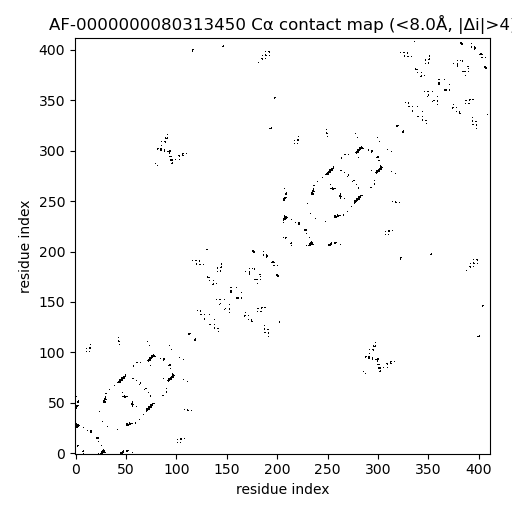75 1 97.56 171 SER B C 1
ATOM 2866 O O . SER B 1 171 ? -10.867 16.234 24.266 1 97.56 171 SER B O 1
ATOM 2868 N N . LEU B 1 172 ? -11.953 16.969 22.469 1 97.44 172 LEU B N 1
ATOM 2869 C CA . LEU B 1 172 ? -11.25 16.125 21.5 1 97.44 172 LEU B CA 1
ATOM 2870 C C . LEU B 1 172 ? -9.75 16.375 21.547 1 97.44 172 LEU B C 1
ATOM 2872 O O . LEU B 1 172 ? -8.961 15.438 21.625 1 97.44 172 LEU B O 1
ATOM 2876 N N . LEU B 1 173 ? -9.367 17.625 21.5 1 96.88 173 LEU B N 1
ATOM 2877 C CA . LEU B 1 173 ? -7.957 17.984 21.453 1 96.88 173 LEU B CA 1
ATOM 2878 C C . LEU B 1 173 ? -7.258 17.594 22.766 1 96.88 173 LEU B C 1
ATOM 2880 O O . LEU B 1 173 ? -6.098 17.188 22.75 1 96.88 173 LEU B O 1
ATOM 2884 N N . HIS B 1 174 ? -7.945 17.766 23.844 1 97.31 174 HIS B N 1
ATOM 2885 C CA . HIS B 1 174 ? -7.402 17.344 25.141 1 97.31 174 HIS B CA 1
ATOM 2886 C C . HIS B 1 174 ? -7.117 15.852 25.156 1 97.31 174 HIS B C 1
ATOM 2888 O O . HIS B 1 174 ? -6.027 15.43 25.547 1 97.31 174 HIS B O 1
ATOM 2894 N N . LYS B 1 175 ? -8.039 15.086 24.688 1 96.81 175 LYS B N 1
ATOM 2895 C CA . LYS B 1 175 ? -7.902 13.633 24.672 1 96.81 175 LYS B CA 1
ATOM 2896 C C . LYS B 1 175 ? -6.785 13.195 23.734 1 96.81 175 LYS B C 1
ATOM 2898 O O . LYS B 1 175 ? -6.039 12.266 24.031 1 96.81 175 LYS B O 1
ATOM 2903 N N . ALA B 1 176 ? -6.676 13.914 22.625 1 95.94 176 ALA B N 1
ATOM 2904 C CA . ALA B 1 176 ? -5.688 13.562 21.609 1 95.94 176 ALA B CA 1
ATOM 2905 C C . ALA B 1 176 ? -4.34 14.211 21.906 1 95.94 176 ALA B C 1
ATOM 2907 O O . ALA B 1 176 ? -3.352 13.953 21.219 1 95.94 176 ALA B O 1
ATOM 2908 N N . ARG B 1 177 ? -4.27 15.086 22.828 1 95.12 177 ARG B N 1
ATOM 2909 C CA . ARG B 1 177 ? -3.084 15.883 23.141 1 95.12 177 ARG B CA 1
ATOM 2910 C C . ARG B 1 177 ? -2.559 16.594 21.906 1 95.12 177 ARG B C 1
ATOM 2912 O O . ARG B 1 177 ? -1.362 16.547 21.609 1 95.12 177 ARG B O 1
ATOM 2919 N N . ALA B 1 178 ? -3.484 17.156 21.266 1 93.38 178 ALA B N 1
ATOM 2920 C CA . ALA B 1 178 ? -3.156 17.891 20.031 1 93.38 178 ALA B CA 1
ATOM 2921 C C . ALA B 1 178 ? -3.453 19.375 20.188 1 93.38 178 ALA B C 1
ATOM 2923 O O . ALA B 1 178 ? -4.348 19.766 20.938 1 93.38 178 ALA B O 1
ATOM 2924 N N . ALA B 1 179 ? -2.684 20.156 19.375 1 91.19 179 ALA B N 1
ATOM 2925 C CA . ALA B 1 179 ? -2.797 21.594 19.469 1 91.19 179 ALA B CA 1
ATOM 2926 C C . ALA B 1 179 ? -3.945 22.125 18.609 1 91.19 179 ALA B C 1
ATOM 2928 O O . ALA B 1 179 ? -4.438 23.234 18.828 1 91.19 179 ALA B O 1
ATOM 2929 N N . SER B 1 180 ? -4.336 21.375 17.609 1 90.75 180 SER B N 1
ATOM 2930 C CA . SER B 1 180 ? -5.367 21.812 16.672 1 90.75 180 SER B CA 1
ATOM 2931 C C . SER B 1 180 ? -5.988 20.641 15.938 1 90.75 180 SER B C 1
ATOM 2933 O O . SER B 1 180 ? -5.457 19.531 15.969 1 90.75 180 SER B O 1
ATOM 2935 N N . LEU B 1 181 ? -7.098 20.938 15.32 1 92 181 LEU B N 1
ATOM 2936 C CA . LEU B 1 181 ? -7.734 19.922 14.484 1 92 181 LEU B CA 1
ATOM 2937 C C . LEU B 1 181 ? -6.848 19.562 13.297 1 92 181 LEU B C 1
ATOM 2939 O O . LEU B 1 181 ? -6.836 18.422 12.852 1 92 181 LEU B O 1
ATOM 2943 N N . GLU B 1 182 ? -6.117 20.5 12.875 1 88.06 182 GLU B N 1
ATOM 2944 C CA . GLU B 1 182 ? -5.172 20.234 11.797 1 88.06 182 GLU B CA 1
ATOM 2945 C C . GLU B 1 182 ? -4.094 19.25 12.227 1 88.06 182 GLU B C 1
ATOM 2947 O O . GLU B 1 182 ? -3.701 18.375 11.453 1 88.06 182 GLU B O 1
ATOM 2952 N N . ALA B 1 183 ? -3.703 19.438 13.414 1 88.88 183 ALA B N 1
ATOM 2953 C CA . ALA B 1 183 ? -2.711 18.516 13.961 1 88.88 183 ALA B CA 1
ATOM 2954 C C . ALA B 1 183 ? -3.279 17.094 14.07 1 88.88 183 ALA B C 1
ATOM 2956 O O . ALA B 1 183 ? -2.576 16.109 13.82 1 88.88 183 ALA B O 1
ATOM 2957 N N . VAL B 1 184 ? -4.555 17.031 14.43 1 93 184 VAL B N 1
ATOM 2958 C CA . VAL B 1 184 ? -5.227 15.734 14.523 1 93 184 VAL B CA 1
ATOM 2959 C C . VAL B 1 184 ? -5.297 15.094 13.141 1 93 184 VAL B C 1
ATOM 2961 O O . VAL B 1 184 ? -4.969 13.914 12.977 1 93 184 VAL B O 1
ATOM 2964 N N . ALA B 1 185 ? -5.707 15.898 12.172 1 92.94 185 ALA B N 1
ATOM 2965 C CA . ALA B 1 185 ? -5.797 15.398 10.805 1 92.94 185 ALA B CA 1
ATOM 2966 C C . ALA B 1 185 ? -4.438 14.922 10.297 1 92.94 185 ALA B C 1
ATOM 2968 O O . ALA B 1 185 ? -4.336 13.867 9.672 1 92.94 185 ALA B O 1
ATOM 2969 N N . ARG B 1 186 ? -3.484 15.648 10.617 1 89.56 186 ARG B N 1
ATOM 2970 C CA . ARG B 1 186 ? -2.135 15.273 10.195 1 89.56 186 ARG B CA 1
ATOM 2971 C C . ARG B 1 186 ? -1.708 13.953 10.836 1 89.56 186 ARG B C 1
ATOM 2973 O O . ARG B 1 186 ? -1.127 13.102 10.172 1 89.56 186 ARG B O 1
ATOM 2980 N N . ALA B 1 187 ? -1.979 13.836 12.062 1 90.44 187 ALA B N 1
ATOM 2981 C CA . ALA B 1 187 ? -1.621 12.609 12.766 1 90.44 187 ALA B CA 1
ATOM 2982 C C . ALA B 1 187 ? -2.287 11.391 12.125 1 90.44 187 ALA B C 1
ATOM 2984 O O . ALA B 1 187 ? -1.654 10.344 11.953 1 90.44 187 ALA B O 1
ATOM 2985 N N . VAL B 1 188 ? -3.523 11.594 11.789 1 94 188 VAL B N 1
ATOM 2986 C CA . VAL B 1 188 ? -4.262 10.508 11.148 1 94 188 VAL B CA 1
ATOM 2987 C C . VAL B 1 188 ? -3.607 10.156 9.812 1 94 188 VAL B C 1
ATOM 2989 O O . VAL B 1 188 ? -3.35 8.984 9.531 1 94 188 VAL B O 1
ATOM 2992 N N . LEU B 1 189 ? -3.295 11.148 9.047 1 92.19 189 LEU B N 1
ATOM 2993 C CA . LEU B 1 189 ? -2.738 10.93 7.719 1 92.19 189 LEU B CA 1
ATOM 2994 C C . LEU B 1 189 ? -1.334 10.336 7.809 1 92.19 189 LEU B C 1
ATOM 2996 O O . LEU B 1 189 ? -0.969 9.469 7.016 1 92.19 189 LEU B O 1
ATOM 3000 N N . GLU B 1 190 ? -0.579 10.82 8.758 1 89.56 190 GLU B N 1
ATOM 3001 C CA . GLU B 1 190 ? 0.755 10.266 8.977 1 89.56 190 GLU B CA 1
ATOM 3002 C C . GLU B 1 190 ? 0.693 8.773 9.273 1 89.56 190 GLU B C 1
ATOM 3004 O O . GLU B 1 190 ? 1.427 7.98 8.672 1 89.56 190 GLU B O 1
ATOM 3009 N N . ARG B 1 191 ? -0.217 8.438 10.094 1 89.81 191 ARG B N 1
ATOM 3010 C CA . ARG B 1 191 ? -0.376 7.027 10.445 1 89.81 191 ARG B CA 1
ATOM 3011 C C . ARG B 1 191 ? -0.903 6.223 9.258 1 89.81 191 ARG B C 1
ATOM 3013 O O . ARG B 1 191 ? -0.507 5.074 9.062 1 89.81 191 ARG B O 1
ATOM 3020 N N . ALA B 1 192 ? -1.741 6.875 8.531 1 90.62 192 ALA B N 1
ATOM 3021 C CA . ALA B 1 192 ? -2.332 6.184 7.391 1 90.62 192 ALA B CA 1
ATOM 3022 C C . ALA B 1 192 ? -1.282 5.906 6.316 1 90.62 192 ALA B C 1
ATOM 3024 O O . ALA B 1 192 ? -1.369 4.906 5.602 1 90.62 192 ALA B O 1
ATOM 3025 N N . VAL B 1 193 ? -0.341 6.766 6.199 1 87.31 193 VAL B N 1
ATOM 3026 C CA . VAL B 1 193 ? 0.75 6.551 5.254 1 87.31 193 VAL B CA 1
ATOM 3027 C C . VAL B 1 193 ? 1.704 5.488 5.797 1 87.31 193 VAL B C 1
ATOM 3029 O O . VAL B 1 193 ? 2.408 4.828 5.031 1 87.31 193 VAL B O 1
ATOM 3032 N N . GLY B 1 194 ? 1.735 5.285 7.121 1 81.75 194 GLY B N 1
ATOM 3033 C CA . GLY B 1 194 ? 2.631 4.336 7.762 1 81.75 194 GLY B CA 1
ATOM 3034 C C . GLY B 1 194 ? 3.82 4.996 8.43 1 81.75 194 GLY B C 1
ATOM 3035 O O . GLY B 1 194 ? 4.82 4.336 8.727 1 81.75 194 GLY B O 1
ATOM 3036 N N . LEU B 1 195 ? 3.764 6.258 8.57 1 76.25 195 LEU B N 1
ATOM 3037 C CA . LEU B 1 195 ? 4.816 6.996 9.266 1 76.25 195 LEU B CA 1
ATOM 3038 C C . LEU B 1 195 ? 4.535 7.074 10.758 1 76.25 195 LEU B C 1
ATOM 3040 O O . LEU B 1 195 ? 3.385 6.957 11.188 1 76.25 195 LEU B O 1
ATOM 3044 N N . PRO B 1 196 ? 5.715 7.07 11.445 1 69.12 196 PRO B N 1
ATOM 3045 C CA . PRO B 1 196 ? 5.48 7.27 12.875 1 69.12 196 PRO B CA 1
ATOM 3046 C C . PRO B 1 196 ? 4.82 8.609 13.18 1 69.12 196 PRO B C 1
ATOM 3048 O O . PRO B 1 196 ? 4.883 9.539 12.367 1 69.12 196 PRO B O 1
ATOM 3051 N N . LEU B 1 197 ? 4 8.578 14.18 1 57.31 197 LEU B N 1
ATOM 3052 C CA . LEU B 1 197 ? 3.365 9.828 14.586 1 57.31 197 LEU B CA 1
ATOM 3053 C C . LEU B 1 197 ? 4.41 10.859 14.992 1 57.31 197 LEU B C 1
ATOM 3055 O O . LEU B 1 197 ? 5.422 10.516 15.609 1 57.31 197 LEU B O 1
ATOM 3059 N N . ALA B 1 198 ? 4.336 12.07 14.367 1 55.53 198 ALA B N 1
ATOM 3060 C CA . ALA B 1 198 ? 5.234 13.141 14.789 1 55.53 198 ALA B CA 1
ATOM 3061 C C . ALA B 1 198 ? 5.273 13.25 16.312 1 55.53 198 ALA B C 1
ATOM 3063 O O . ALA B 1 198 ? 4.289 12.945 16.984 1 55.53 198 ALA B O 1
ATOM 3064 N N . PRO B 1 199 ? 6.512 13.445 16.891 1 46.59 199 PRO B N 1
ATOM 3065 C CA . PRO B 1 199 ? 6.637 13.688 18.328 1 46.59 199 PRO B CA 1
ATOM 3066 C C . PRO B 1 199 ? 5.656 14.742 18.828 1 46.59 199 PRO B C 1
ATOM 3068 O O . PRO B 1 199 ? 5.398 15.734 18.141 1 46.59 199 PRO B O 1
ATOM 3071 N N . GLY B 1 200 ? 4.742 14.383 19.844 1 46.38 200 GLY B N 1
ATOM 3072 C CA . GLY B 1 200 ? 3.783 15.188 20.578 1 46.38 200 GLY B CA 1
ATOM 3073 C C . GLY B 1 200 ? 2.387 14.594 20.594 1 46.38 200 GLY B C 1
ATOM 3074 O O . GLY B 1 200 ? 1.486 15.117 21.25 1 46.38 200 GLY B O 1
ATOM 3075 N N . THR B 1 201 ? 2.113 14 19.5 1 44.38 201 THR B N 1
ATOM 3076 C CA . THR B 1 201 ? 0.833 13.32 19.641 1 44.38 201 THR B CA 1
ATOM 3077 C C . THR B 1 201 ? 0.995 12.031 20.438 1 44.38 201 THR B C 1
ATOM 3079 O O . THR B 1 201 ? 1.724 11.125 20.031 1 44.38 201 THR B O 1
ATOM 3082 N N . VAL B 1 202 ? 1.181 12.023 21.734 1 39.66 202 VAL B N 1
ATOM 3083 C CA . VAL B 1 202 ? 1.512 11.008 22.719 1 39.66 202 VAL B CA 1
ATOM 3084 C C . VAL B 1 202 ? 0.797 9.703 22.375 1 39.66 202 VAL B C 1
ATOM 3086 O O . VAL B 1 202 ? -0.43 9.672 22.266 1 39.66 202 VAL B O 1
ATOM 3089 N N . PRO B 1 203 ? 1.247 8.547 21.641 1 41.88 203 PRO B N 1
ATOM 3090 C CA . PRO B 1 203 ? 0.594 7.398 22.281 1 41.88 203 PRO B CA 1
ATOM 3091 C C . PRO B 1 203 ? 1.118 7.121 23.688 1 41.88 203 PRO B C 1
ATOM 3093 O O . PRO B 1 203 ? 2.326 6.965 23.875 1 41.88 203 PRO B O 1
ATOM 3096 N N . GLU B 1 204 ? 0.939 7.875 24.734 1 31.47 204 GLU B N 1
ATOM 3097 C CA . GLU B 1 204 ? 1.413 7.438 26.047 1 31.47 204 GLU B CA 1
ATOM 3098 C C . GLU B 1 204 ? 1.479 5.918 26.125 1 31.47 204 GLU B C 1
ATOM 3100 O O . GLU B 1 204 ? 0.769 5.219 25.391 1 31.47 204 GLU B O 1
ATOM 3105 N N . ARG B 1 205 ? 2.045 5.277 27.156 1 30.55 205 ARG B N 1
ATOM 3106 C CA . ARG B 1 205 ? 2.326 3.936 27.656 1 30.55 205 ARG B CA 1
ATOM 3107 C C . ARG B 1 205 ? 1.103 3.035 27.516 1 30.55 205 ARG B C 1
ATOM 3109 O O . ARG B 1 205 ? 1.209 1.896 27.062 1 30.55 205 ARG B O 1
ATOM 3116 N N . ARG B 1 206 ? 0.419 2.963 28.562 1 24.73 206 ARG B N 1
ATOM 3117 C CA . ARG B 1 206 ? 0.827 2.293 29.797 1 24.73 206 ARG B CA 1
ATOM 3118 C C . ARG B 1 206 ? 0.391 0.832 29.797 1 24.73 206 ARG B C 1
ATOM 3120 O O . ARG B 1 206 ? -0.685 0.5 29.281 1 24.73 206 ARG B O 1
#

Organism: NCBI:txid927083

pLDDT: mean 88.41, std 13.3, range [24.73, 97.75]

Radius of gyration: 23.64 Å; Cα contacts (8 Å, |Δi|>4): 564; chains: 2; bounding box: 50×64×56 Å

Nearest PDB structures (foldseek):
  8tfm-assembly1_B  TM=5.731E-01  e=2.793E-06  Flavobacterium johnsoniae UW101
  8ted-assembly1_A  TM=5.703E-01  e=3.890E-06  Flavobacterium johnsoniae UW101
  7pv7-assembly2_B  TM=5.572E-01  e=8.907E-06  Porphyromonas gingivalis W83
  7pva-assembly1_B  TM=5.687E-01  e=4.181E-05  Porphyromonas gingivalis W83
  7pvk-assembly2_D  TM=5.660E-01  e=4.669E-05  Porphyromonas gingivalis W83

Solvent-accessible surface area (backbone atoms only — not comparable to full-atom values): 22592 Å² total; per-residue (Å²): 63,35,40,55,48,67,67,60,44,47,57,52,49,59,51,50,63,71,38,86,89,55,76,87,86,52,78,34,47,41,61,70,78,45,71,70,87,58,64,71,75,90,62,51,60,44,41,32,28,36,80,30,84,77,44,47,29,61,59,42,48,54,55,44,40,73,76,41,73,79,56,39,35,38,40,34,31,71,71,93,46,64,65,57,42,34,50,39,29,44,69,68,19,36,49,37,42,52,88,68,58,66,55,45,57,49,46,48,52,53,51,27,44,62,65,29,42,69,52,30,42,52,50,41,47,51,53,49,32,60,75,39,65,53,50,75,66,47,45,51,50,51,56,42,43,58,70,53,46,48,75,66,51,46,28,63,76,68,68,48,52,70,69,56,49,50,53,49,47,52,53,45,28,61,52,46,48,38,93,42,69,65,51,47,31,40,45,44,35,32,46,43,36,64,41,75,62,46,95,63,56,67,84,59,90,127,64,36,40,55,47,67,68,60,43,48,57,52,48,58,52,51,64,72,39,86,87,54,76,87,86,52,79,33,46,41,61,70,76,49,72,68,87,57,61,72,75,90,62,53,62,41,42,32,29,37,78,31,84,77,45,46,29,61,59,42,49,55,54,44,41,75,75,42,73,79,56,41,35,38,39,34,31,71,71,93,46,63,65,56,42,34,49,40,28,44,69,67,20,36,48,37,42,52,88,68,58,66,56,46,56,48,45,49,52,52,52,27,47,63,66,29,39,69,52,30,41,53,49,40,49,51,52,48,31,60,75,39,65,53,51,75,65,45,43,50,51,51,56,42,42,57,70,54,46,50,75,68,50,47,28,64,76,70,68,49,51,71,68,56,48,51,53,49,48,52,54,44,28,61,51,48,48,37,92,41,70,66,51,48,31,41,44,44,34,31,45,43,37,63,42,74,62,45,94,62,52,64,81,73,81,129

Secondary structure (DSSP, 8-state):
-B-S-HHHHHHHHHHHTT-TT------BS-S-S-STT--STT---EEEESEETTEEHHHHHHHHHHH-TT--EEEEESS--HHHHHHHHHTT-EEEESS--HHHHHHHHHHHHHH-HHHHHHHHHHHHHHHHT--HHHHHHHHHHHTT--HHHHHHHHT--HHHHHHHHHHHHHHHT-SSHHHHHHHHHHHHHTPPP-TTS-----/-B-S-HHHHHHHHHHHTT-TT------BS-S-S-STT--STT---EEEESEETTEEHHHHHHHHHHH-TT--EEEEES---HHHHHHHHHTT-EEEESS--HHHHHHHHHHHHHH-HHHHHHHHHHHHHHHHT--HHHHHHHHHHHTT--HHHHHHHHT--HHHHHHHHHHHHHHHT-SSHHHHHHHHHHHHHTPPP-TTS-----

Foldseek 3Di:
DAAQDPVVVVQLQVLLVVDPVAHDPDYHQDLPVDVVPVDPPRQLAEEFEQDGPHHGSLVSLLVCCVVPVPRAYEYEYQDDDPVVCVSCVVSVYHYDYPPDDSVVSNVSSVVSLLPDLVSLLVVLLVVLCVLLVADPLLSLVLVCVLVPDDPVRSCVVVVHDPVVSVVNQVSSCVSQQHPHSVLSSVQSVCVSVPHPRPPRRDSPDD/DAAQDPVVVVQLQVLVVVDPVAHDPDYHQDLPVDVVPVDPPRQLAEEFEQDGPHHGRLVSLLVCCVVPVPRAYEYEYQDDDPVVCVSCVVSVYHYDYPPDDSVVSNVSVVVSLLPDLVSLLVVLLVVLCVLLVADPLLSLVLVCVLVPDDPVRSCVVVVHDPVVSVVNQVVSCVSQQHPHSVLSSVQSVCVSVPHDRPPRSDSDDD

InterPro domains:
  IPR000792 Transcription regulator LuxR, C-terminal [PR00038] (134-148)
  IPR000792 Transcription regulator LuxR, C-terminal [PR00038] (148-164)
  IPR000792 Transcription regulator LuxR, C-terminal [PR00038] (164-176)
  IPR000792 Transcription regulator LuxR, C-terminal [SM00421] (131-187)
  IPR001789 Signal transduction response regulator, receiver domain [PF00072] (2-107)
  IPR001789 Signal transduction response regulator, receiver domain [PS50110] (1-113)
  IPR011006 CheY-like superfamily [SSF52172] (2-120)
  IPR016032 Signal transduction response regulator, C-terminal effector [SSF46894] (123-189)
  IPR036388 Winged helix-like DNA-binding domain superfamily [G3DSA:1.10.10.10] (131-192)